Protein AF-0000000069323974 (afdb_homodimer)

Structure (mmCIF, N/CA/C/O backbone):
data_AF-0000000069323974-model_v1
#
loop_
_entity.id
_entity.type
_entity.pdbx_description
1 polymer 'Uncharacterized protein'
#
loop_
_atom_site.group_PDB
_atom_site.id
_atom_site.type_symbol
_atom_site.label_atom_id
_atom_site.label_alt_id
_atom_site.label_comp_id
_atom_site.label_asym_id
_atom_site.label_entity_id
_atom_site.label_seq_id
_atom_site.pdbx_PDB_ins_code
_atom_site.Cartn_x
_atom_site.Cartn_y
_atom_site.Cartn_z
_atom_site.occupancy
_atom_site.B_iso_or_equiv
_atom_site.auth_seq_id
_atom_site.auth_comp_id
_atom_site.auth_asym_id
_atom_site.auth_atom_id
_atom_site.pdbx_PDB_model_num
ATOM 1 N N . MET A 1 1 ? -4.641 2.059 20.281 1 64 1 MET A N 1
ATOM 2 C CA . MET A 1 1 ? -5.539 2.252 19.156 1 64 1 MET A CA 1
ATOM 3 C C . MET A 1 1 ? -6.598 1.158 19.109 1 64 1 MET A C 1
ATOM 5 O O . MET A 1 1 ? -6.316 -0 19.422 1 64 1 MET A O 1
ATOM 9 N N . GLY A 1 2 ? -7.812 1.687 18.938 1 75.94 2 GLY A N 1
ATOM 10 C CA . GLY A 1 2 ? -8.875 0.698 18.906 1 75.94 2 GLY A CA 1
ATOM 11 C C . GLY A 1 2 ? -8.742 -0.297 17.781 1 75.94 2 GLY A C 1
ATOM 12 O O . GLY A 1 2 ? -8.312 0.063 16.672 1 75.94 2 GLY A O 1
ATOM 13 N N . VAL A 1 3 ? -8.844 -1.508 18.016 1 78.62 3 VAL A N 1
ATOM 14 C CA . VAL A 1 3 ? -8.75 -2.637 17.094 1 78.62 3 VAL A CA 1
ATOM 15 C C . VAL A 1 3 ? -9.586 -2.359 15.844 1 78.62 3 VAL A C 1
ATOM 17 O O . VAL A 1 3 ? -9.172 -2.672 14.727 1 78.62 3 VAL A O 1
ATOM 20 N N . SER A 1 4 ? -10.648 -1.675 16.047 1 81.69 4 SER A N 1
ATOM 21 C CA . SER A 1 4 ? -11.547 -1.378 14.938 1 81.69 4 SER A CA 1
ATOM 22 C C . SER A 1 4 ? -10.914 -0.378 13.969 1 81.69 4 SER A C 1
ATOM 24 O O . SER A 1 4 ? -11.062 -0.508 12.75 1 81.69 4 SER A O 1
ATOM 26 N N . THR A 1 5 ? -10.203 0.576 14.516 1 85.62 5 THR A N 1
ATOM 27 C CA . THR A 1 5 ? -9.562 1.589 13.688 1 85.62 5 THR A CA 1
ATOM 28 C C . THR A 1 5 ? -8.406 0.986 12.891 1 85.62 5 THR A C 1
ATOM 30 O O . THR A 1 5 ? -8.273 1.247 11.688 1 85.62 5 THR A O 1
ATOM 33 N N . VAL A 1 6 ? -7.684 0.189 13.516 1 86.31 6 VAL A N 1
ATOM 34 C CA . VAL A 1 6 ? -6.566 -0.463 12.844 1 86.31 6 VAL A CA 1
ATOM 35 C C . VAL A 1 6 ? -7.086 -1.348 11.711 1 86.31 6 VAL A C 1
ATOM 37 O O . VAL A 1 6 ? -6.551 -1.324 10.602 1 86.31 6 VAL A O 1
ATOM 40 N N . ARG A 1 7 ? -8.094 -2.045 12.016 1 84.94 7 ARG A N 1
ATOM 41 C CA . ARG A 1 7 ? -8.688 -2.92 11.008 1 84.94 7 ARG A CA 1
ATOM 42 C C . ARG A 1 7 ? -9.164 -2.121 9.805 1 84.94 7 ARG A C 1
ATOM 44 O O . ARG A 1 7 ? -8.945 -2.521 8.656 1 84.94 7 ARG A O 1
ATOM 51 N N . MET A 1 8 ? -9.789 -1.061 10.148 1 88.69 8 MET A N 1
ATOM 52 C CA . MET A 1 8 ? -10.281 -0.197 9.078 1 88.69 8 MET A CA 1
ATOM 53 C C . MET A 1 8 ? -9.125 0.339 8.234 1 88.69 8 MET A C 1
ATOM 55 O O . MET A 1 8 ? -9.188 0.326 7.004 1 88.69 8 MET A O 1
ATOM 59 N N . ILE A 1 9 ? -8.094 0.807 8.812 1 91.06 9 ILE A N 1
ATOM 60 C CA . ILE A 1 9 ? -6.934 1.345 8.117 1 91.06 9 ILE A CA 1
ATOM 61 C C . ILE A 1 9 ? -6.328 0.269 7.219 1 91.06 9 ILE A C 1
ATOM 63 O O . ILE A 1 9 ? -6.051 0.516 6.043 1 91.06 9 ILE A O 1
ATOM 67 N N . VAL A 1 10 ? -6.172 -0.902 7.719 1 91.12 10 VAL A N 1
ATOM 68 C CA . VAL A 1 10 ? -5.59 -2.016 6.98 1 91.12 10 VAL A CA 1
ATOM 69 C C . VAL A 1 10 ? -6.461 -2.342 5.766 1 91.12 10 VAL A C 1
ATOM 71 O O . VAL A 1 10 ? -5.949 -2.543 4.664 1 91.12 10 VAL A O 1
ATOM 74 N N . GLN A 1 11 ? -7.715 -2.352 5.988 1 92.38 11 GLN A N 1
ATOM 75 C CA . GLN A 1 11 ? -8.648 -2.641 4.906 1 92.38 11 GLN A CA 1
ATOM 76 C C . GLN A 1 11 ? -8.555 -1.591 3.803 1 92.38 11 GLN A C 1
ATOM 78 O O . GLN A 1 11 ? -8.508 -1.929 2.617 1 92.38 11 GLN A O 1
ATOM 83 N N . GLU A 1 12 ? -8.492 -0.377 4.18 1 92.5 12 GLU A N 1
ATOM 84 C CA . GLU A 1 12 ? -8.406 0.712 3.211 1 92.5 12 GLU A CA 1
ATOM 85 C C . GLU A 1 12 ? -7.109 0.637 2.41 1 92.5 12 GLU A C 1
ATOM 87 O O . GLU A 1 12 ? -7.113 0.831 1.193 1 92.5 12 GLU A O 1
ATOM 92 N N . VAL A 1 13 ? -6.066 0.357 3.082 1 93.31 13 VAL A N 1
ATOM 93 C CA . VAL A 1 13 ? -4.762 0.301 2.438 1 93.31 13 VAL A CA 1
ATOM 94 C C . VAL A 1 13 ? -4.711 -0.882 1.473 1 93.31 13 VAL A C 1
ATOM 96 O O . VAL A 1 13 ? -4.266 -0.743 0.331 1 93.31 13 VAL A O 1
ATOM 99 N N . CYS A 1 14 ? -5.195 -1.998 1.896 1 95.19 14 CYS A N 1
ATOM 100 C CA . CYS A 1 14 ? -5.195 -3.186 1.05 1 95.19 14 CYS A CA 1
ATOM 101 C C . CYS A 1 14 ? -6.07 -2.979 -0.18 1 95.19 14 CYS A C 1
ATOM 103 O O . CYS A 1 14 ? -5.707 -3.385 -1.284 1 95.19 14 CYS A O 1
ATOM 105 N N . ASP A 1 15 ? -7.168 -2.354 0.079 1 94.19 15 ASP A N 1
ATOM 106 C CA . ASP A 1 15 ? -8.086 -2.082 -1.022 1 94.19 15 ASP A CA 1
ATOM 107 C C . ASP A 1 15 ? -7.438 -1.179 -2.068 1 94.19 15 ASP A C 1
ATOM 109 O O . ASP A 1 15 ? -7.578 -1.413 -3.271 1 94.19 15 ASP A O 1
ATOM 113 N N . VAL A 1 16 ? -6.789 -0.166 -1.668 1 93.62 16 VAL A N 1
ATOM 114 C CA . VAL A 1 16 ? -6.18 0.769 -2.609 1 93.62 16 VAL A CA 1
ATOM 115 C C . VAL A 1 16 ? -5.023 0.089 -3.336 1 93.62 16 VAL A C 1
ATOM 117 O O . VAL A 1 16 ? -4.785 0.349 -4.516 1 93.62 16 VAL A O 1
ATOM 120 N N . LEU A 1 17 ? -4.242 -0.708 -2.654 1 94.44 17 LEU A N 1
ATOM 121 C CA . LEU A 1 17 ? -3.148 -1.444 -3.281 1 94.44 17 LEU A CA 1
ATOM 122 C C . LEU A 1 17 ? -3.664 -2.307 -4.43 1 94.44 17 LEU A C 1
ATOM 124 O O . LEU A 1 17 ? -3.115 -2.271 -5.531 1 94.44 17 LEU A O 1
ATOM 128 N N . TRP A 1 18 ? -4.73 -3.045 -4.18 1 95.62 18 TRP A N 1
ATOM 129 C CA . TRP A 1 18 ? -5.312 -3.898 -5.211 1 95.62 18 TRP A CA 1
ATOM 130 C C . TRP A 1 18 ? -5.797 -3.068 -6.395 1 95.62 18 TRP A C 1
ATOM 132 O O . TRP A 1 18 ? -5.426 -3.336 -7.543 1 95.62 18 TRP A O 1
ATOM 142 N N . ARG A 1 19 ? -6.508 -2.037 -6.152 1 93.19 19 ARG A N 1
ATOM 143 C CA . ARG A 1 19 ? -7.129 -1.239 -7.203 1 93.19 19 ARG A CA 1
ATOM 144 C C . ARG A 1 19 ? -6.074 -0.539 -8.055 1 93.19 19 ARG A C 1
ATOM 146 O O . ARG A 1 19 ? -6.25 -0.385 -9.266 1 93.19 19 ARG A O 1
ATOM 153 N N . THR A 1 20 ? -5.027 -0.217 -7.41 1 91.44 20 THR A N 1
ATOM 154 C CA . THR A 1 20 ? -4.023 0.583 -8.102 1 91.44 20 THR A CA 1
ATOM 155 C C . THR A 1 20 ? -3.068 -0.31 -8.891 1 91.44 20 THR A C 1
ATOM 157 O O . THR A 1 20 ? -2.59 0.074 -9.961 1 91.44 20 THR A O 1
ATOM 160 N N . LEU A 1 21 ? -2.834 -1.469 -8.375 1 95.56 21 LEU A N 1
ATOM 161 C CA . LEU A 1 21 ? -1.759 -2.271 -8.953 1 95.56 21 LEU A CA 1
ATOM 162 C C . LEU A 1 21 ? -2.316 -3.334 -9.891 1 95.56 21 LEU A C 1
ATOM 164 O O . LEU A 1 21 ? -1.599 -3.846 -10.75 1 95.56 21 LEU A O 1
ATOM 168 N N . VAL A 1 22 ? -3.561 -3.711 -9.789 1 96.62 22 VAL A N 1
ATOM 169 C CA . VAL A 1 22 ? -4.109 -4.879 -10.469 1 96.62 22 VAL A CA 1
ATOM 170 C C . VAL A 1 22 ? -4.043 -4.676 -11.984 1 96.62 22 VAL A C 1
ATOM 172 O O . VAL A 1 22 ? -3.76 -5.613 -12.727 1 96.62 22 VAL A O 1
ATOM 175 N N . THR A 1 23 ? -4.223 -3.51 -12.508 1 95 23 THR A N 1
ATOM 176 C CA . THR A 1 23 ? -4.266 -3.244 -13.938 1 95 23 THR A CA 1
ATOM 177 C C . THR A 1 23 ? -2.891 -3.441 -14.57 1 95 23 THR A C 1
ATOM 179 O O . THR A 1 23 ? -2.783 -3.844 -15.727 1 95 23 THR A O 1
ATOM 182 N N . GLU A 1 24 ? -1.929 -3.184 -13.797 1 95.12 24 GLU A N 1
ATOM 183 C CA . GLU A 1 24 ? -0.576 -3.26 -14.344 1 95.12 24 GLU A CA 1
ATOM 184 C C . GLU A 1 24 ? 0.058 -4.617 -14.055 1 95.12 24 GLU A C 1
ATOM 186 O O . GLU A 1 24 ? 0.793 -5.156 -14.883 1 95.12 24 GLU A O 1
ATOM 191 N N . TYR A 1 25 ? -0.231 -5.18 -12.945 1 96.94 25 TYR A N 1
ATOM 192 C CA . TYR A 1 25 ? 0.534 -6.344 -12.508 1 96.94 25 TYR A CA 1
ATOM 193 C C . TYR A 1 25 ? -0.295 -7.613 -12.617 1 96.94 25 TYR A C 1
ATOM 195 O O . TYR A 1 25 ? 0.219 -8.719 -12.422 1 96.94 25 TYR A O 1
ATOM 203 N N . MET A 1 26 ? -1.527 -7.547 -12.93 1 97.06 26 MET A N 1
ATOM 204 C CA . MET A 1 26 ? -2.406 -8.656 -13.281 1 97.06 26 MET A CA 1
ATOM 205 C C . MET A 1 26 ? -3.465 -8.219 -14.289 1 97.06 26 MET A C 1
ATOM 207 O O . MET A 1 26 ? -4.664 -8.312 -14.023 1 97.06 26 MET A O 1
ATOM 211 N N . PRO A 1 27 ? -2.961 -7.75 -15.391 1 95.62 27 PRO A N 1
ATOM 212 C CA . PRO A 1 27 ? -3.902 -7.289 -16.422 1 95.62 27 PRO A CA 1
ATOM 213 C C . PRO A 1 27 ? -4.707 -8.43 -17.031 1 95.62 27 PRO A C 1
ATOM 215 O O . PRO A 1 27 ? -4.367 -9.602 -16.859 1 95.62 27 PRO A O 1
ATOM 218 N N . GLU A 1 28 ? -5.805 -8.016 -17.672 1 93.75 28 GLU A N 1
ATOM 219 C CA . GLU A 1 28 ? -6.477 -9.016 -18.5 1 93.75 28 GLU A CA 1
ATOM 220 C C . GLU A 1 28 ? -5.516 -9.633 -19.516 1 93.75 28 GLU A C 1
ATOM 222 O O . GLU A 1 28 ? -4.777 -8.914 -20.188 1 93.75 28 GLU A O 1
ATOM 227 N N . VAL A 1 29 ? -5.535 -10.875 -19.578 1 95.62 29 VAL A N 1
ATOM 228 C CA . VAL A 1 29 ? -4.555 -11.586 -20.391 1 95.62 29 VAL A CA 1
ATOM 229 C C . VAL A 1 29 ? -4.969 -11.539 -21.859 1 95.62 29 VAL A C 1
ATOM 231 O O . VAL A 1 29 ? -6.098 -11.898 -22.203 1 95.62 29 VAL A O 1
ATOM 234 N N . SER A 1 30 ? -4.09 -11.062 -22.688 1 95.25 30 SER A N 1
ATOM 235 C CA . SER A 1 30 ? -4.32 -11.031 -24.125 1 95.25 30 SER A CA 1
ATOM 236 C C . SER A 1 30 ? -3.811 -12.297 -24.797 1 95.25 30 SER A C 1
ATOM 238 O O . SER A 1 30 ? -3.109 -13.102 -24.172 1 95.25 30 SER A O 1
ATOM 240 N N . GLU A 1 31 ? -4.168 -12.445 -26.031 1 96.19 31 GLU A N 1
ATOM 241 C CA . GLU A 1 31 ? -3.656 -13.578 -26.812 1 96.19 31 GLU A CA 1
ATOM 242 C C . GLU A 1 31 ? -2.131 -13.555 -26.859 1 96.19 31 GLU A C 1
ATOM 244 O O . GLU A 1 31 ? -1.487 -14.602 -26.766 1 96.19 31 GLU A O 1
ATOM 249 N N . ASN A 1 32 ? -1.606 -12.375 -27.062 1 96.5 32 ASN A N 1
ATOM 250 C CA . ASN A 1 32 ? -0.154 -12.242 -27.109 1 96.5 32 ASN A CA 1
ATOM 251 C C . ASN A 1 32 ? 0.48 -12.609 -25.766 1 96.5 32 ASN A C 1
ATOM 253 O O . ASN A 1 32 ? 1.578 -13.172 -25.734 1 96.5 32 ASN A O 1
ATOM 257 N N . ASP A 1 33 ? -0.163 -12.297 -24.703 1 97.06 33 ASP A N 1
ATOM 258 C CA . ASP A 1 33 ? 0.32 -12.695 -23.375 1 97.06 33 ASP A CA 1
ATOM 259 C C . ASP A 1 33 ? 0.341 -14.219 -23.234 1 97.06 33 ASP A C 1
ATOM 261 O O . ASP A 1 33 ? 1.318 -14.789 -22.75 1 97.06 33 ASP A O 1
ATOM 265 N N . TRP A 1 34 ? -0.723 -14.812 -23.688 1 97.62 34 TRP A N 1
ATOM 266 C CA . TRP A 1 34 ? -0.807 -16.266 -23.609 1 97.62 34 TRP A CA 1
ATOM 267 C C . TRP A 1 34 ? 0.324 -16.922 -24.406 1 97.62 34 TRP A C 1
ATOM 269 O O . TRP A 1 34 ? 0.904 -17.906 -23.969 1 97.62 34 TRP A O 1
ATOM 279 N N . LYS A 1 35 ? 0.578 -16.375 -25.562 1 97.69 35 LYS A N 1
ATOM 280 C CA . LYS A 1 35 ? 1.667 -16.891 -26.375 1 97.69 35 LYS A CA 1
ATOM 281 C C . LYS A 1 35 ? 3.002 -16.797 -25.656 1 97.69 35 LYS A C 1
ATOM 283 O O . LYS A 1 35 ? 3.811 -17.734 -25.703 1 97.69 35 LYS A O 1
ATOM 288 N N . LYS A 1 36 ? 3.176 -15.688 -25.047 1 97.88 36 LYS A N 1
ATOM 289 C CA . LYS A 1 36 ? 4.398 -15.492 -24.266 1 97.88 36 LYS A CA 1
ATOM 290 C C . LYS A 1 36 ? 4.504 -16.516 -23.141 1 97.88 36 LYS A C 1
ATOM 292 O O . LYS A 1 36 ? 5.566 -17.094 -22.922 1 97.88 36 LYS A O 1
ATOM 297 N N . TYR A 1 37 ? 3.424 -16.688 -22.406 1 98.25 37 TYR A N 1
ATOM 298 C CA . TYR A 1 37 ? 3.414 -17.656 -21.312 1 98.25 37 TYR A CA 1
ATOM 299 C C . TYR A 1 37 ? 3.713 -19.062 -21.844 1 98.25 37 TYR A C 1
ATOM 301 O O . TYR A 1 37 ? 4.473 -19.812 -21.219 1 98.25 37 TYR A O 1
ATOM 309 N N . SER A 1 38 ? 3.121 -19.375 -22.938 1 98.44 38 SER A N 1
ATOM 310 C CA . SER A 1 38 ? 3.336 -20.688 -23.562 1 98.44 38 SER A CA 1
ATOM 311 C C . SER A 1 38 ? 4.809 -20.891 -23.891 1 98.44 38 SER A C 1
ATOM 313 O O . SER A 1 38 ? 5.363 -21.969 -23.625 1 98.44 38 SER A O 1
ATOM 315 N N . GLN A 1 39 ? 5.379 -19.906 -24.484 1 98.06 39 GLN A N 1
ATOM 316 C CA . GLN A 1 39 ? 6.793 -19.984 -24.828 1 98.06 39 GLN A CA 1
ATOM 317 C C . GLN A 1 39 ? 7.656 -20.203 -23.594 1 98.06 39 GLN A C 1
ATOM 319 O O . GLN A 1 39 ? 8.594 -21 -23.609 1 98.06 39 GLN A O 1
ATOM 324 N N . GLU A 1 40 ? 7.328 -19.531 -22.578 1 98.12 40 GLU A N 1
ATOM 325 C CA . GLU A 1 40 ? 8.102 -19.641 -21.344 1 98.12 40 GLU A CA 1
ATOM 326 C C . GLU A 1 40 ? 7.941 -21.031 -20.719 1 98.12 40 GLU A C 1
ATOM 328 O O . GLU A 1 40 ? 8.906 -21.594 -20.188 1 98.12 40 GLU A O 1
ATOM 333 N N . PHE A 1 41 ? 6.77 -21.594 -20.719 1 98.38 41 PHE A N 1
ATOM 334 C CA . PHE A 1 41 ? 6.547 -22.938 -20.219 1 98.38 41 PHE A CA 1
ATOM 335 C C . PHE A 1 41 ? 7.355 -23.953 -21 1 98.38 41 PHE A C 1
ATOM 337 O O . PHE A 1 41 ? 7.867 -24.938 -20.438 1 98.38 41 PHE A O 1
ATOM 344 N N . ASN A 1 42 ? 7.355 -23.719 -22.297 1 97.81 42 ASN A N 1
ATOM 345 C CA . ASN A 1 42 ? 8.164 -24.609 -23.125 1 97.81 42 ASN A CA 1
ATOM 346 C C . ASN A 1 42 ? 9.656 -24.469 -22.812 1 97.81 42 ASN A C 1
ATOM 348 O O . ASN A 1 42 ? 10.352 -25.469 -22.625 1 97.81 42 ASN A O 1
ATOM 352 N N . ASP A 1 43 ? 10.133 -23.219 -22.703 1 97 43 ASP A N 1
ATOM 353 C CA . ASP A 1 43 ? 11.547 -22.922 -22.531 1 97 43 ASP A CA 1
ATOM 354 C C . ASP A 1 43 ? 12.047 -23.406 -21.172 1 97 43 ASP A C 1
ATOM 356 O O . ASP A 1 43 ? 13.156 -23.922 -21.047 1 97 43 ASP A O 1
ATOM 360 N N . VAL A 1 44 ? 11.211 -23.234 -20.188 1 95.44 44 VAL A N 1
ATOM 361 C CA . VAL A 1 44 ? 11.672 -23.438 -18.812 1 95.44 44 VAL A CA 1
ATOM 362 C C . VAL A 1 44 ? 11.25 -24.828 -18.328 1 95.44 44 VAL A C 1
ATOM 364 O O . VAL A 1 44 ? 12.023 -25.516 -17.672 1 95.44 44 VAL A O 1
ATOM 367 N N . TRP A 1 45 ? 10.094 -25.266 -18.734 1 95.75 45 TRP A N 1
ATOM 368 C CA . TRP A 1 45 ? 9.547 -26.484 -18.125 1 95.75 45 TRP A CA 1
ATOM 369 C C . TRP A 1 45 ? 9.336 -27.562 -19.188 1 95.75 45 TRP A C 1
ATOM 371 O O . TRP A 1 45 ? 8.789 -28.625 -18.891 1 95.75 45 TRP A O 1
ATOM 381 N N . ASN A 1 46 ? 9.68 -27.266 -20.469 1 96.38 46 ASN A N 1
ATOM 382 C CA . ASN A 1 46 ? 9.633 -28.203 -21.578 1 96.38 46 ASN A CA 1
ATOM 383 C C . ASN A 1 46 ? 8.219 -28.734 -21.812 1 96.38 46 ASN A C 1
ATOM 385 O O . ASN A 1 46 ? 8.023 -29.938 -22 1 96.38 46 ASN A O 1
ATOM 389 N N . PHE A 1 47 ? 7.289 -27.922 -21.672 1 97.94 47 PHE A N 1
ATOM 390 C CA . PHE A 1 47 ? 5.895 -28.297 -21.875 1 97.94 47 PHE A CA 1
ATOM 391 C C . PHE A 1 47 ? 5.223 -27.375 -22.875 1 97.94 47 PHE A C 1
ATOM 393 O O . PHE A 1 47 ? 4.449 -26.484 -22.484 1 97.94 47 PHE A O 1
ATOM 400 N N . PRO A 1 48 ? 5.418 -27.672 -24.125 1 98 48 PRO A N 1
ATOM 401 C CA . PRO A 1 48 ? 4.953 -26.766 -25.172 1 98 48 PRO A CA 1
ATOM 402 C C . PRO A 1 48 ? 3.438 -26.578 -25.156 1 98 48 PRO A C 1
ATOM 404 O O . PRO A 1 48 ? 2.703 -27.5 -24.797 1 98 48 PRO A O 1
ATOM 407 N N . ASN A 1 49 ? 2.949 -25.453 -25.562 1 98.38 49 ASN A N 1
ATOM 408 C CA . ASN A 1 49 ? 1.559 -25.031 -25.703 1 98.38 49 ASN A CA 1
ATOM 409 C C . ASN A 1 49 ? 0.896 -24.828 -24.344 1 98.38 49 ASN A C 1
ATOM 411 O O . ASN A 1 49 ? -0.234 -24.328 -24.266 1 98.38 49 ASN A O 1
ATOM 415 N N . CYS A 1 50 ? 1.547 -25.156 -23.266 1 98.62 50 CYS A N 1
ATOM 416 C CA . CYS A 1 50 ? 1.04 -24.828 -21.938 1 98.62 50 CYS A CA 1
ATOM 417 C C . CYS A 1 50 ? 1.133 -23.344 -21.656 1 98.62 50 CYS A C 1
ATOM 419 O O . CYS A 1 50 ? 2.172 -22.719 -21.891 1 98.62 50 CYS A O 1
ATOM 421 N N . CYS A 1 51 ? 0.024 -22.812 -21.109 1 98.31 51 CYS A N 1
ATOM 422 C CA . CYS A 1 51 ? -0.027 -21.359 -20.922 1 98.31 51 CYS A CA 1
ATOM 423 C C . CYS A 1 51 ? -0.107 -21 -19.438 1 98.31 51 CYS A C 1
ATOM 425 O O . CYS A 1 51 ? 0.014 -19.828 -19.078 1 98.31 51 CYS A O 1
ATOM 427 N N . GLY A 1 52 ? -0.344 -21.953 -18.594 1 98.38 52 GLY A N 1
ATOM 428 C CA . GLY A 1 52 ? -0.504 -21.672 -17.172 1 98.38 52 GLY A CA 1
ATOM 429 C C . GLY A 1 52 ? -0.789 -22.922 -16.359 1 98.38 52 GLY A C 1
ATOM 430 O O . GLY A 1 52 ? -1.067 -23.984 -16.906 1 98.38 52 GLY A O 1
ATOM 431 N N . SER A 1 53 ? -0.627 -22.781 -15.102 1 98.38 53 SER A N 1
ATOM 432 C CA . SER A 1 53 ? -0.959 -23.828 -14.133 1 98.38 53 SER A CA 1
ATOM 433 C C . SER A 1 53 ? -1.983 -23.344 -13.117 1 98.38 53 SER A C 1
ATOM 435 O O . SER A 1 53 ? -1.853 -22.234 -12.578 1 98.38 53 SER A O 1
ATOM 437 N N . ILE A 1 54 ? -3.02 -24.125 -12.883 1 96.81 54 ILE A N 1
ATOM 438 C CA . ILE A 1 54 ? -4.129 -23.719 -12.023 1 96.81 54 ILE A CA 1
ATOM 439 C C . ILE A 1 54 ? -4.168 -24.594 -10.781 1 96.81 54 ILE A C 1
ATOM 441 O O . ILE A 1 54 ? -3.832 -25.781 -10.836 1 96.81 54 ILE A O 1
ATOM 445 N N . ASP A 1 55 ? -4.484 -24.031 -9.695 1 95.12 55 ASP A N 1
ATOM 446 C CA . ASP A 1 55 ? -4.742 -24.75 -8.453 1 95.12 55 ASP A CA 1
ATOM 447 C C . ASP A 1 55 ? -5.609 -23.922 -7.508 1 95.12 55 ASP A C 1
ATOM 449 O O . ASP A 1 55 ? -5.789 -22.719 -7.715 1 95.12 55 ASP A O 1
ATOM 453 N N . GLY A 1 56 ? -6.277 -24.594 -6.539 1 92 56 GLY A N 1
ATOM 454 C CA . GLY A 1 56 ? -7.102 -23.938 -5.531 1 92 56 GLY A CA 1
ATOM 455 C C . GLY A 1 56 ? -6.664 -24.25 -4.113 1 92 56 GLY A C 1
ATOM 456 O O . GLY A 1 56 ? -6.336 -25.391 -3.799 1 92 56 GLY A O 1
ATOM 457 N N . LYS A 1 57 ? -6.609 -23.234 -3.314 1 92.88 57 LYS A N 1
ATOM 458 C CA . LYS A 1 57 ? -6.227 -23.391 -1.913 1 92.88 57 LYS A CA 1
ATOM 459 C C . LYS A 1 57 ? -7.289 -22.797 -0.99 1 92.88 57 LYS A C 1
ATOM 461 O O . LYS A 1 57 ? -8.117 -21.984 -1.422 1 92.88 57 LYS A O 1
ATOM 466 N N . HIS A 1 58 ? -7.266 -23.266 0.274 1 90.38 58 HIS A N 1
ATOM 467 C CA . HIS A 1 58 ? -8.086 -22.672 1.327 1 90.38 58 HIS A CA 1
ATOM 468 C C . HIS A 1 58 ? -7.277 -21.672 2.152 1 90.38 58 HIS A C 1
ATOM 470 O O . HIS A 1 58 ? -6.109 -21.922 2.465 1 90.38 58 HIS A O 1
ATOM 476 N N . VAL A 1 59 ? -7.895 -20.594 2.416 1 92.25 59 VAL A N 1
ATOM 477 C CA . VAL A 1 59 ? -7.375 -19.656 3.406 1 92.25 59 VAL A CA 1
ATOM 478 C C . VAL A 1 59 ? -8.258 -19.672 4.652 1 92.25 59 VAL A C 1
ATOM 480 O O . VAL A 1 59 ? -9.445 -19.359 4.582 1 92.25 59 VAL A O 1
ATOM 483 N N . ALA A 1 60 ? -7.668 -20.062 5.723 1 89.62 60 ALA A N 1
ATOM 484 C CA . ALA A 1 60 ? -8.422 -20.234 6.961 1 89.62 60 ALA A CA 1
ATOM 485 C C . ALA A 1 60 ? -8.844 -18.891 7.543 1 89.62 60 ALA A C 1
ATOM 487 O O . ALA A 1 60 ? -8.039 -17.969 7.621 1 89.62 60 ALA A O 1
ATOM 488 N N . ILE A 1 61 ? -10.148 -18.812 7.918 1 89.69 61 ILE A N 1
ATOM 489 C CA . ILE A 1 61 ? -10.648 -17.594 8.539 1 89.69 61 ILE A CA 1
ATOM 490 C C . ILE A 1 61 ? -11.453 -17.938 9.797 1 89.69 61 ILE A C 1
ATOM 492 O O . ILE A 1 61 ? -11.906 -19.078 9.953 1 89.69 61 ILE A O 1
ATOM 496 N N . GLN A 1 62 ? -11.516 -17.062 10.727 1 85.19 62 GLN A N 1
ATOM 497 C CA . GLN A 1 62 ? -12.359 -17.125 11.914 1 85.19 62 GLN A CA 1
ATOM 498 C C . GLN A 1 62 ? -13.031 -15.773 12.18 1 85.19 62 GLN A C 1
ATOM 500 O O . GLN A 1 62 ? -12.359 -14.742 12.242 1 85.19 62 GLN A O 1
ATOM 505 N N . CYS A 1 63 ? -14.289 -15.789 12.195 1 78.69 63 CYS A N 1
ATOM 506 C CA . CYS A 1 63 ? -14.992 -14.555 12.492 1 78.69 63 CYS A CA 1
ATOM 507 C C . CYS A 1 63 ? -14.695 -14.086 13.914 1 78.69 63 CYS A C 1
ATOM 509 O O . CYS A 1 63 ? -14.617 -14.898 14.836 1 78.69 63 CYS A O 1
ATOM 511 N N . PRO A 1 64 ? -14.492 -12.656 14.047 1 73.62 64 PRO A N 1
ATOM 512 C CA . PRO A 1 64 ? -14.211 -12.148 15.391 1 73.62 64 PRO A CA 1
ATOM 513 C C . PRO A 1 64 ? -15.312 -12.492 16.391 1 73.62 64 PRO A C 1
ATOM 515 O O . PRO A 1 64 ? -16.469 -12.656 16.016 1 73.62 64 PRO A O 1
ATOM 518 N N . PRO A 1 65 ? -14.773 -12.5 17.703 1 63.06 65 PRO A N 1
ATOM 519 C CA . PRO A 1 65 ? -15.758 -12.797 18.734 1 63.06 65 PRO A CA 1
ATOM 520 C C . PRO A 1 65 ? -16.844 -11.727 18.859 1 63.06 65 PRO A C 1
ATOM 522 O O . PRO A 1 65 ? -16.578 -10.555 18.562 1 63.06 65 PRO A O 1
ATOM 525 N N . ASN A 1 66 ? -18.172 -12 19.078 1 60 66 ASN A N 1
ATOM 526 C CA . ASN A 1 66 ? -19.312 -11.141 19.391 1 60 66 ASN A CA 1
ATOM 527 C C . ASN A 1 66 ? -19.922 -10.539 18.125 1 60 66 ASN A C 1
ATOM 529 O O . ASN A 1 66 ? -20.547 -9.484 18.172 1 60 66 ASN A O 1
ATOM 533 N N . SER A 1 67 ? -19.344 -10.828 17.172 1 52.19 67 SER A N 1
ATOM 534 C CA . SER A 1 67 ? -19.906 -10.18 15.977 1 52.19 67 SER A CA 1
ATOM 535 C C . SER A 1 67 ? -21.328 -10.633 15.711 1 52.19 67 SER A C 1
ATOM 537 O O . SER A 1 67 ? -21.938 -10.234 14.719 1 52.19 67 SER A O 1
ATOM 539 N N . GLY A 1 68 ? -22.031 -10.766 16.812 1 47.25 68 GLY A N 1
ATOM 540 C CA . GLY A 1 68 ? -23.438 -11.109 16.734 1 47.25 68 GLY A CA 1
ATOM 541 C C . GLY A 1 68 ? -23.766 -11.984 15.531 1 47.25 68 GLY A C 1
ATOM 542 O O . GLY A 1 68 ? -24.906 -12.438 15.383 1 47.25 68 GLY A O 1
ATOM 543 N N . SER A 1 69 ? -23.203 -11.625 14.477 1 44.69 69 SER A N 1
ATOM 544 C CA . SER A 1 69 ? -23.781 -12.141 13.242 1 44.69 69 SER A CA 1
ATOM 545 C C . SER A 1 69 ? -23.688 -13.656 13.172 1 44.69 69 SER A C 1
ATOM 547 O O . SER A 1 69 ? -22.969 -14.273 13.961 1 44.69 69 SER A O 1
ATOM 549 N N . LEU A 1 70 ? -24.547 -14.164 12.219 1 43.62 70 LEU A N 1
ATOM 550 C CA . LEU A 1 70 ? -24.781 -15.531 11.766 1 43.62 70 LEU A CA 1
ATOM 551 C C . LEU A 1 70 ? -23.484 -16.328 11.742 1 43.62 70 LEU A C 1
ATOM 553 O O . LEU A 1 70 ? -23.516 -17.562 11.648 1 43.62 70 LEU A O 1
ATOM 557 N N . PHE A 1 71 ? -22.375 -15.586 11.641 1 44.28 71 PHE A N 1
ATOM 558 C CA . PHE A 1 71 ? -21.125 -16.359 11.516 1 44.28 71 PHE A CA 1
ATOM 559 C C . PHE A 1 71 ? -20.609 -16.75 12.891 1 44.28 71 PHE A C 1
ATOM 561 O O . PHE A 1 71 ? -19.531 -17.328 13 1 44.28 71 PHE A O 1
ATOM 568 N N . TYR A 1 72 ? -21.094 -16.094 13.969 1 42.59 72 TYR A N 1
ATOM 569 C CA . TYR A 1 72 ? -20.672 -16.359 15.344 1 42.59 72 TYR A CA 1
ATOM 570 C C . TYR A 1 72 ? -20.5 -17.844 15.586 1 42.59 72 TYR A C 1
ATOM 572 O O . TYR A 1 72 ? -19.578 -18.281 16.266 1 42.59 72 TYR A O 1
ATOM 580 N N . ASN A 1 73 ? -21.656 -18.516 15.617 1 39.81 73 ASN A N 1
ATOM 581 C CA . ASN A 1 73 ? -21.703 -19.812 16.297 1 39.81 73 ASN A CA 1
ATOM 582 C C . ASN A 1 73 ? -20.703 -20.797 15.688 1 39.81 73 ASN A C 1
ATOM 584 O O . ASN A 1 73 ? -20.688 -21.969 16.047 1 39.81 73 ASN A O 1
ATOM 588 N N . TYR A 1 74 ? -20.516 -20.781 14.328 1 39.5 74 TYR A N 1
ATOM 589 C CA . TYR A 1 74 ? -19.938 -22.062 13.953 1 39.5 74 TYR A CA 1
ATOM 590 C C . TYR A 1 74 ? -18.469 -22.125 14.297 1 39.5 74 TYR A C 1
ATOM 592 O O . TYR A 1 74 ? -17.672 -21.328 13.789 1 39.5 74 TYR A O 1
ATOM 600 N N . LYS A 1 75 ? -18.109 -22.453 15.477 1 44.06 75 LYS A N 1
ATOM 601 C CA . LYS A 1 75 ? -16.844 -23.109 15.82 1 44.06 75 LYS A CA 1
ATOM 602 C C . LYS A 1 75 ? -16.109 -23.578 14.57 1 44.06 75 LYS A C 1
ATOM 604 O O . LYS A 1 75 ? -15.047 -24.188 14.664 1 44.06 75 LYS A O 1
ATOM 609 N N . GLN A 1 76 ? -16.766 -23.703 13.539 1 50 76 GLN A N 1
ATOM 610 C CA . GLN A 1 76 ? -16.188 -24.422 12.414 1 50 76 GLN A CA 1
ATOM 611 C C . GLN A 1 76 ? -15.227 -23.531 11.633 1 50 76 GLN A C 1
ATOM 613 O O . GLN A 1 76 ? -15.43 -22.312 11.547 1 50 76 GLN A O 1
ATOM 618 N N . PHE A 1 77 ? -14.055 -23.938 11.695 1 58.03 77 PHE A N 1
ATOM 619 C CA . PHE A 1 77 ? -13 -23.484 10.789 1 58.03 77 PHE A CA 1
ATOM 620 C C . PHE A 1 77 ? -13.578 -23.125 9.43 1 58.03 77 PHE A C 1
ATOM 622 O O . PHE A 1 77 ? -14.242 -23.953 8.797 1 58.03 77 PHE A O 1
ATOM 629 N N . HIS A 1 78 ? -13.781 -21.781 9.242 1 78.69 78 HIS A N 1
ATOM 630 C CA . HIS A 1 78 ? -14.203 -21.312 7.926 1 78.69 78 HIS A CA 1
ATOM 631 C C . HIS A 1 78 ? -12.992 -20.906 7.078 1 78.69 78 HIS A C 1
ATOM 633 O O . HIS A 1 78 ? -11.891 -20.734 7.605 1 78.69 78 HIS A O 1
ATOM 639 N N . SER A 1 79 ? -13.086 -21.312 5.898 1 86.38 79 SER A N 1
ATOM 640 C CA . SER A 1 79 ? -12.07 -20.859 4.953 1 86.38 79 SER A CA 1
ATOM 641 C C . SER A 1 79 ? -12.703 -20.156 3.756 1 86.38 79 SER A C 1
ATOM 643 O O . SER A 1 79 ? -13.898 -20.297 3.512 1 86.38 79 SER A O 1
ATOM 645 N N . ILE A 1 80 ? -11.93 -19.297 3.221 1 88.69 80 ILE A N 1
ATOM 646 C CA . ILE A 1 80 ? -12.289 -18.812 1.892 1 88.69 80 ILE A CA 1
ATOM 647 C C . ILE A 1 80 ? -11.414 -19.5 0.842 1 88.69 80 ILE A C 1
ATOM 649 O O . ILE A 1 80 ? -10.336 -20.016 1.157 1 88.69 80 ILE A O 1
ATOM 653 N N . ASN A 1 81 ? -11.938 -19.594 -0.375 1 89.44 81 ASN A N 1
ATOM 654 C CA . ASN A 1 81 ? -11.211 -20.219 -1.468 1 89.44 81 ASN A CA 1
ATOM 655 C C . ASN A 1 81 ? -10.312 -19.234 -2.197 1 89.44 81 ASN A C 1
ATOM 657 O O . ASN A 1 81 ? -10.703 -18.094 -2.434 1 89.44 81 ASN A O 1
ATOM 661 N N . LEU A 1 82 ? -9.133 -19.672 -2.488 1 93.5 82 LEU A N 1
ATOM 662 C CA . LEU A 1 82 ? -8.188 -18.969 -3.35 1 93.5 82 LEU A CA 1
ATOM 663 C C . LEU A 1 82 ? -7.797 -19.828 -4.547 1 93.5 82 LEU A C 1
ATOM 665 O O . LEU A 1 82 ? -6.965 -20.734 -4.426 1 93.5 82 LEU A O 1
ATOM 669 N N . MET A 1 83 ? -8.438 -19.594 -5.664 1 93.62 83 MET A N 1
ATOM 670 C CA . MET A 1 83 ? -8.07 -20.234 -6.922 1 93.62 83 MET A CA 1
ATOM 671 C C . MET A 1 83 ? -7.098 -19.359 -7.711 1 93.62 83 MET A C 1
ATOM 673 O O . MET A 1 83 ? -7.359 -18.188 -7.93 1 93.62 83 MET A O 1
ATOM 677 N N . GLY A 1 84 ? -5.965 -19.922 -8.109 1 96 84 GLY A N 1
ATOM 678 C CA . GLY A 1 84 ? -4.961 -19.141 -8.82 1 96 84 GLY A CA 1
ATOM 679 C C . GLY A 1 84 ? -4.434 -19.828 -10.055 1 96 84 GLY A C 1
ATOM 680 O O . GLY A 1 84 ? -4.355 -21.062 -10.102 1 96 84 GLY A O 1
ATOM 681 N N . VAL A 1 85 ? -4.145 -19.031 -11.031 1 97.56 85 VAL A N 1
ATOM 682 C CA . VAL A 1 85 ? -3.395 -19.453 -12.211 1 97.56 85 VAL A CA 1
ATOM 683 C C . VAL A 1 85 ? -2.086 -18.672 -12.297 1 97.56 85 VAL A C 1
ATOM 685 O O . VAL A 1 85 ? -2.066 -17.453 -12.086 1 97.56 85 VAL A O 1
ATOM 688 N N . CYS A 1 86 ? -1.008 -19.359 -12.523 1 98.44 86 CYS A N 1
ATOM 689 C CA . CYS A 1 86 ? 0.259 -18.641 -12.586 1 98.44 86 CYS A CA 1
ATOM 690 C C . CYS A 1 86 ? 0.985 -18.922 -13.898 1 98.44 86 CYS A C 1
ATOM 692 O O . CYS A 1 86 ? 0.646 -19.875 -14.602 1 98.44 86 CYS A O 1
ATOM 694 N N . ASP A 1 87 ? 1.882 -18.078 -14.258 1 98.38 87 ASP A N 1
ATOM 695 C CA . ASP A 1 87 ? 2.738 -18.281 -15.422 1 98.38 87 ASP A CA 1
ATOM 696 C C . ASP A 1 87 ? 3.957 -19.125 -15.07 1 98.38 87 ASP A C 1
ATOM 698 O O . ASP A 1 87 ? 4.012 -19.734 -14 1 98.38 87 ASP A O 1
ATOM 702 N N . ALA A 1 88 ? 4.891 -19.219 -16 1 98.12 88 ALA A N 1
ATOM 703 C CA . ALA A 1 88 ? 6.035 -20.109 -15.867 1 98.12 88 ALA A CA 1
ATOM 704 C C . ALA A 1 88 ? 7.02 -19.594 -14.82 1 98.12 88 ALA A C 1
ATOM 706 O O . ALA A 1 88 ? 7.922 -20.328 -14.398 1 98.12 88 ALA A O 1
ATOM 707 N N . SER A 1 89 ? 6.836 -18.328 -14.359 1 97.31 89 SER A N 1
ATOM 708 C CA . SER A 1 89 ? 7.781 -17.688 -13.453 1 97.31 89 SER A CA 1
ATOM 709 C C . SER A 1 89 ? 7.117 -17.344 -12.125 1 97.31 89 SER A C 1
ATOM 711 O O . SER A 1 89 ? 7.484 -16.344 -11.492 1 97.31 89 SER A O 1
ATOM 713 N N . TYR A 1 90 ? 6.09 -18 -11.82 1 98.06 90 TYR A N 1
ATOM 714 C CA . TYR A 1 90 ? 5.469 -17.984 -10.5 1 98.06 90 TYR A CA 1
ATOM 715 C C . TYR A 1 90 ? 4.695 -16.688 -10.281 1 98.06 90 TYR A C 1
ATOM 717 O O . TYR A 1 90 ? 4.488 -16.266 -9.141 1 98.06 90 TYR A O 1
ATOM 725 N N . ASN A 1 91 ? 4.363 -15.961 -11.336 1 98.38 91 ASN A N 1
ATOM 726 C CA . ASN A 1 91 ? 3.453 -14.82 -11.234 1 98.38 91 ASN A CA 1
ATOM 727 C C . ASN A 1 91 ? 2 -15.25 -11.422 1 98.38 91 ASN A C 1
ATOM 729 O O . ASN A 1 91 ? 1.688 -16.016 -12.328 1 98.38 91 ASN A O 1
ATOM 733 N N . PHE A 1 92 ? 1.12 -14.727 -10.523 1 98.5 92 PHE A N 1
ATOM 734 C CA . PHE A 1 92 ? -0.3 -15 -10.711 1 98.5 92 PHE A CA 1
ATOM 735 C C . PHE A 1 92 ? -0.855 -14.203 -11.883 1 98.5 92 PHE A C 1
ATOM 737 O O . PHE A 1 92 ? -0.667 -12.984 -11.961 1 98.5 92 PHE A O 1
ATOM 744 N N . ILE A 1 93 ? -1.465 -14.883 -12.82 1 97.44 93 ILE A N 1
ATOM 745 C CA . ILE A 1 93 ? -2.004 -14.188 -13.984 1 97.44 93 ILE A CA 1
ATOM 746 C C . ILE A 1 93 ? -3.512 -14.008 -13.828 1 97.44 93 ILE A C 1
ATOM 748 O O . ILE A 1 93 ? -4.117 -13.172 -14.5 1 97.44 93 ILE A O 1
ATOM 752 N N . ALA A 1 94 ? -4.129 -14.852 -12.969 1 96 94 ALA A N 1
ATOM 753 C CA . ALA A 1 94 ? -5.535 -14.719 -12.586 1 96 94 ALA A CA 1
ATOM 754 C C . ALA A 1 94 ? -5.797 -15.359 -11.227 1 96 94 ALA A C 1
ATOM 756 O O . ALA A 1 94 ? -5.16 -16.359 -10.867 1 96 94 ALA A O 1
ATOM 757 N N . VAL A 1 95 ? -6.699 -14.68 -10.516 1 95.94 95 VAL A N 1
ATOM 758 C CA . VAL A 1 95 ? -7.113 -15.273 -9.25 1 95.94 95 VAL A CA 1
ATOM 759 C C . VAL A 1 95 ? -8.617 -15.102 -9.062 1 95.94 95 VAL A C 1
ATOM 761 O O . VAL A 1 95 ? -9.219 -14.18 -9.625 1 95.94 95 VAL A O 1
ATOM 764 N N . ASP A 1 96 ? -9.195 -16.016 -8.406 1 92.81 96 ASP A N 1
ATOM 765 C CA . ASP A 1 96 ? -10.562 -15.953 -7.898 1 92.81 96 ASP A CA 1
ATOM 766 C C . ASP A 1 96 ? -10.609 -16.219 -6.398 1 92.81 96 ASP A C 1
ATOM 768 O O . ASP A 1 96 ? -10.266 -17.312 -5.949 1 92.81 96 ASP A O 1
ATOM 772 N N . ILE A 1 97 ? -10.945 -15.172 -5.746 1 91.88 97 ILE A N 1
ATOM 773 C CA . ILE A 1 97 ? -10.914 -15.227 -4.289 1 91.88 97 ILE A CA 1
ATOM 774 C C . ILE A 1 97 ? -12.328 -15.078 -3.732 1 91.88 97 ILE A C 1
ATOM 776 O O . ILE A 1 97 ? -13.055 -14.148 -4.098 1 91.88 97 ILE A O 1
ATOM 780 N N . GLY A 1 98 ? -12.633 -15.852 -2.961 1 80.5 98 GLY A N 1
ATOM 781 C CA . GLY A 1 98 ? -13.938 -15.805 -2.322 1 80.5 98 GLY A CA 1
ATOM 782 C C . GLY A 1 98 ? -14.594 -17.172 -2.195 1 80.5 98 GLY A C 1
ATOM 783 O O . GLY A 1 98 ? -13.914 -18.188 -2.207 1 80.5 98 GLY A O 1
ATOM 784 N N . GLY A 1 99 ? -16.016 -17.234 -2.127 1 65.44 99 GLY A N 1
ATOM 785 C CA . GLY A 1 99 ? -16.812 -18.453 -2.102 1 65.44 99 GLY A CA 1
ATOM 786 C C . GLY A 1 99 ? -16.828 -19.109 -0.738 1 65.44 99 GLY A C 1
ATOM 787 O O . GLY A 1 99 ? -16.172 -20.125 -0.525 1 65.44 99 GLY A O 1
ATOM 788 N N . TYR A 1 100 ? -17.453 -18.234 0.063 1 55.12 100 TYR A N 1
ATOM 789 C CA . TYR A 1 100 ? -17.625 -18.703 1.436 1 55.12 100 TYR A CA 1
ATOM 790 C C . TYR A 1 100 ? -18.438 -19.984 1.476 1 55.12 100 TYR A C 1
ATOM 792 O O . TYR A 1 100 ? -19.5 -20.078 0.873 1 55.12 100 TYR A O 1
ATOM 800 N N . GLY A 1 101 ? -18.016 -21.016 2.01 1 51.41 101 GLY A N 1
ATOM 801 C CA . GLY A 1 101 ? -18.828 -22.188 2.297 1 51.41 101 GLY A CA 1
ATOM 802 C C . GLY A 1 101 ? -18.984 -23.109 1.103 1 51.41 101 GLY A C 1
ATOM 803 O O . GLY A 1 101 ? -18.609 -22.75 -0.017 1 51.41 101 GLY A O 1
ATOM 804 N N . GLY A 1 102 ? -19.062 -24.516 1.295 1 46.69 102 GLY A N 1
ATOM 805 C CA . GLY A 1 102 ? -19.266 -25.766 0.583 1 46.69 102 GLY A CA 1
ATOM 806 C C . GLY A 1 102 ? -20.281 -25.641 -0.541 1 46.69 102 GLY A C 1
ATOM 807 O O . GLY A 1 102 ? -20.641 -26.641 -1.175 1 46.69 102 GLY A O 1
ATOM 808 N N . ASN A 1 103 ? -20.938 -24.5 -0.617 1 42.41 103 ASN A N 1
ATOM 809 C CA . ASN A 1 103 ? -22.297 -24.75 -1.088 1 42.41 103 ASN A CA 1
ATOM 810 C C . ASN A 1 103 ? -22.359 -24.797 -2.611 1 42.41 103 ASN A C 1
ATOM 812 O O . ASN A 1 103 ? -23.438 -24.844 -3.189 1 42.41 103 ASN A O 1
ATOM 816 N N . SER A 1 104 ? -21.406 -24.203 -3.369 1 48.22 104 SER A N 1
ATOM 817 C CA . SER A 1 104 ? -22.062 -24.094 -4.664 1 48.22 104 SER A CA 1
ATOM 818 C C . SER A 1 104 ? -22.125 -25.438 -5.383 1 48.22 104 SER A C 1
ATOM 820 O O . SER A 1 104 ? -21.203 -26.234 -5.293 1 48.22 104 SER A O 1
ATOM 822 N N . ASP A 1 105 ? -23.344 -25.891 -5.695 1 46.88 105 ASP A N 1
ATOM 823 C CA . ASP A 1 105 ? -23.688 -27.062 -6.504 1 46.88 105 ASP A CA 1
ATOM 824 C C . ASP A 1 105 ? -22.703 -27.219 -7.66 1 46.88 105 ASP A C 1
ATOM 826 O O . ASP A 1 105 ? -22.422 -28.344 -8.086 1 46.88 105 ASP A O 1
ATOM 830 N N . GLY A 1 106 ? -22.266 -26.203 -8.305 1 54.19 106 GLY A N 1
ATOM 831 C CA . GLY A 1 106 ? -21.516 -26.344 -9.539 1 54.19 106 GLY A CA 1
ATOM 832 C C . GLY A 1 106 ? -20.016 -26.453 -9.32 1 54.19 106 GLY A C 1
ATOM 833 O O . GLY A 1 106 ? -19.25 -26.641 -10.273 1 54.19 106 GLY A O 1
ATOM 834 N N . GLY A 1 107 ? -19.422 -26.5 -8.023 1 72.06 107 GLY A N 1
ATOM 835 C CA . GLY A 1 107 ? -18 -26.547 -7.73 1 72.06 107 GLY A CA 1
ATOM 836 C C . GLY A 1 107 ? -17.328 -25.188 -7.75 1 72.06 107 GLY A C 1
ATOM 837 O O . GLY A 1 107 ? -17.844 -24.25 -8.375 1 72.06 107 GLY A O 1
ATOM 838 N N . ILE A 1 108 ? -16.281 -25 -7.223 1 78.5 108 ILE A N 1
ATOM 839 C CA . ILE A 1 108 ? -15.547 -23.75 -7.047 1 78.5 108 ILE A CA 1
ATOM 840 C C . ILE A 1 108 ? -15.055 -23.234 -8.406 1 78.5 108 ILE A C 1
ATOM 842 O O . ILE A 1 108 ? -15.055 -22.031 -8.664 1 78.5 108 ILE A O 1
ATOM 846 N N . LEU A 1 109 ? -14.742 -24.156 -9.305 1 82.94 109 LEU A N 1
ATOM 847 C CA . LEU A 1 109 ? -14.258 -23.781 -10.625 1 82.94 109 LEU A CA 1
ATOM 848 C C . LEU A 1 109 ? -15.352 -23.109 -11.438 1 82.94 109 LEU A C 1
ATOM 850 O O . LEU A 1 109 ? -15.141 -22.031 -12 1 82.94 109 LEU A O 1
ATOM 854 N N . ALA A 1 110 ? -16.469 -23.688 -11.414 1 80 110 ALA A N 1
ATOM 855 C CA . ALA A 1 110 ? -17.594 -23.188 -12.211 1 80 110 ALA A CA 1
ATOM 856 C C . ALA A 1 110 ? -18.156 -21.891 -11.625 1 80 110 ALA A C 1
ATOM 858 O O . ALA A 1 110 ? -18.797 -21.109 -12.336 1 80 110 ALA A O 1
ATOM 859 N N . SER A 1 111 ? -17.891 -21.719 -10.398 1 79.62 111 SER A N 1
ATOM 860 C CA . SER A 1 111 ? -18.438 -20.531 -9.742 1 79.62 111 SER A CA 1
ATOM 861 C C . SER A 1 111 ? -17.531 -19.328 -9.93 1 79.62 111 SER A C 1
ATOM 863 O O . SER A 1 111 ? -17.953 -18.188 -9.727 1 79.62 111 SER A O 1
ATOM 865 N N . SER A 1 112 ? -16.344 -19.594 -10.328 1 83.31 112 SER A N 1
ATOM 866 C CA . SER A 1 112 ? -15.398 -18.516 -10.555 1 83.31 112 SER A CA 1
ATOM 867 C C . SER A 1 112 ? -15.5 -17.969 -11.977 1 83.31 112 SER A C 1
ATOM 869 O O . SER A 1 112 ? -15.852 -18.719 -12.898 1 83.31 112 SER A O 1
ATOM 871 N N . GLU A 1 113 ? -15.242 -16.719 -12.117 1 84.69 113 GLU A N 1
ATOM 872 C CA . GLU A 1 113 ? -15.266 -16.125 -13.453 1 84.69 113 GLU A CA 1
ATOM 873 C C . GLU A 1 113 ? -14.219 -16.766 -14.359 1 84.69 113 GLU A C 1
ATOM 875 O O . GLU A 1 113 ? -14.516 -17.125 -15.5 1 84.69 113 GLU A O 1
ATOM 880 N N . PHE A 1 114 ? -13.062 -16.859 -13.906 1 87 114 PHE A N 1
ATOM 881 C CA . PHE A 1 114 ? -12 -17.484 -14.695 1 87 114 PHE A CA 1
ATOM 882 C C . PHE A 1 114 ? -12.352 -18.922 -15.047 1 87 114 PHE A C 1
ATOM 884 O O . PHE A 1 114 ? -12.141 -19.359 -16.188 1 87 114 PHE A O 1
ATOM 891 N N . GLY A 1 115 ? -12.836 -19.562 -14.062 1 87 115 GLY A N 1
ATOM 892 C CA . GLY A 1 115 ? -13.211 -20.953 -14.273 1 87 115 GLY A CA 1
ATOM 893 C C . GLY A 1 115 ? -14.289 -21.141 -15.328 1 87 115 GLY A C 1
ATOM 894 O O . GLY A 1 115 ? -14.203 -22.031 -16.172 1 87 115 GLY A O 1
ATOM 895 N N . ARG A 1 116 ? -15.211 -20.266 -15.234 1 88.12 116 ARG A N 1
ATOM 896 C CA . ARG A 1 116 ? -16.281 -20.297 -16.234 1 88.12 116 ARG A CA 1
ATOM 897 C C . ARG A 1 116 ? -15.727 -20.047 -17.641 1 88.12 116 ARG A C 1
ATOM 899 O O . ARG A 1 116 ? -16.094 -20.734 -18.578 1 88.12 116 ARG A O 1
ATOM 906 N N . ARG A 1 117 ? -14.883 -19.125 -17.719 1 91.81 117 ARG A N 1
ATOM 907 C CA . ARG A 1 117 ? -14.281 -18.812 -19.016 1 91.81 117 ARG A CA 1
ATOM 908 C C . ARG A 1 117 ? -13.398 -19.953 -19.5 1 91.81 117 ARG A C 1
ATOM 910 O O . ARG A 1 117 ? -13.359 -20.234 -20.703 1 91.81 117 ARG A O 1
ATOM 917 N N . LEU A 1 118 ? -12.75 -20.5 -18.625 1 90.31 118 LEU A N 1
ATOM 918 C CA . LEU A 1 118 ? -11.898 -21.641 -18.938 1 90.31 118 LEU A CA 1
ATOM 919 C C . LEU A 1 118 ? -12.734 -22.812 -19.453 1 90.31 118 LEU A C 1
ATOM 921 O O . LEU A 1 118 ? -12.453 -23.375 -20.516 1 90.31 118 LEU A O 1
ATOM 925 N N . LEU A 1 119 ? -13.805 -23.094 -18.766 1 87.38 119 LEU A N 1
ATOM 926 C CA . LEU A 1 119 ? -14.656 -24.234 -19.078 1 87.38 119 LEU A CA 1
ATOM 927 C C . LEU A 1 119 ? -15.391 -24 -20.406 1 87.38 119 LEU A C 1
ATOM 929 O O . LEU A 1 119 ? -15.664 -24.953 -21.141 1 87.38 119 LEU A O 1
ATOM 933 N N . ASN A 1 120 ? -15.617 -22.797 -20.688 1 89.31 120 ASN A N 1
ATOM 934 C CA . ASN A 1 120 ? -16.391 -22.469 -21.875 1 89.31 120 ASN A CA 1
ATOM 935 C C . ASN A 1 120 ? -15.508 -22.016 -23.031 1 89.31 120 ASN A C 1
ATOM 937 O O . ASN A 1 120 ? -15.992 -21.422 -24 1 89.31 120 ASN A O 1
ATOM 941 N N . ASN A 1 121 ? -14.234 -22.203 -22.906 1 89.94 121 ASN A N 1
ATOM 942 C CA . ASN A 1 121 ? -13.258 -21.859 -23.938 1 89.94 121 ASN A CA 1
ATOM 943 C C . ASN A 1 121 ? -13.336 -20.375 -24.312 1 89.94 121 ASN A C 1
ATOM 945 O O . ASN A 1 121 ? -13.383 -20.047 -25.5 1 89.94 121 ASN A O 1
ATOM 949 N N . GLN A 1 122 ? -13.398 -19.531 -23.312 1 92 122 GLN A N 1
ATOM 950 C CA . GLN A 1 122 ? -13.555 -18.109 -23.516 1 92 122 GLN A CA 1
ATOM 951 C C . GLN A 1 122 ? -12.359 -17.328 -22.984 1 92 122 GLN A C 1
ATOM 953 O O . GLN A 1 122 ? -12.492 -16.172 -22.578 1 92 122 GLN A O 1
ATOM 958 N N . LEU A 1 123 ? -11.203 -17.953 -22.859 1 93.62 123 LEU A N 1
ATOM 959 C CA . LEU A 1 123 ? -10 -17.297 -22.359 1 93.62 123 LEU A CA 1
ATOM 960 C C . LEU A 1 123 ? -9.227 -16.641 -23.5 1 93.62 123 LEU A C 1
ATOM 962 O O . LEU A 1 123 ? -8.273 -15.891 -23.25 1 93.62 123 LEU A O 1
ATOM 966 N N . ASN A 1 124 ? -9.648 -16.766 -24.703 1 92.94 124 ASN A N 1
ATOM 967 C CA . ASN A 1 124 ? -8.984 -16.25 -25.891 1 92.94 124 ASN A CA 1
ATOM 968 C C . ASN A 1 124 ? -7.555 -16.766 -26 1 92.94 124 ASN A C 1
ATOM 970 O O . ASN A 1 124 ? -6.621 -15.992 -26.219 1 92.94 124 ASN A O 1
ATOM 974 N N . LEU A 1 125 ? -7.383 -18.094 -25.734 1 96.06 125 LEU A N 1
ATOM 975 C CA . LEU A 1 125 ? -6.094 -18.734 -25.953 1 96.06 125 LEU A CA 1
ATOM 976 C C . LEU A 1 125 ? -5.715 -18.703 -27.438 1 96.06 125 LEU A C 1
ATOM 978 O O . LEU A 1 125 ? -6.586 -18.609 -28.297 1 96.06 125 LEU A O 1
ATOM 982 N N . PRO A 1 126 ? -4.406 -18.75 -27.688 1 96.81 126 PRO A N 1
ATOM 983 C CA . PRO A 1 126 ? -3.99 -18.734 -29.094 1 96.81 126 PRO A CA 1
ATOM 984 C C . PRO A 1 126 ? -4.531 -19.938 -29.875 1 96.81 126 PRO A C 1
ATOM 986 O O . PRO A 1 126 ? -4.859 -20.969 -29.281 1 96.81 126 PRO A O 1
ATOM 989 N N . ALA A 1 127 ? -4.629 -19.797 -31.203 1 95.56 127 ALA A N 1
ATOM 990 C CA . ALA A 1 127 ? -5.051 -20.906 -32.062 1 95.56 127 ALA A CA 1
ATOM 991 C C . ALA A 1 127 ? -4.094 -22.078 -31.953 1 95.56 127 ALA A C 1
ATOM 993 O O . ALA A 1 127 ? -2.926 -21.922 -31.594 1 95.56 127 ALA A O 1
ATOM 994 N N . PRO A 1 128 ? -4.715 -23.266 -32.219 1 96.81 128 PRO A N 1
ATOM 995 C CA . PRO A 1 128 ? -3.822 -24.422 -32.219 1 96.81 128 PRO A CA 1
ATOM 996 C C . PRO A 1 128 ? -2.607 -24.234 -33.125 1 96.81 128 PRO A C 1
ATOM 998 O O . PRO A 1 128 ? -2.701 -23.578 -34.156 1 96.81 128 PRO A O 1
ATOM 1001 N N . CYS A 1 129 ? -1.539 -24.766 -32.656 1 96.25 129 CYS A N 1
ATOM 1002 C CA . CYS A 1 129 ? -0.323 -24.656 -33.469 1 96.25 129 CYS A CA 1
ATOM 1003 C C . CYS A 1 129 ? 0.515 -25.922 -33.375 1 96.25 129 CYS A C 1
ATOM 1005 O O . CYS A 1 129 ? 0.234 -26.797 -32.562 1 96.25 129 CYS A O 1
ATOM 1007 N N . GLN A 1 130 ? 1.512 -25.969 -34.219 1 96.62 130 GLN A N 1
ATOM 1008 C CA . GLN A 1 130 ? 2.383 -27.125 -34.281 1 96.62 130 GLN A CA 1
ATOM 1009 C C . GLN A 1 130 ? 3.279 -27.219 -33.062 1 96.62 130 GLN A C 1
ATOM 1011 O O . GLN A 1 130 ? 3.801 -26.203 -32.594 1 96.62 130 GLN A O 1
ATOM 1016 N N . LEU A 1 131 ? 3.389 -28.453 -32.531 1 97.69 131 LEU A N 1
ATOM 1017 C CA . LEU A 1 131 ? 4.383 -28.688 -31.484 1 97.69 131 LEU A CA 1
ATOM 1018 C C . LEU A 1 131 ? 5.797 -28.531 -32.031 1 97.69 131 LEU A C 1
ATOM 1020 O O . LEU A 1 131 ? 6.039 -28.766 -33.219 1 97.69 131 LEU A O 1
ATOM 1024 N N . PRO A 1 132 ? 6.688 -28.078 -31.203 1 96.06 132 PRO A N 1
ATOM 1025 C CA . PRO A 1 132 ? 8.062 -27.891 -31.672 1 96.06 132 PRO A CA 1
ATOM 1026 C C . PRO A 1 132 ? 8.641 -29.156 -32.312 1 96.06 132 PRO A C 1
ATOM 1028 O O . PRO A 1 132 ? 8.562 -30.234 -31.719 1 96.06 132 PRO A O 1
ATOM 1031 N N . ASN A 1 133 ? 9.211 -29.062 -33.562 1 94.81 133 ASN A N 1
ATOM 1032 C CA . ASN A 1 133 ? 9.852 -30.156 -34.281 1 94.81 133 ASN A CA 1
ATOM 1033 C C . ASN A 1 133 ? 8.891 -31.312 -34.531 1 94.81 133 ASN A C 1
ATOM 1035 O O . ASN A 1 133 ? 9.258 -32.469 -34.406 1 94.81 133 ASN A O 1
ATOM 1039 N N . SER A 1 134 ? 7.676 -31.047 -34.656 1 95.12 134 SER A N 1
ATOM 1040 C CA . SER A 1 134 ? 6.629 -32.031 -34.906 1 95.12 134 SER A CA 1
ATOM 1041 C C . SER A 1 134 ? 5.582 -31.484 -35.875 1 95.12 134 SER A C 1
ATOM 1043 O O . SER A 1 134 ? 5.465 -30.266 -36.062 1 95.12 134 SER A O 1
ATOM 1045 N N . ASN A 1 135 ? 4.844 -32.406 -36.5 1 94.69 135 ASN A N 1
ATOM 1046 C CA . ASN A 1 135 ? 3.76 -31.984 -37.406 1 94.69 135 ASN A CA 1
ATOM 1047 C C . ASN A 1 135 ? 2.41 -32.031 -36.688 1 94.69 135 ASN A C 1
ATOM 1049 O O . ASN A 1 135 ? 1.381 -31.703 -37.281 1 94.69 135 ASN A O 1
ATOM 1053 N N . GLU A 1 136 ? 2.516 -32.375 -35.438 1 96.31 136 GLU A N 1
ATOM 1054 C CA . GLU A 1 136 ? 1.271 -32.469 -34.688 1 96.31 136 GLU A CA 1
ATOM 1055 C C . GLU A 1 136 ? 0.775 -31.078 -34.281 1 96.31 136 GLU A C 1
ATOM 1057 O O . GLU A 1 136 ? 1.563 -30.219 -33.844 1 96.31 136 GLU A O 1
ATOM 1062 N N . ILE A 1 137 ? -0.509 -30.844 -34.438 1 97 137 ILE A N 1
ATOM 1063 C CA . ILE A 1 137 ? -1.16 -29.594 -34.094 1 97 137 ILE A CA 1
ATOM 1064 C C . ILE A 1 137 ? -1.983 -29.781 -32.812 1 97 137 ILE A C 1
ATOM 1066 O O . ILE A 1 137 ? -2.801 -30.703 -32.75 1 97 137 ILE A O 1
ATOM 1070 N N . LEU A 1 138 ? -1.713 -28.953 -31.875 1 97.56 138 LEU A N 1
ATOM 1071 C CA . LEU A 1 138 ? -2.404 -29.047 -30.594 1 97.56 138 LEU A CA 1
ATOM 1072 C C . LEU A 1 138 ? -2.889 -27.672 -30.141 1 97.56 138 LEU A C 1
ATOM 1074 O O . LEU A 1 138 ? -2.248 -26.656 -30.438 1 97.56 138 LEU A O 1
ATOM 1078 N N . PRO A 1 139 ? -4.023 -27.625 -29.422 1 97.25 139 PRO A N 1
ATOM 1079 C CA . PRO A 1 139 ? -4.449 -26.359 -28.828 1 97.25 139 PRO A CA 1
ATOM 1080 C C . PRO A 1 139 ? -3.557 -25.922 -27.656 1 97.25 139 PRO A C 1
ATOM 1082 O O . PRO A 1 139 ? -2.744 -26.719 -27.172 1 97.25 139 PRO A O 1
ATOM 1085 N N . HIS A 1 140 ? -3.621 -24.625 -27.375 1 98.12 140 HIS A N 1
ATOM 1086 C CA . HIS A 1 140 ? -3.037 -24.141 -26.125 1 98.12 140 HIS A CA 1
ATOM 1087 C C . HIS A 1 140 ? -3.91 -24.516 -24.938 1 98.12 140 HIS A C 1
ATOM 1089 O O . HIS A 1 140 ? -5.129 -24.625 -25.062 1 98.12 140 HIS A O 1
ATOM 1095 N N . PHE A 1 141 ? -3.295 -24.75 -23.812 1 97.88 141 PHE A N 1
ATOM 1096 C CA . PHE A 1 141 ? -4.047 -25.25 -22.656 1 97.88 141 PHE A CA 1
ATOM 1097 C C . PHE A 1 141 ? -3.414 -24.781 -21.359 1 97.88 141 PHE A C 1
ATOM 1099 O O . PHE A 1 141 ? -2.289 -24.281 -21.344 1 97.88 141 PHE A O 1
ATOM 1106 N N . ILE A 1 142 ? -4.211 -24.922 -20.281 1 97.69 142 ILE A N 1
ATOM 1107 C CA . ILE A 1 142 ? -3.807 -24.781 -18.875 1 97.69 142 ILE A CA 1
ATOM 1108 C C . ILE A 1 142 ? -3.715 -26.172 -18.234 1 97.69 142 ILE A C 1
ATOM 1110 O O . ILE A 1 142 ? -4.359 -27.109 -18.688 1 97.69 142 ILE A O 1
ATOM 1114 N N . VAL A 1 143 ? -2.852 -26.25 -17.234 1 97.88 143 VAL A N 1
ATOM 1115 C CA . VAL A 1 143 ? -2.732 -27.562 -16.594 1 97.88 143 VAL A CA 1
ATOM 1116 C C . VAL A 1 143 ? -3.254 -27.484 -15.164 1 97.88 143 VAL A C 1
ATOM 1118 O O . VAL A 1 143 ? -3.092 -26.469 -14.484 1 97.88 143 VAL A O 1
ATOM 1121 N N . GLY A 1 144 ? -3.928 -28.469 -14.703 1 96 144 GLY A N 1
ATOM 1122 C CA . GLY A 1 144 ? -4.398 -28.672 -13.344 1 96 144 GLY A CA 1
ATOM 1123 C C . GLY A 1 144 ? -4.156 -30.078 -12.828 1 96 144 GLY A C 1
ATOM 1124 O O . GLY A 1 144 ? -3.676 -30.938 -13.57 1 96 144 GLY A O 1
ATOM 1125 N N . ASP A 1 145 ? -4.391 -30.297 -11.602 1 93.81 145 ASP A N 1
ATOM 1126 C CA . ASP A 1 145 ? -4.23 -31.641 -11.047 1 93.81 145 ASP A CA 1
ATOM 1127 C C . ASP A 1 145 ? -5.418 -32.531 -11.406 1 93.81 145 ASP A C 1
ATOM 1129 O O . ASP A 1 145 ? -6.207 -32.188 -12.289 1 93.81 145 ASP A O 1
ATOM 1133 N N . ALA A 1 146 ? -5.492 -33.688 -10.867 1 91.31 146 ALA A N 1
ATOM 1134 C CA . ALA A 1 146 ? -6.473 -34.688 -11.234 1 91.31 146 ALA A CA 1
ATOM 1135 C C . ALA A 1 146 ? -7.883 -34.281 -10.836 1 91.31 146 ALA A C 1
ATOM 1137 O O . ALA A 1 146 ? -8.867 -34.844 -11.297 1 91.31 146 ALA A O 1
ATOM 1138 N N . ALA A 1 147 ? -7.965 -33.281 -9.961 1 87.69 147 ALA A N 1
ATOM 1139 C CA . ALA A 1 147 ? -9.273 -32.812 -9.516 1 87.69 147 ALA A CA 1
ATOM 1140 C C . ALA A 1 147 ? -9.969 -32 -10.609 1 87.69 147 ALA A C 1
ATOM 1142 O O . ALA A 1 147 ? -11.195 -31.859 -10.586 1 87.69 147 ALA A O 1
ATOM 1143 N N . TYR A 1 148 ? -9.273 -31.547 -11.547 1 91.38 148 TYR A N 1
ATOM 1144 C CA . TYR A 1 148 ? -9.82 -30.719 -12.617 1 91.38 148 TYR A CA 1
ATOM 1145 C C . TYR A 1 148 ? -10.305 -31.578 -13.781 1 91.38 148 TYR A C 1
ATOM 1147 O O . TYR A 1 148 ? -9.805 -32.688 -13.992 1 91.38 148 TYR A O 1
ATOM 1155 N N . PRO A 1 149 ? -11.266 -31.078 -14.492 1 91.62 149 PRO A N 1
ATOM 1156 C CA . PRO A 1 149 ? -11.711 -31.844 -15.664 1 91.62 149 PRO A CA 1
ATOM 1157 C C . PRO A 1 149 ? -10.727 -31.766 -16.828 1 91.62 149 PRO A C 1
ATOM 1159 O O . PRO A 1 149 ? -9.93 -30.828 -16.906 1 91.62 149 PRO A O 1
ATOM 1162 N N . LEU A 1 150 ? -10.766 -32.812 -17.656 1 94.44 150 LEU A N 1
ATOM 1163 C CA . LEU A 1 150 ? -10.008 -32.781 -18.906 1 94.44 150 LEU A CA 1
ATOM 1164 C C . LEU A 1 150 ? -10.805 -32.062 -20 1 94.44 150 LEU A C 1
ATOM 1166 O O . LEU A 1 150 ? -11.938 -32.469 -20.281 1 94.44 150 LEU A O 1
ATOM 1170 N N . LYS A 1 151 ? -10.258 -31.047 -20.547 1 94.12 151 LYS A N 1
ATOM 1171 C CA . LYS A 1 151 ? -10.812 -30.297 -21.672 1 94.12 151 LYS A CA 1
ATOM 1172 C C . LYS A 1 151 ? -9.734 -30 -22.719 1 94.12 151 LYS A C 1
ATOM 1174 O O . LYS A 1 151 ? -8.547 -30.25 -22.484 1 94.12 151 LYS A O 1
ATOM 1179 N N . ASN A 1 152 ? -10.188 -29.531 -23.875 1 94.94 152 ASN A N 1
ATOM 1180 C CA . ASN A 1 152 ? -9.227 -29.188 -24.922 1 94.94 152 ASN A CA 1
ATOM 1181 C C . ASN A 1 152 ? -8.258 -28.109 -24.453 1 94.94 152 ASN A C 1
ATOM 1183 O O . ASN A 1 152 ? -7.102 -28.062 -24.875 1 94.94 152 ASN A O 1
ATOM 1187 N N . ASN A 1 153 ? -8.758 -27.234 -23.578 1 96.31 153 ASN A N 1
ATOM 1188 C CA . ASN A 1 153 ? -7.938 -26.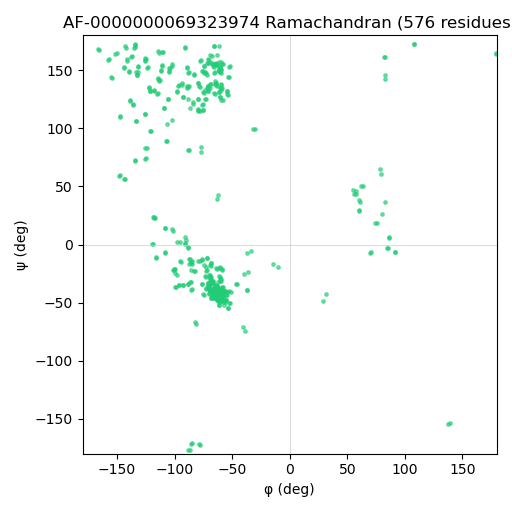141 -23.078 1 96.31 153 ASN A CA 1
ATOM 1189 C C . ASN A 1 153 ? -7.543 -26.344 -21.625 1 96.31 153 ASN A C 1
ATOM 1191 O O . ASN A 1 153 ? -7.145 -25.391 -20.953 1 96.31 153 ASN A O 1
ATOM 1195 N N . LEU A 1 154 ? -7.715 -27.562 -21.078 1 96.25 154 LEU A N 1
ATOM 1196 C CA . LEU A 1 154 ? -7.375 -27.906 -19.703 1 96.25 154 LEU A CA 1
ATOM 1197 C C . LEU A 1 154 ? -6.93 -29.359 -19.594 1 96.25 154 LEU A C 1
ATOM 1199 O O . LEU A 1 154 ? -7.734 -30.266 -19.766 1 96.25 154 LEU A O 1
ATOM 1203 N N . PHE A 1 155 ? -5.645 -29.516 -19.328 1 97.38 155 PHE A N 1
ATOM 1204 C CA . PHE A 1 155 ? -5.117 -30.859 -19.266 1 97.38 155 PHE A CA 1
ATOM 1205 C C . PHE A 1 155 ? -4.867 -31.281 -17.812 1 97.38 155 PHE A C 1
ATOM 1207 O O . PHE A 1 155 ? -4.559 -30.438 -16.969 1 97.38 155 PHE A O 1
ATOM 1214 N N . ARG A 1 156 ? -5 -32.469 -17.547 1 96.12 156 ARG A N 1
ATOM 1215 C CA . ARG A 1 156 ? -4.77 -33.125 -16.266 1 96.12 156 ARG A CA 1
ATOM 1216 C C . ARG A 1 156 ? -4.031 -34.438 -16.453 1 96.12 156 ARG A C 1
ATOM 1218 O O . ARG A 1 156 ? -3.965 -35 -17.547 1 96.12 156 ARG A O 1
ATOM 1225 N N . PRO A 1 157 ? -3.436 -34.969 -15.406 1 96.38 157 PRO A N 1
ATOM 1226 C CA . PRO A 1 157 ? -2.719 -36.25 -15.531 1 96.38 157 PRO A CA 1
ATOM 1227 C C . PRO A 1 157 ? -3.65 -37.406 -15.828 1 96.38 157 PRO A C 1
ATOM 1229 O O . PRO A 1 157 ? -4.848 -37.344 -15.531 1 96.38 157 PRO A O 1
ATOM 1232 N N . TYR A 1 158 ? -3.039 -38.469 -16.516 1 96.44 158 TYR A N 1
ATOM 1233 C CA . TYR A 1 158 ? -3.738 -39.75 -16.609 1 96.44 158 TYR A CA 1
ATOM 1234 C C . TYR A 1 158 ? -3.996 -40.344 -15.234 1 96.44 158 TYR A C 1
ATOM 1236 O O . TYR A 1 158 ? -3.125 -40.281 -14.359 1 96.44 158 TYR A O 1
ATOM 1244 N N . PRO A 1 159 ? -5.242 -40.812 -15.07 1 93.12 159 PRO A N 1
ATOM 1245 C CA . PRO A 1 159 ? -5.527 -41.438 -13.781 1 93.12 159 PRO A CA 1
ATOM 1246 C C . PRO A 1 159 ? -4.977 -42.844 -13.688 1 93.12 159 PRO A C 1
ATOM 1248 O O . PRO A 1 159 ? -4.75 -43.5 -14.711 1 93.12 159 PRO A O 1
ATOM 1251 N N . GLY A 1 160 ? -4.781 -43.312 -12.383 1 90.38 160 GLY A N 1
ATOM 1252 C CA . GLY A 1 160 ? -4.441 -44.719 -12.164 1 90.38 160 GLY A CA 1
ATOM 1253 C C . GLY A 1 160 ? -3 -44.938 -11.734 1 90.38 160 GLY A C 1
ATOM 1254 O O . GLY A 1 160 ? -2.236 -43.969 -11.633 1 90.38 160 GLY A O 1
ATOM 1255 N N . SER A 1 161 ? -2.818 -46.219 -11.391 1 88.69 161 SER A N 1
ATOM 1256 C CA . SER A 1 161 ? -1.478 -46.656 -11.031 1 88.69 161 SER A CA 1
ATOM 1257 C C . SER A 1 161 ? -0.903 -47.594 -12.086 1 88.69 161 SER A C 1
ATOM 1259 O O . SER A 1 161 ? -1.651 -48.219 -12.844 1 88.69 161 SER A O 1
ATOM 1261 N N . ASN A 1 162 ? 0.382 -47.75 -12.312 1 91.69 162 ASN A N 1
ATOM 1262 C CA . ASN A 1 162 ? 1.059 -48.625 -13.258 1 91.69 162 ASN A CA 1
ATOM 1263 C C . ASN A 1 162 ? 0.724 -48.281 -14.703 1 91.69 162 ASN A C 1
ATOM 1265 O O . ASN A 1 162 ? 0.271 -49.125 -15.469 1 91.69 162 ASN A O 1
ATOM 1269 N N . LEU A 1 163 ? 0.847 -47.125 -15 1 95.06 163 LEU A N 1
ATOM 1270 C CA . LEU A 1 163 ? 0.534 -46.562 -16.312 1 95.06 163 LEU A CA 1
ATOM 1271 C C . LEU A 1 163 ? 1.579 -47 -17.344 1 95.06 163 LEU A C 1
ATOM 1273 O O . LEU A 1 163 ? 2.748 -47.188 -17 1 95.06 163 LEU A O 1
ATOM 1277 N N . PRO A 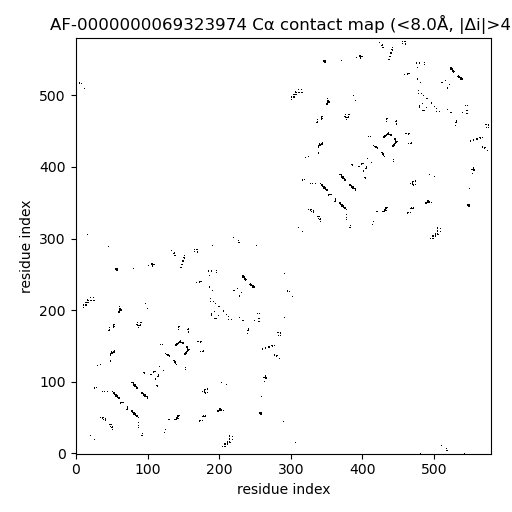1 164 ? 1.074 -47.188 -18.609 1 96.69 164 PRO A N 1
ATOM 1278 C CA . PRO A 1 164 ? 2.064 -47.344 -19.672 1 96.69 164 PRO A CA 1
ATOM 1279 C C . PRO A 1 164 ? 3.1 -46.25 -19.703 1 96.69 164 PRO A C 1
ATOM 1281 O O . PRO A 1 164 ? 2.822 -45.125 -19.234 1 96.69 164 PRO A O 1
ATOM 1284 N N . ALA A 1 165 ? 4.281 -46.562 -20.219 1 95.94 165 ALA A N 1
ATOM 1285 C CA . ALA A 1 165 ? 5.422 -45.656 -20.203 1 95.94 165 ALA A CA 1
ATOM 1286 C C . ALA A 1 165 ? 5.043 -44.281 -20.797 1 95.94 165 ALA A C 1
ATOM 1288 O O . ALA A 1 165 ? 5.488 -43.25 -20.312 1 95.94 165 ALA A O 1
ATOM 1289 N N . GLN A 1 166 ? 4.262 -44.281 -21.859 1 96.75 166 GLN A N 1
ATOM 1290 C CA . GLN A 1 166 ? 3.865 -43.062 -22.516 1 96.75 166 GLN A CA 1
ATOM 1291 C C . GLN A 1 166 ? 3.047 -42.156 -21.594 1 96.75 166 GLN A C 1
ATOM 1293 O O . GLN A 1 166 ? 3.297 -40.969 -21.484 1 96.75 166 GLN A O 1
ATOM 1298 N N . GLN A 1 167 ? 2.121 -42.75 -20.906 1 97.5 167 GLN A N 1
ATOM 1299 C CA . GLN A 1 167 ? 1.255 -42.031 -19.984 1 97.5 167 GLN A CA 1
ATOM 1300 C C . GLN A 1 167 ? 2.021 -41.562 -18.75 1 97.5 167 GLN A C 1
ATOM 1302 O O . GLN A 1 167 ? 1.793 -40.469 -18.234 1 97.5 167 GLN A O 1
ATOM 1307 N N . GLU A 1 168 ? 2.924 -42.375 -18.281 1 96.31 168 GLU A N 1
ATOM 1308 C CA . GLU A 1 168 ? 3.748 -42.031 -17.141 1 96.31 168 GLU A CA 1
ATOM 1309 C C . GLU A 1 168 ? 4.668 -40.875 -17.438 1 96.31 168 GLU A C 1
ATOM 1311 O O . GLU A 1 168 ? 4.832 -39.969 -16.625 1 96.31 168 GLU A O 1
ATOM 1316 N N . THR A 1 169 ? 5.285 -40.969 -18.609 1 96.19 169 THR A N 1
ATOM 1317 C CA . THR A 1 169 ? 6.152 -39.875 -19.047 1 96.19 169 THR A CA 1
ATOM 1318 C C . THR A 1 169 ? 5.367 -38.562 -19.125 1 96.19 169 THR A C 1
ATOM 1320 O O . THR A 1 169 ? 5.863 -37.5 -18.719 1 96.19 169 THR A O 1
ATOM 1323 N N . PHE A 1 170 ? 4.18 -38.625 -19.688 1 97.38 170 PHE A N 1
ATOM 1324 C CA . PHE A 1 170 ? 3.312 -37.469 -19.766 1 97.38 170 PHE A CA 1
ATOM 1325 C C . PHE A 1 170 ? 3.014 -36.906 -18.375 1 97.38 170 PHE A C 1
ATOM 1327 O O . PHE A 1 170 ? 3.119 -35.688 -18.141 1 97.38 170 PHE A O 1
ATOM 1334 N N . ASN A 1 171 ? 2.615 -37.781 -17.453 1 97 171 ASN A N 1
ATOM 1335 C CA . ASN A 1 171 ? 2.293 -37.375 -16.094 1 97 171 ASN A CA 1
ATOM 1336 C C . ASN A 1 171 ? 3.479 -36.688 -15.414 1 97 171 ASN A C 1
ATOM 1338 O O . ASN A 1 171 ? 3.305 -35.688 -14.695 1 97 171 ASN A O 1
ATOM 1342 N N . ASN A 1 172 ? 4.648 -37.219 -15.648 1 95.5 172 ASN A N 1
ATOM 1343 C CA . ASN A 1 172 ? 5.852 -36.625 -15.086 1 95.5 172 ASN A CA 1
ATOM 1344 C C . ASN A 1 172 ? 6.094 -35.219 -15.641 1 95.5 172 ASN A C 1
ATOM 1346 O O . ASN A 1 172 ? 6.418 -34.312 -14.891 1 95.5 172 ASN A O 1
ATOM 1350 N N . ARG A 1 173 ? 5.941 -35.094 -16.938 1 96.5 173 ARG A N 1
ATOM 1351 C CA . ARG A 1 173 ? 6.145 -33.812 -17.578 1 96.5 173 ARG A CA 1
ATOM 1352 C C . ARG A 1 173 ? 5.109 -32.781 -17.109 1 96.5 173 ARG A C 1
ATOM 1354 O O . ARG A 1 173 ? 5.445 -31.641 -16.844 1 96.5 173 ARG A O 1
ATOM 1361 N N . LEU A 1 174 ? 3.895 -33.219 -17.078 1 97.5 174 LEU A N 1
ATOM 1362 C CA . LEU A 1 174 ? 2.824 -32.344 -16.594 1 97.5 174 LEU A CA 1
ATOM 1363 C C . LEU A 1 174 ? 3.07 -31.922 -15.156 1 97.5 174 LEU A C 1
ATOM 1365 O O . LEU A 1 174 ? 2.801 -30.766 -14.789 1 97.5 174 LEU A O 1
ATOM 1369 N N . SER A 1 175 ? 3.568 -32.812 -14.375 1 95.94 175 SER A N 1
ATOM 1370 C CA . SER A 1 175 ? 3.863 -32.5 -12.977 1 95.94 175 SER A CA 1
ATOM 1371 C C . SER A 1 175 ? 4.895 -31.391 -12.852 1 95.94 175 SER A C 1
ATOM 1373 O O . SER A 1 175 ? 4.797 -30.547 -11.961 1 95.94 175 SER A O 1
ATOM 1375 N N . ARG A 1 176 ? 5.844 -31.375 -13.695 1 96.12 176 ARG A N 1
ATOM 1376 C CA . ARG A 1 176 ? 6.844 -30.312 -13.711 1 96.12 176 ARG A CA 1
ATOM 1377 C C . ARG A 1 176 ? 6.191 -28.953 -13.93 1 96.12 176 ARG A C 1
ATOM 1379 O O . ARG A 1 176 ? 6.492 -27.984 -13.219 1 96.12 176 ARG A O 1
ATOM 1386 N N . ALA A 1 177 ? 5.316 -28.938 -14.914 1 97.19 177 ALA A N 1
ATOM 1387 C CA . ALA A 1 177 ? 4.609 -27.688 -15.211 1 97.19 177 ALA A CA 1
ATOM 1388 C C . ALA A 1 177 ? 3.707 -27.281 -14.055 1 97.19 177 ALA A C 1
ATOM 1390 O O . ALA A 1 177 ? 3.639 -26.109 -13.695 1 97.19 177 ALA A O 1
ATOM 1391 N N . ARG A 1 178 ? 3.096 -28.219 -13.445 1 96.44 178 ARG A N 1
ATOM 1392 C CA . ARG A 1 178 ? 2.16 -27.953 -12.359 1 96.44 178 ARG A CA 1
ATOM 1393 C C . ARG A 1 178 ? 2.889 -27.438 -11.117 1 96.44 178 ARG A C 1
ATOM 1395 O O . ARG A 1 178 ? 2.312 -26.719 -10.312 1 96.44 178 ARG A O 1
ATOM 1402 N N . ARG A 1 179 ? 4.105 -27.812 -10.953 1 96.38 179 ARG A N 1
ATOM 1403 C CA . ARG A 1 179 ? 4.871 -27.406 -9.781 1 96.38 179 ARG A CA 1
ATOM 1404 C C . ARG A 1 179 ? 5 -25.891 -9.703 1 96.38 179 ARG A C 1
ATOM 1406 O O . ARG A 1 179 ? 5.246 -25.344 -8.625 1 96.38 179 ARG A O 1
ATOM 1413 N N . THR A 1 180 ? 4.801 -25.203 -10.805 1 97.81 180 THR A N 1
ATOM 1414 C CA . THR A 1 180 ? 4.906 -23.75 -10.836 1 97.81 180 THR A CA 1
ATOM 1415 C C . THR A 1 180 ? 3.883 -23.125 -9.898 1 97.81 180 THR A C 1
ATOM 1417 O O . THR A 1 180 ? 4.223 -22.234 -9.109 1 97.81 180 THR A O 1
ATOM 1420 N N . ILE A 1 181 ? 2.635 -23.609 -9.953 1 98.19 181 ILE A N 1
ATOM 1421 C CA . ILE A 1 181 ? 1.58 -23.016 -9.133 1 98.19 181 ILE A CA 1
ATOM 1422 C C . ILE A 1 181 ? 1.804 -23.375 -7.668 1 98.19 181 ILE A C 1
ATOM 1424 O O . ILE A 1 181 ? 1.502 -22.578 -6.777 1 98.19 181 ILE A O 1
ATOM 1428 N N . GLU A 1 182 ? 2.34 -24.531 -7.387 1 96.5 182 GLU A N 1
ATOM 1429 C CA . GLU A 1 182 ? 2.67 -24.922 -6.016 1 96.5 182 GLU A CA 1
ATOM 1430 C C . GLU A 1 182 ? 3.732 -23.984 -5.43 1 96.5 182 GLU A C 1
ATOM 1432 O O . GLU A 1 182 ? 3.605 -23.531 -4.293 1 96.5 182 GLU A O 1
ATOM 1437 N N . ASN A 1 183 ? 4.746 -23.781 -6.234 1 97.81 183 ASN A N 1
ATOM 1438 C CA . ASN A 1 183 ? 5.793 -22.859 -5.809 1 97.81 183 ASN A CA 1
ATOM 1439 C C . ASN A 1 183 ? 5.254 -21.438 -5.652 1 97.81 183 ASN A C 1
ATOM 1441 O O . ASN A 1 183 ? 5.629 -20.734 -4.719 1 97.81 183 ASN A O 1
ATOM 1445 N N . ALA A 1 184 ? 4.398 -21.016 -6.578 1 98.31 184 ALA A N 1
ATOM 1446 C CA . ALA A 1 184 ? 3.82 -19.672 -6.488 1 98.31 184 ALA A CA 1
ATOM 1447 C C . ALA A 1 184 ? 3.086 -19.484 -5.168 1 98.31 184 ALA A C 1
ATOM 1449 O O . ALA A 1 184 ? 3.295 -18.484 -4.473 1 98.31 184 ALA A O 1
ATOM 1450 N N . PHE A 1 185 ? 2.24 -20.453 -4.789 1 98.06 185 PHE A N 1
ATOM 1451 C CA . PHE A 1 185 ? 1.523 -20.391 -3.52 1 98.06 185 PHE A CA 1
ATOM 1452 C C . PHE A 1 185 ? 2.494 -20.453 -2.346 1 98.06 185 PHE A C 1
ATOM 1454 O O . PHE A 1 185 ? 2.301 -19.766 -1.34 1 98.06 185 PHE A O 1
ATOM 1461 N N . GLY A 1 186 ? 3.482 -21.312 -2.461 1 97.38 186 GLY A N 1
ATOM 1462 C CA . GLY A 1 186 ? 4.484 -21.406 -1.412 1 97.38 186 GLY A CA 1
ATOM 1463 C C . GLY A 1 186 ? 5.199 -20.094 -1.149 1 97.38 186 GLY A C 1
ATOM 1464 O O . GLY A 1 186 ? 5.34 -19.672 0.002 1 97.38 186 GLY A O 1
ATOM 1465 N N . ILE A 1 187 ? 5.648 -19.453 -2.223 1 97.44 187 ILE A N 1
ATOM 1466 C CA . ILE A 1 187 ? 6.32 -18.156 -2.111 1 97.44 187 ILE A CA 1
ATOM 1467 C C . ILE A 1 187 ? 5.375 -17.141 -1.478 1 97.44 187 ILE A C 1
ATOM 1469 O O . ILE A 1 187 ? 5.762 -16.406 -0.563 1 97.44 187 ILE A O 1
ATOM 1473 N N . LEU A 1 188 ? 4.156 -17.094 -1.968 1 97.94 188 LEU A N 1
ATOM 1474 C CA . LEU A 1 188 ? 3.146 -16.156 -1.492 1 97.94 188 LEU A CA 1
ATOM 1475 C C . LEU A 1 188 ? 3.006 -16.234 0.024 1 97.94 188 LEU A C 1
ATOM 1477 O O . LEU A 1 188 ? 3.107 -15.219 0.713 1 97.94 188 LEU A O 1
ATOM 1481 N N . VAL A 1 189 ? 2.852 -17.438 0.534 1 96.69 189 VAL A N 1
ATOM 1482 C CA . VAL A 1 189 ? 2.602 -17.625 1.96 1 96.69 189 VAL A CA 1
ATOM 1483 C C . VAL A 1 189 ? 3.881 -17.344 2.748 1 96.69 189 VAL A C 1
ATOM 1485 O O . VAL A 1 189 ? 3.834 -16.781 3.84 1 96.69 189 VAL A O 1
ATOM 1488 N N . ALA A 1 190 ? 4.984 -17.734 2.217 1 95.75 190 ALA A N 1
ATOM 1489 C CA . ALA A 1 190 ? 6.258 -17.562 2.906 1 95.75 190 ALA A CA 1
ATOM 1490 C C . ALA A 1 190 ? 6.602 -16.078 3.053 1 95.75 190 ALA A C 1
ATOM 1492 O O . ALA A 1 190 ? 7.207 -15.672 4.047 1 95.75 190 ALA A O 1
ATOM 1493 N N . ARG A 1 191 ? 6.266 -15.32 2.037 1 95.62 191 ARG A N 1
ATOM 1494 C CA . ARG A 1 191 ? 6.613 -13.906 2.045 1 95.62 191 ARG A CA 1
ATOM 1495 C C . ARG A 1 191 ? 5.559 -13.086 2.783 1 95.62 191 ARG A C 1
ATOM 1497 O O . ARG A 1 191 ? 5.891 -12.141 3.5 1 95.62 191 ARG A O 1
ATOM 1504 N N . TRP A 1 192 ? 4.332 -13.422 2.609 1 95.31 192 TRP A N 1
ATOM 1505 C CA . TRP A 1 192 ? 3.227 -12.727 3.264 1 95.31 192 TRP A CA 1
ATOM 1506 C C . TRP A 1 192 ? 2.631 -13.578 4.379 1 95.31 192 TRP A C 1
ATOM 1508 O O . TRP A 1 192 ? 1.572 -14.188 4.203 1 95.31 192 TRP A O 1
ATOM 1518 N N . ARG A 1 193 ? 3.133 -13.469 5.52 1 90.94 193 ARG A N 1
ATOM 1519 C CA . ARG A 1 193 ? 2.99 -14.43 6.609 1 90.94 193 ARG A CA 1
ATOM 1520 C C . ARG A 1 193 ? 1.614 -14.328 7.258 1 90.94 193 ARG A C 1
ATOM 1522 O O . ARG A 1 193 ? 1.216 -15.203 8.023 1 90.94 193 ARG A O 1
ATOM 1529 N N . ILE A 1 194 ? 0.922 -13.258 6.926 1 90.44 194 ILE A N 1
ATOM 1530 C CA . ILE A 1 194 ? -0.449 -13.156 7.414 1 90.44 194 ILE A CA 1
ATOM 1531 C C . ILE A 1 194 ? -1.262 -14.352 6.914 1 90.44 194 ILE A C 1
ATOM 1533 O O . ILE A 1 194 ? -2.256 -14.734 7.531 1 90.44 194 ILE A O 1
ATOM 1537 N N . LEU A 1 195 ? -0.8 -14.961 5.859 1 93.5 195 LEU A N 1
ATOM 1538 C CA . LEU A 1 195 ? -1.531 -16.062 5.242 1 93.5 195 LEU A CA 1
ATOM 1539 C C . LEU A 1 195 ? -1.177 -17.391 5.902 1 93.5 195 LEU A C 1
ATOM 1541 O O . LEU A 1 195 ? -1.834 -18.406 5.66 1 93.5 195 LEU A O 1
ATOM 1545 N N . LYS A 1 196 ? -0.136 -17.328 6.68 1 89.19 196 LYS A N 1
ATOM 1546 C CA . LYS A 1 196 ? 0.302 -18.531 7.379 1 89.19 196 LYS A CA 1
ATOM 1547 C C . LYS A 1 196 ? -0.72 -18.953 8.43 1 89.19 196 LYS A C 1
ATOM 1549 O O . LYS A 1 196 ? -0.871 -20.141 8.711 1 89.19 196 LYS A O 1
ATOM 1554 N N . ASN A 1 197 ? -1.404 -17.984 9.008 1 87.44 197 ASN A N 1
ATOM 1555 C CA . ASN A 1 197 ? -2.303 -18.25 10.125 1 87.44 197 ASN A CA 1
ATOM 1556 C C . ASN A 1 197 ? -3.756 -17.969 9.758 1 87.44 197 ASN A C 1
ATOM 1558 O O . ASN A 1 197 ? -4.035 -17.438 8.68 1 87.44 197 ASN A O 1
ATOM 1562 N N . THR A 1 198 ? -4.582 -18.484 10.656 1 88.75 198 THR A N 1
ATOM 1563 C CA . THR A 1 198 ? -6 -18.172 10.492 1 88.75 198 THR A CA 1
ATOM 1564 C C . THR A 1 198 ? -6.246 -16.672 10.562 1 88.75 198 THR A C 1
ATOM 1566 O O . THR A 1 198 ? -5.77 -16 11.484 1 88.75 198 THR A O 1
ATOM 1569 N N . LEU A 1 199 ? -6.918 -16.219 9.531 1 89.31 199 LEU A N 1
ATOM 1570 C CA . LEU A 1 199 ? -7.293 -14.805 9.523 1 89.31 199 LEU A CA 1
ATOM 1571 C C . LEU A 1 199 ? -8.523 -14.57 10.391 1 89.31 199 LEU A C 1
ATOM 1573 O O . LEU A 1 199 ? -9.609 -15.07 10.086 1 89.31 199 LEU A O 1
ATOM 1577 N N . ILE A 1 200 ? -8.352 -13.789 11.453 1 87.81 200 ILE A N 1
ATOM 1578 C CA . ILE A 1 200 ? -9.477 -13.5 12.344 1 87.81 200 ILE A CA 1
ATOM 1579 C C . ILE A 1 200 ? -10.227 -12.266 11.836 1 87.81 200 ILE A C 1
ATOM 1581 O O . ILE A 1 200 ? -10.016 -11.156 12.336 1 87.81 200 ILE A O 1
ATOM 1585 N N . MET A 1 201 ? -11.055 -12.438 10.906 1 87.62 201 MET A N 1
ATOM 1586 C CA . MET A 1 201 ? -11.805 -11.375 10.25 1 87.62 201 MET A CA 1
ATOM 1587 C C . MET A 1 201 ? -12.953 -11.938 9.422 1 87.62 201 MET A C 1
ATOM 1589 O O . MET A 1 201 ? -13.039 -13.156 9.227 1 87.62 201 MET A O 1
ATOM 1593 N N . PHE A 1 202 ? -13.836 -11.117 8.992 1 85.25 202 PHE A N 1
ATOM 1594 C CA . PHE A 1 202 ? -14.953 -11.523 8.141 1 85.25 202 PHE A CA 1
ATOM 1595 C C . PHE A 1 202 ? -14.469 -11.875 6.738 1 85.25 202 PHE A C 1
ATOM 1597 O O . PHE A 1 202 ? -13.414 -11.406 6.305 1 85.25 202 PHE A O 1
ATOM 1604 N N . PRO A 1 203 ? -15.234 -12.711 6.008 1 87.75 203 PRO A N 1
ATOM 1605 C CA . PRO A 1 203 ? -14.836 -13.172 4.68 1 87.75 203 PRO A CA 1
ATOM 1606 C C . PRO A 1 203 ? -14.516 -12.023 3.723 1 87.75 203 PRO A C 1
ATOM 1608 O O . PRO A 1 203 ? -13.531 -12.094 2.977 1 87.75 203 PRO A O 1
ATOM 1611 N N . SER A 1 204 ? -15.305 -11 3.783 1 89.44 204 SER A N 1
ATOM 1612 C CA . SER A 1 204 ? -15.078 -9.875 2.877 1 89.44 204 SER A CA 1
ATOM 1613 C C . SER A 1 204 ? -13.742 -9.195 3.16 1 89.44 204 SER A C 1
ATOM 1615 O O . SER A 1 204 ? -13.023 -8.812 2.234 1 89.44 204 SER A O 1
ATOM 1617 N N . SER A 1 205 ? -13.422 -9.039 4.426 1 90.81 205 SER A N 1
ATOM 1618 C CA . SER A 1 205 ? -12.141 -8.453 4.816 1 90.81 205 SER A CA 1
ATOM 1619 C C . SER A 1 205 ? -10.977 -9.367 4.445 1 90.81 205 SER A C 1
ATOM 1621 O O . SER A 1 205 ? -9.93 -8.898 4.004 1 90.81 205 SER A O 1
ATOM 1623 N N . ALA A 1 206 ? -11.258 -10.602 4.641 1 92.31 206 ALA A N 1
ATOM 1624 C CA . ALA A 1 206 ? -10.227 -11.578 4.293 1 92.31 206 ALA A CA 1
ATOM 1625 C C . ALA A 1 206 ? -9.93 -11.547 2.797 1 92.31 206 ALA A C 1
ATOM 1627 O O . ALA A 1 206 ? -8.766 -11.625 2.391 1 92.31 206 ALA A O 1
ATOM 1628 N N . GLU A 1 207 ? -10.984 -11.484 2.049 1 94 207 GLU A N 1
ATOM 1629 C CA . GLU A 1 207 ? -10.82 -11.398 0.602 1 94 207 GLU A CA 1
ATOM 1630 C C . GLU A 1 207 ? -9.922 -10.227 0.221 1 94 207 GLU A C 1
ATOM 1632 O O . GLU A 1 207 ? -9.039 -10.359 -0.625 1 94 207 GLU A O 1
ATOM 1637 N N . THR A 1 208 ? -10.141 -9.109 0.847 1 95.44 208 THR A N 1
ATOM 1638 C CA . THR A 1 208 ? -9.375 -7.898 0.571 1 95.44 208 THR A CA 1
ATOM 1639 C C . THR A 1 208 ? -7.902 -8.102 0.912 1 95.44 208 THR A C 1
ATOM 1641 O O . THR A 1 208 ? -7.023 -7.688 0.155 1 95.44 208 THR A O 1
ATOM 1644 N N . ILE A 1 209 ? -7.648 -8.727 1.985 1 96.25 209 ILE A N 1
ATOM 1645 C CA . ILE A 1 209 ? -6.285 -8.984 2.436 1 96.25 209 ILE A CA 1
ATOM 1646 C C . ILE A 1 209 ? -5.586 -9.922 1.454 1 96.25 209 ILE A C 1
ATOM 1648 O O . ILE A 1 209 ? -4.441 -9.68 1.061 1 96.25 209 ILE A O 1
ATOM 1652 N N . VAL A 1 210 ? -6.258 -10.945 1.052 1 96.88 210 VAL A N 1
ATOM 1653 C CA . VAL A 1 210 ? -5.676 -11.938 0.156 1 96.88 210 VAL A CA 1
ATOM 1654 C C . VAL A 1 210 ? -5.379 -11.305 -1.2 1 96.88 210 VAL A C 1
ATOM 1656 O O . VAL A 1 210 ? -4.305 -11.516 -1.771 1 96.88 210 VAL A O 1
ATOM 1659 N N . LYS A 1 211 ? -6.316 -10.539 -1.663 1 97.38 211 LYS A N 1
ATOM 1660 C CA . LYS A 1 211 ? -6.109 -9.812 -2.916 1 97.38 211 LYS A CA 1
ATOM 1661 C C . LYS A 1 211 ? -4.852 -8.953 -2.855 1 97.38 211 LYS A C 1
ATOM 1663 O O . LYS A 1 211 ? -4.051 -8.953 -3.793 1 97.38 211 LYS A O 1
ATOM 1668 N N . ALA A 1 212 ? -4.715 -8.227 -1.81 1 97.31 212 ALA A N 1
ATOM 1669 C CA . ALA A 1 212 ? -3.549 -7.363 -1.646 1 97.31 212 ALA A CA 1
ATOM 1670 C C . ALA A 1 212 ? -2.26 -8.18 -1.636 1 97.31 212 ALA A C 1
ATOM 1672 O O . ALA A 1 212 ? -1.277 -7.809 -2.283 1 97.31 212 ALA A O 1
ATOM 1673 N N . CYS A 1 213 ? -2.244 -9.328 -0.948 1 97.5 213 CYS A N 1
ATOM 1674 C CA . CYS A 1 213 ? -1.061 -10.18 -0.886 1 97.5 213 CYS A CA 1
ATOM 1675 C C . CYS A 1 213 ? -0.677 -10.68 -2.273 1 97.5 213 CYS A C 1
ATOM 1677 O O . CYS A 1 213 ? 0.497 -10.648 -2.646 1 97.5 213 CYS A O 1
ATOM 1679 N N . VAL A 1 214 ? -1.664 -11.062 -2.977 1 98.44 214 VAL A N 1
ATOM 1680 C CA . VAL A 1 214 ? -1.426 -11.656 -4.289 1 98.44 214 VAL A CA 1
ATOM 1681 C C . VAL A 1 214 ? -0.851 -10.602 -5.234 1 98.44 214 VAL A C 1
ATOM 1683 O O . VAL A 1 214 ? 0.124 -10.859 -5.945 1 98.44 214 VAL A O 1
ATOM 1686 N N . ILE A 1 215 ? -1.458 -9.406 -5.223 1 98.25 215 ILE A N 1
ATOM 1687 C CA . ILE A 1 215 ? -1.019 -8.383 -6.164 1 98.25 215 ILE A CA 1
ATOM 1688 C C . ILE A 1 215 ? 0.363 -7.871 -5.766 1 98.25 215 ILE A C 1
ATOM 1690 O O . ILE A 1 215 ? 1.179 -7.531 -6.625 1 98.25 215 ILE A O 1
ATOM 1694 N N . LEU A 1 216 ? 0.61 -7.812 -4.453 1 97.38 216 LEU A N 1
ATOM 1695 C CA . LEU A 1 216 ? 1.922 -7.391 -3.971 1 97.38 216 LEU A CA 1
ATOM 1696 C C . LEU A 1 216 ? 2.98 -8.445 -4.293 1 97.38 216 LEU A C 1
ATOM 1698 O O . LEU A 1 216 ? 4.137 -8.102 -4.559 1 97.38 216 LEU A O 1
ATOM 1702 N N . HIS A 1 217 ? 2.607 -9.695 -4.258 1 98.12 217 HIS A N 1
ATOM 1703 C CA . HIS A 1 217 ? 3.488 -10.758 -4.738 1 98.12 217 HIS A CA 1
ATOM 1704 C C . HIS A 1 217 ? 3.955 -10.484 -6.164 1 98.12 217 HIS A C 1
ATOM 1706 O O . HIS A 1 217 ? 5.156 -10.508 -6.445 1 98.12 217 HIS A O 1
ATOM 1712 N N . ASN A 1 218 ? 2.994 -10.266 -7.066 1 98.12 218 ASN A N 1
ATOM 1713 C CA . ASN A 1 218 ? 3.336 -9.969 -8.453 1 98.12 218 ASN A CA 1
ATOM 1714 C C . ASN A 1 218 ? 4.215 -8.727 -8.562 1 98.12 218 ASN A C 1
ATOM 1716 O O . ASN A 1 218 ? 5.191 -8.711 -9.305 1 98.12 218 ASN A O 1
ATOM 1720 N N . PHE A 1 219 ? 3.85 -7.719 -7.84 1 97.12 219 PHE A N 1
ATOM 1721 C CA . PHE A 1 219 ? 4.539 -6.434 -7.883 1 97.12 219 PHE A CA 1
ATOM 1722 C C . PHE A 1 219 ? 5.992 -6.586 -7.445 1 97.12 219 PHE A C 1
ATOM 1724 O O . PHE A 1 219 ? 6.906 -6.176 -8.164 1 97.12 219 PHE A O 1
ATOM 1731 N N . VAL A 1 220 ? 6.23 -7.195 -6.289 1 96.19 220 VAL A N 1
ATOM 1732 C CA . VAL A 1 220 ? 7.574 -7.301 -5.734 1 96.19 220 VAL A CA 1
ATOM 1733 C C . VAL A 1 220 ? 8.414 -8.25 -6.59 1 96.19 220 VAL A C 1
ATOM 1735 O O . VAL A 1 220 ? 9.602 -8.016 -6.805 1 96.19 220 VAL A O 1
ATOM 1738 N N . LYS A 1 221 ? 7.809 -9.305 -7.016 1 95.88 221 LYS A N 1
ATOM 1739 C CA . LYS A 1 221 ? 8.516 -10.242 -7.879 1 95.88 221 LYS A CA 1
ATOM 1740 C C . LYS A 1 221 ? 9.047 -9.547 -9.133 1 95.88 221 LYS A C 1
ATOM 1742 O O . LYS A 1 221 ? 10.133 -9.875 -9.617 1 95.88 221 LYS A O 1
ATOM 1747 N N . ARG A 1 222 ? 8.289 -8.688 -9.672 1 94.25 222 ARG A N 1
ATOM 1748 C CA . ARG A 1 222 ? 8.672 -7.984 -10.898 1 94.25 222 ARG A CA 1
ATOM 1749 C C . ARG A 1 222 ? 9.805 -6.992 -10.625 1 94.25 222 ARG A C 1
ATOM 1751 O O . ARG A 1 222 ? 10.68 -6.801 -11.461 1 94.25 222 ARG A O 1
ATOM 1758 N N . HIS A 1 223 ? 9.836 -6.371 -9.508 1 92.31 223 HIS A N 1
ATOM 1759 C CA . HIS A 1 223 ? 10.758 -5.27 -9.258 1 92.31 223 HIS A CA 1
ATOM 1760 C C . HIS A 1 223 ? 11.977 -5.734 -8.469 1 92.31 223 HIS A C 1
ATOM 1762 O O . HIS A 1 223 ? 13.031 -5.102 -8.523 1 92.31 223 HIS A O 1
ATOM 1768 N N . SER A 1 224 ? 11.852 -6.82 -7.707 1 92.69 224 SER A N 1
ATOM 1769 C CA . SER A 1 224 ? 12.922 -7.324 -6.855 1 92.69 224 SER A CA 1
ATOM 1770 C C . SER A 1 224 ? 12.93 -8.844 -6.812 1 92.69 224 SER A C 1
ATOM 1772 O O . SER A 1 224 ? 12.93 -9.445 -5.734 1 92.69 224 SER A O 1
ATOM 1774 N N . SER A 1 225 ? 13.016 -9.398 -7.945 1 91.62 225 SER A N 1
ATOM 1775 C CA . SER A 1 225 ? 12.844 -10.844 -8.102 1 91.62 225 SER A CA 1
ATOM 1776 C C . SER A 1 225 ? 13.93 -11.609 -7.348 1 91.62 225 SER A C 1
ATOM 1778 O O . SER A 1 225 ? 13.641 -12.586 -6.656 1 91.62 225 SER A O 1
ATOM 1780 N N . THR A 1 226 ? 15.18 -11.148 -7.441 1 91.19 226 THR A N 1
ATOM 1781 C CA . THR A 1 226 ? 16.312 -11.875 -6.871 1 91.19 226 THR A CA 1
ATOM 1782 C C . THR A 1 226 ? 16.219 -11.906 -5.348 1 91.19 226 THR A C 1
ATOM 1784 O O . THR A 1 226 ? 16.484 -12.938 -4.723 1 91.19 226 THR A O 1
ATOM 1787 N N . GLU A 1 227 ? 15.852 -10.773 -4.801 1 91.06 227 GLU A N 1
ATOM 1788 C CA . GLU A 1 227 ? 15.734 -10.695 -3.35 1 91.06 227 GLU A CA 1
ATOM 1789 C C . GLU A 1 227 ? 14.461 -11.383 -2.861 1 91.06 227 GLU A C 1
ATOM 1791 O O . GLU A 1 227 ? 14.453 -12.008 -1.802 1 91.06 227 GLU A O 1
ATOM 1796 N N . TYR A 1 228 ? 13.469 -11.281 -3.648 1 94.94 228 TYR A N 1
ATOM 1797 C CA . TYR A 1 228 ? 12.148 -11.797 -3.283 1 94.94 228 TYR A CA 1
ATOM 1798 C C . TYR A 1 228 ? 12.117 -13.32 -3.381 1 94.94 228 TYR A C 1
ATOM 1800 O O . TYR A 1 228 ? 11.523 -13.984 -2.531 1 94.94 228 TYR A O 1
ATOM 1808 N N . CYS A 1 229 ? 12.688 -13.805 -4.418 1 94.56 229 CYS A N 1
ATOM 1809 C CA . CYS A 1 229 ? 12.742 -15.234 -4.691 1 94.56 229 CYS A CA 1
ATOM 1810 C C . CYS A 1 229 ? 14.141 -15.656 -5.117 1 94.56 229 CYS A C 1
ATOM 1812 O O . CYS A 1 229 ? 14.375 -15.984 -6.281 1 94.56 229 CYS A O 1
ATOM 1814 N N . PRO A 1 230 ? 15.039 -15.68 -4.16 1 93 230 PRO A N 1
ATOM 1815 C CA . PRO A 1 230 ? 16.406 -16.078 -4.496 1 93 230 PRO A CA 1
ATOM 1816 C C . PRO A 1 230 ? 16.516 -17.531 -4.941 1 93 230 PRO A C 1
ATOM 1818 O O . PRO A 1 230 ? 15.562 -18.297 -4.793 1 93 230 PRO A O 1
ATOM 1821 N N . ALA A 1 231 ? 17.781 -17.781 -5.441 1 90.94 231 ALA A N 1
ATOM 1822 C CA . ALA A 1 231 ? 18.047 -19.172 -5.848 1 90.94 231 ALA A CA 1
ATOM 1823 C C . ALA A 1 231 ? 17.859 -20.125 -4.676 1 90.94 231 ALA A C 1
ATOM 1825 O O . ALA A 1 231 ? 18.281 -19.828 -3.555 1 90.94 231 ALA A O 1
ATOM 1826 N N . GLY A 1 232 ? 17.219 -21.156 -4.91 1 94.19 232 GLY A N 1
ATOM 1827 C CA . GLY A 1 232 ? 17.016 -22.156 -3.881 1 94.19 232 GLY A CA 1
ATOM 1828 C C . GLY A 1 232 ? 15.727 -21.938 -3.096 1 94.19 232 GLY A C 1
ATOM 1829 O O . GLY A 1 232 ? 15.359 -22.781 -2.271 1 94.19 232 GLY A O 1
ATOM 1830 N N . PHE A 1 233 ? 15.07 -20.812 -3.373 1 95.81 233 PHE A N 1
ATOM 1831 C CA . PHE A 1 233 ? 13.852 -20.531 -2.625 1 95.81 233 PHE A CA 1
ATOM 1832 C C . PHE A 1 233 ? 12.711 -21.422 -3.086 1 95.81 233 PHE A C 1
ATOM 1834 O O . PHE A 1 233 ? 11.781 -21.703 -2.316 1 95.81 233 PHE A O 1
ATOM 1841 N N . VAL A 1 234 ? 12.773 -21.844 -4.312 1 96.75 234 VAL A N 1
ATOM 1842 C CA . VAL A 1 234 ? 11.727 -22.688 -4.891 1 96.75 234 VAL A CA 1
ATOM 1843 C C . VAL A 1 234 ? 12.273 -24.094 -5.121 1 96.75 234 VAL A C 1
ATOM 1845 O O . VAL A 1 234 ? 13.484 -24.312 -5.062 1 96.75 234 VAL A O 1
ATOM 1848 N N . ASP A 1 235 ? 11.375 -25.047 -5.363 1 96.19 235 ASP A N 1
ATOM 1849 C CA . ASP A 1 235 ? 11.734 -26.438 -5.582 1 96.19 235 ASP A CA 1
ATOM 1850 C C . ASP A 1 235 ? 12.594 -26.594 -6.84 1 96.19 235 ASP A C 1
ATOM 1852 O O . ASP A 1 235 ? 12.336 -25.938 -7.855 1 96.19 235 ASP A O 1
ATOM 1856 N N . ARG A 1 236 ? 13.617 -27.391 -6.684 1 94.81 236 ARG A N 1
ATOM 1857 C CA . ARG A 1 236 ? 14.344 -27.859 -7.859 1 94.81 236 ARG A CA 1
ATOM 1858 C C . ARG A 1 236 ? 13.875 -29.25 -8.273 1 94.81 236 ARG A C 1
ATOM 1860 O O . ARG A 1 236 ? 13.758 -30.156 -7.441 1 94.81 236 ARG A O 1
ATOM 1867 N N . LEU A 1 237 ? 13.602 -29.375 -9.531 1 92.62 237 LEU A N 1
ATOM 1868 C CA . LEU A 1 237 ? 13.008 -30.609 -10.031 1 92.62 237 LEU A CA 1
ATOM 1869 C C . LEU A 1 237 ? 13.984 -31.375 -10.914 1 92.62 237 LEU A C 1
ATOM 1871 O O . LEU A 1 237 ? 14.836 -30.766 -11.562 1 92.62 237 LEU A O 1
ATOM 1875 N N . ASP A 1 238 ? 13.852 -32.688 -10.898 1 91.5 238 ASP A N 1
ATOM 1876 C CA . ASP A 1 238 ? 14.523 -33.5 -11.914 1 91.5 238 ASP A CA 1
ATOM 1877 C C . ASP A 1 238 ? 13.656 -33.625 -13.164 1 91.5 238 ASP A C 1
ATOM 1879 O O . ASP A 1 238 ? 12.609 -33 -13.273 1 91.5 238 ASP A O 1
ATOM 1883 N N . ASN A 1 239 ? 14.125 -34.375 -14.117 1 86.06 239 ASN A N 1
ATOM 1884 C CA . ASN A 1 239 ? 13.438 -34.469 -15.406 1 86.06 239 ASN A CA 1
ATOM 1885 C C . ASN A 1 239 ? 12.109 -35.219 -15.273 1 86.06 239 ASN A C 1
ATOM 1887 O O . ASN A 1 239 ? 11.242 -35.094 -16.141 1 86.06 239 ASN A O 1
ATOM 1891 N N . ALA A 1 240 ? 12 -35.938 -14.18 1 84.44 240 ALA A N 1
ATOM 1892 C CA . ALA A 1 240 ? 10.766 -36.688 -13.961 1 84.44 240 ALA A CA 1
ATOM 1893 C C . ALA A 1 240 ? 9.75 -35.875 -13.172 1 84.44 240 ALA A C 1
ATOM 1895 O O . ALA A 1 240 ? 8.641 -36.344 -12.898 1 84.44 240 ALA A O 1
ATOM 1896 N N . GLY A 1 241 ? 10.094 -34.656 -12.836 1 86.81 241 GLY A N 1
ATOM 1897 C CA . GLY A 1 241 ? 9.18 -33.812 -12.109 1 86.81 241 GLY A CA 1
ATOM 1898 C C . GLY A 1 241 ? 9.242 -34 -10.609 1 86.81 241 GLY A C 1
ATOM 1899 O O . GLY A 1 241 ? 8.414 -33.438 -9.875 1 86.81 241 GLY A O 1
ATOM 1900 N N . ASN A 1 242 ? 10.164 -34.781 -10.211 1 90 242 ASN A N 1
ATOM 1901 C CA . ASN A 1 242 ? 10.344 -34.969 -8.781 1 90 242 ASN A CA 1
ATOM 1902 C C . ASN A 1 242 ? 11.172 -33.875 -8.156 1 90 242 ASN A C 1
ATOM 1904 O O . ASN A 1 242 ? 12.086 -33.344 -8.789 1 90 242 ASN A O 1
ATOM 1908 N N . ILE A 1 243 ? 10.828 -33.562 -6.914 1 93.19 243 ILE A N 1
ATOM 1909 C CA . ILE A 1 243 ? 11.602 -32.562 -6.191 1 93.19 243 ILE A CA 1
ATOM 1910 C C . ILE A 1 243 ? 12.938 -33.156 -5.742 1 93.19 243 ILE A C 1
ATOM 1912 O O . ILE A 1 243 ? 12.969 -34.094 -4.957 1 93.19 243 ILE A O 1
ATOM 1916 N N . VAL A 1 244 ? 14.047 -32.688 -6.207 1 94.44 244 VAL A N 1
ATOM 1917 C CA . VAL A 1 244 ? 15.375 -33.156 -5.824 1 94.44 244 VAL A CA 1
ATOM 1918 C C . VAL A 1 244 ? 15.914 -32.312 -4.688 1 94.44 244 VAL A C 1
ATOM 1920 O O . VAL A 1 244 ? 16.656 -32.781 -3.832 1 94.44 244 VAL A O 1
ATOM 1923 N N . GLU A 1 245 ? 15.578 -31.031 -4.711 1 95.62 245 GLU A N 1
ATOM 1924 C CA . GLU A 1 245 ? 15.906 -30.078 -3.65 1 95.62 245 GLU A CA 1
ATOM 1925 C C . GLU A 1 245 ? 14.695 -29.234 -3.277 1 95.62 245 GLU A C 1
ATOM 1927 O O . GLU A 1 245 ? 14.312 -28.328 -4.02 1 95.62 245 GLU A O 1
ATOM 1932 N N . PRO A 1 246 ? 14.164 -29.547 -2.152 1 95.56 246 PRO A N 1
ATOM 1933 C CA . PRO A 1 246 ? 13.016 -28.734 -1.734 1 95.56 246 PRO A CA 1
ATOM 1934 C C . PRO A 1 246 ? 13.367 -27.25 -1.588 1 95.56 246 PRO A C 1
ATOM 1936 O O . PRO A 1 246 ? 14.453 -26.922 -1.12 1 95.56 246 PRO A O 1
ATOM 1939 N N . GLY A 1 247 ? 12.477 -26.406 -2.055 1 96.12 247 GLY A N 1
ATOM 1940 C CA . GLY A 1 247 ? 12.695 -24.969 -1.922 1 96.12 247 GLY A CA 1
ATOM 1941 C C . GLY A 1 247 ? 12.711 -24.5 -0.479 1 96.12 247 GLY A C 1
ATOM 1942 O O . GLY A 1 247 ? 12.086 -25.125 0.389 1 96.12 247 GLY A O 1
ATOM 1943 N N . GLU A 1 248 ? 13.344 -23.422 -0.228 1 95.81 248 GLU A N 1
ATOM 1944 C CA . GLU A 1 248 ? 13.438 -22.828 1.104 1 95.81 248 GLU A CA 1
ATOM 1945 C C . GLU A 1 248 ? 12.055 -22.484 1.652 1 95.81 248 GLU A C 1
ATOM 1947 O O . GLU A 1 248 ? 11.82 -22.578 2.859 1 95.81 248 GLU A O 1
ATOM 1952 N N . TRP A 1 249 ? 11.125 -22.172 0.721 1 95.06 249 TRP A N 1
ATOM 1953 C CA . TRP A 1 249 ? 9.797 -21.781 1.188 1 95.06 249 TRP A CA 1
ATOM 1954 C C . TRP A 1 249 ? 9.141 -22.906 1.981 1 95.06 249 TRP A C 1
ATOM 1956 O O . TRP A 1 249 ? 8.344 -22.656 2.889 1 95.06 249 TRP A O 1
ATOM 1966 N N . ARG A 1 250 ? 9.492 -24.125 1.702 1 95 250 ARG A N 1
ATOM 1967 C CA . ARG A 1 250 ? 8.875 -25.281 2.371 1 95 250 ARG A CA 1
ATOM 1968 C C . ARG A 1 250 ? 9.312 -25.359 3.83 1 95 250 ARG A C 1
ATOM 1970 O O . ARG A 1 250 ? 8.625 -25.953 4.656 1 95 250 ARG A O 1
ATOM 1977 N N . THR A 1 251 ? 10.414 -24.859 4.152 1 93.31 251 THR A N 1
ATOM 1978 C CA . THR A 1 251 ? 10.906 -24.875 5.523 1 93.31 251 THR A CA 1
ATOM 1979 C C . THR A 1 251 ? 10.297 -23.734 6.328 1 93.31 251 THR A C 1
ATOM 1981 O O . THR A 1 251 ? 10.219 -23.797 7.555 1 93.31 251 THR A O 1
ATOM 1984 N N . LEU A 1 252 ? 9.875 -22.75 5.652 1 90.62 252 LEU A N 1
ATOM 1985 C CA . LEU A 1 252 ? 9.383 -21.547 6.305 1 90.62 252 LEU A CA 1
ATOM 1986 C C . LEU A 1 252 ? 7.898 -21.656 6.613 1 90.62 252 LEU A C 1
ATOM 1988 O O . LEU A 1 252 ? 7.418 -21.078 7.59 1 90.62 252 LEU A O 1
ATOM 1992 N N . VAL A 1 253 ? 7.215 -22.328 5.73 1 91.19 253 VAL A N 1
ATOM 1993 C CA . VAL A 1 253 ? 5.766 -22.344 5.906 1 91.19 253 VAL A CA 1
ATOM 1994 C C . VAL A 1 253 ? 5.207 -23.703 5.504 1 91.19 253 VAL A C 1
ATOM 1996 O O . VAL A 1 253 ? 5.777 -24.391 4.652 1 91.19 253 VAL A O 1
ATOM 1999 N N . GLU A 1 254 ? 4.098 -24.016 6.133 1 89.38 254 GLU A N 1
ATOM 2000 C CA . GLU A 1 254 ? 3.283 -25.125 5.637 1 89.38 254 GLU A CA 1
ATOM 2001 C C . GLU A 1 254 ? 2.426 -24.688 4.453 1 89.38 254 GLU A C 1
ATOM 2003 O O . GLU A 1 254 ? 1.89 -23.578 4.445 1 89.38 254 GLU A O 1
ATOM 2008 N N . PRO A 1 255 ? 2.359 -25.547 3.496 1 88.06 255 PRO A N 1
ATOM 2009 C CA . PRO A 1 255 ? 1.506 -25.203 2.359 1 88.06 255 PRO A CA 1
ATOM 2010 C C . PRO A 1 255 ? 0.049 -24.984 2.762 1 88.06 255 PRO A C 1
ATOM 2012 O O . PRO A 1 255 ? -0.432 -25.594 3.715 1 88.06 255 PRO A O 1
ATOM 2015 N N . LEU A 1 256 ? -0.593 -24.078 2.025 1 89.62 256 LEU A N 1
ATOM 2016 C CA . LEU A 1 256 ? -2.033 -23.922 2.199 1 89.62 256 LEU A CA 1
ATOM 2017 C C . LEU A 1 256 ? -2.764 -25.234 1.895 1 89.62 256 LEU A C 1
ATOM 2019 O O . LEU A 1 256 ? -2.314 -26.016 1.059 1 89.62 256 LEU A O 1
ATOM 2023 N N . SER A 1 257 ? -3.879 -25.359 2.588 1 87.94 257 SER A N 1
ATOM 2024 C CA . SER A 1 257 ? -4.668 -26.562 2.357 1 87.94 257 SER A CA 1
ATOM 2025 C C . SER A 1 257 ? -5.289 -26.562 0.966 1 87.94 257 SER A C 1
ATOM 2027 O O . SER A 1 257 ? -5.789 -25.531 0.506 1 87.94 257 SER A O 1
ATOM 2029 N N . SER A 1 258 ? -5.242 -27.734 0.337 1 88.5 258 SER A N 1
ATOM 2030 C CA . SER A 1 258 ? -5.809 -27.875 -1 1 88.5 258 SER A CA 1
ATOM 2031 C C . SER A 1 258 ? -7.332 -27.953 -0.949 1 88.5 258 SER A C 1
ATOM 2033 O O . SER A 1 258 ? -7.898 -28.484 0.008 1 88.5 258 SER A O 1
ATOM 2035 N N . ILE A 1 259 ? -7.883 -27.469 -1.968 1 82 259 ILE A N 1
ATOM 2036 C CA . ILE A 1 259 ? -9.32 -27.656 -2.143 1 82 259 ILE A CA 1
ATOM 2037 C C . ILE A 1 259 ? -9.609 -29.094 -2.566 1 82 259 ILE A C 1
ATOM 2039 O O . ILE A 1 259 ? -8.977 -29.609 -3.49 1 82 259 ILE A O 1
ATOM 2043 N N . PRO A 1 260 ? -10.531 -29.688 -1.875 1 79.94 260 PRO A N 1
ATOM 2044 C CA . PRO A 1 260 ? -10.852 -31.062 -2.256 1 79.94 260 PRO A CA 1
ATOM 2045 C C . PRO A 1 260 ? -11.375 -31.188 -3.688 1 79.94 260 PRO A C 1
ATOM 2047 O O . PRO A 1 260 ? -12.102 -30.297 -4.152 1 79.94 260 PRO A O 1
ATOM 2050 N N . ALA A 1 261 ? -11.102 -32.312 -4.316 1 79.75 261 ALA A N 1
ATOM 2051 C CA . ALA A 1 261 ? -11.469 -32.562 -5.707 1 79.75 261 ALA A CA 1
ATOM 2052 C C . ALA A 1 261 ? -12.977 -32.438 -5.906 1 79.75 261 ALA A C 1
ATOM 2054 O O . ALA A 1 261 ? -13.438 -31.922 -6.93 1 79.75 261 ALA A O 1
ATOM 2055 N N . SER A 1 262 ? -13.672 -32.875 -4.922 1 76.62 262 SER A N 1
ATOM 2056 C CA . SER A 1 262 ? -15.125 -32.875 -5.004 1 76.62 262 SER A CA 1
ATOM 2057 C C . SER A 1 262 ? -15.68 -31.453 -5.094 1 76.62 262 SER A C 1
ATOM 2059 O O . SER A 1 262 ? -16.781 -31.25 -5.602 1 76.62 262 SER A O 1
ATOM 2061 N N . SER A 1 263 ? -14.875 -30.578 -4.691 1 75.38 263 SER A N 1
ATOM 2062 C CA . SER A 1 263 ? -15.336 -29.188 -4.645 1 75.38 263 SER A CA 1
ATOM 2063 C C . SER A 1 263 ? -14.938 -28.438 -5.906 1 75.38 263 SER A C 1
ATOM 2065 O O . SER A 1 263 ? -15.422 -27.328 -6.152 1 75.38 263 SER A O 1
ATOM 2067 N N . ILE A 1 264 ? -14.039 -29.031 -6.656 1 75.38 264 ILE A N 1
ATOM 2068 C CA . ILE A 1 264 ? -13.562 -28.344 -7.848 1 75.38 264 ILE A CA 1
ATOM 2069 C C . ILE A 1 264 ? -14.539 -28.547 -9 1 75.38 264 ILE A C 1
ATOM 2071 O O . ILE A 1 264 ? -15.086 -27.594 -9.539 1 75.38 264 ILE A O 1
ATOM 2075 N N . GLN A 1 265 ? -14.727 -29.672 -9.531 1 69.81 265 GLN A N 1
ATOM 2076 C CA . GLN A 1 265 ? -15.688 -29.938 -10.594 1 69.81 265 GLN A CA 1
ATOM 2077 C C . GLN A 1 265 ? -16.406 -31.266 -10.367 1 69.81 265 GLN A C 1
ATOM 2079 O O . GLN A 1 265 ? -15.766 -32.281 -10.109 1 69.81 265 GLN A O 1
ATOM 2084 N N . LYS A 1 266 ? -17.781 -31.156 -10.328 1 62.09 266 LYS A N 1
ATOM 2085 C CA . LYS A 1 266 ? -18.641 -32.344 -10.25 1 62.09 266 LYS A CA 1
ATOM 2086 C C . LYS A 1 266 ? -18.938 -32.906 -11.633 1 62.09 266 LYS A C 1
ATOM 2088 O O . LYS A 1 266 ? -19.375 -32.156 -12.523 1 62.09 266 LYS A O 1
ATOM 2093 N N . GLY A 1 267 ? -18.562 -34.062 -11.93 1 56.44 267 GLY A N 1
ATOM 2094 C CA . GLY A 1 267 ? -19.156 -34.875 -12.977 1 56.44 267 GLY A CA 1
ATOM 2095 C C . GLY A 1 267 ? -18.625 -34.562 -14.359 1 56.44 267 GLY A C 1
ATOM 2096 O O . GLY A 1 267 ? -19.359 -34.625 -15.344 1 56.44 267 GLY A O 1
ATOM 2097 N N . ASN A 1 268 ? -17.312 -34.219 -14.695 1 61.09 268 ASN A N 1
ATOM 2098 C CA . ASN A 1 268 ? -17.156 -33.75 -16.062 1 61.09 268 ASN A CA 1
ATOM 2099 C C . ASN A 1 268 ? -16.469 -34.812 -16.938 1 61.09 268 ASN A C 1
ATOM 2101 O O . ASN A 1 268 ? -15.375 -35.25 -16.625 1 61.09 268 ASN A O 1
ATOM 2105 N N . ASN A 1 269 ? -17.328 -35.469 -17.75 1 73.88 269 ASN A N 1
ATOM 2106 C CA . ASN A 1 269 ? -16.797 -36.344 -18.766 1 73.88 269 ASN A CA 1
ATOM 2107 C C . ASN A 1 269 ? -15.992 -35.594 -19.812 1 73.88 269 ASN A C 1
ATOM 2109 O O . ASN A 1 269 ? -16.438 -34.562 -20.328 1 73.88 269 ASN A O 1
ATOM 2113 N N . ALA A 1 270 ? -14.781 -36.094 -20.062 1 84.44 270 ALA A N 1
ATOM 2114 C CA . ALA A 1 270 ? -13.906 -35.469 -21.062 1 84.44 270 ALA A CA 1
ATOM 2115 C C . ALA A 1 270 ? -14.414 -35.781 -22.484 1 84.44 270 ALA A C 1
ATOM 2117 O O . ALA A 1 270 ? -14.867 -36.875 -22.766 1 84.44 270 ALA A O 1
ATOM 2118 N N . GLY A 1 271 ? -14.469 -34.781 -23.266 1 88 271 GLY A N 1
ATOM 2119 C CA . GLY A 1 271 ? -14.773 -35 -24.672 1 88 271 GLY A CA 1
ATOM 2120 C C . GLY A 1 271 ? -13.719 -35.812 -25.391 1 88 271 GLY A C 1
ATOM 2121 O O . GLY A 1 271 ? -12.555 -35.844 -24.984 1 88 271 GLY A O 1
ATOM 2122 N N . ARG A 1 272 ? -14.125 -36.469 -26.469 1 92.94 272 ARG A N 1
ATOM 2123 C CA . ARG A 1 272 ? -13.227 -37.312 -27.266 1 92.94 272 ARG A CA 1
ATOM 2124 C C . ARG A 1 272 ? -12.023 -36.5 -27.75 1 92.94 272 ARG A C 1
ATOM 2126 O O . ARG A 1 272 ? -10.898 -37 -27.75 1 92.94 272 ARG A O 1
ATOM 2133 N N . SER A 1 273 ? -12.273 -35.312 -28.125 1 94.5 273 SER A N 1
ATOM 2134 C CA . SER A 1 273 ? -11.219 -34.469 -28.656 1 94.5 273 SER A CA 1
ATOM 2135 C C . SER A 1 273 ? -10.156 -34.156 -27.594 1 94.5 273 SER A C 1
ATOM 2137 O O . SER A 1 273 ? -8.961 -34.156 -27.891 1 94.5 273 SER A O 1
ATOM 2139 N N . ALA A 1 274 ? -10.562 -33.969 -26.391 1 96 274 ALA A N 1
ATOM 2140 C CA . ALA A 1 274 ? -9.633 -33.688 -25.297 1 96 274 ALA A CA 1
ATOM 2141 C C . ALA A 1 274 ? -8.758 -34.906 -25 1 96 274 ALA A C 1
ATOM 2143 O O . ALA A 1 274 ? -7.559 -34.75 -24.75 1 96 274 ALA A O 1
ATOM 2144 N N . ILE A 1 275 ? -9.312 -36 -25.016 1 96.62 275 ILE A N 1
ATOM 2145 C CA . IL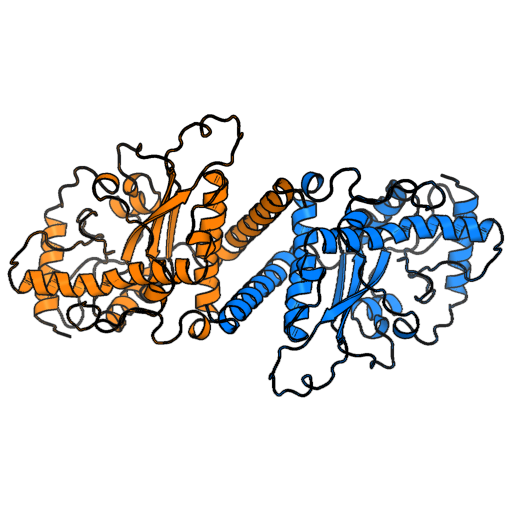E A 1 275 ? -8.602 -37.25 -24.781 1 96.62 275 ILE A CA 1
ATOM 2146 C C . ILE A 1 275 ? -7.543 -37.469 -25.875 1 96.62 275 ILE A C 1
ATOM 2148 O O . ILE A 1 275 ? -6.387 -37.781 -25.578 1 96.62 275 ILE A O 1
ATOM 2152 N N . GLN A 1 276 ? -7.98 -37.25 -27.047 1 97.06 276 GLN A N 1
ATOM 2153 C CA . GLN A 1 276 ? -7.074 -37.438 -28.172 1 97.06 276 GLN A CA 1
ATOM 2154 C C . GLN A 1 276 ? -5.918 -36.438 -28.109 1 97.06 276 GLN A C 1
ATOM 2156 O O . GLN A 1 276 ? -4.77 -36.781 -28.375 1 97.06 276 GLN A O 1
ATOM 2161 N N . ASN A 1 277 ? -6.262 -35.188 -27.828 1 97.5 277 ASN A N 1
ATOM 2162 C CA . ASN A 1 277 ? -5.23 -34.156 -27.719 1 97.5 277 ASN A CA 1
ATOM 2163 C C . ASN A 1 277 ? -4.207 -34.5 -26.641 1 97.5 277 ASN A C 1
ATOM 2165 O O . ASN A 1 277 ? -3.004 -34.344 -26.844 1 97.5 277 ASN A O 1
ATOM 2169 N N . ARG A 1 278 ? -4.668 -34.969 -25.5 1 97.94 278 ARG A N 1
ATOM 2170 C CA . ARG A 1 278 ? -3.746 -35.375 -24.438 1 97.94 278 ARG A CA 1
ATOM 2171 C C . ARG A 1 278 ? -2.861 -36.5 -24.891 1 97.94 278 ARG A C 1
ATOM 2173 O O . ARG A 1 278 ? -1.668 -36.562 -24.594 1 97.94 278 ARG A O 1
ATOM 2180 N N . ASP A 1 279 ? -3.414 -37.469 -25.625 1 97.94 279 ASP A N 1
ATOM 2181 C CA . ASP A 1 279 ? -2.658 -38.594 -26.141 1 97.94 279 ASP A CA 1
ATOM 2182 C C . ASP A 1 279 ? -1.573 -38.156 -27.109 1 97.94 279 ASP A C 1
ATOM 2184 O O . ASP A 1 279 ? -0.466 -38.688 -27.109 1 97.94 279 ASP A O 1
ATOM 2188 N N . VAL A 1 280 ? -1.985 -37.25 -27.953 1 97.88 280 VAL A N 1
ATOM 2189 C CA . VAL A 1 280 ? -1.029 -36.719 -28.906 1 97.88 280 VAL A CA 1
ATOM 2190 C C . VAL A 1 280 ? 0.142 -36.094 -28.172 1 97.88 280 VAL A C 1
ATOM 2192 O O . VAL A 1 280 ? 1.304 -36.312 -28.531 1 97.88 280 VAL A O 1
ATOM 2195 N N . LEU A 1 281 ? -0.173 -35.312 -27.188 1 98.25 281 LEU A N 1
ATOM 2196 C CA . LEU A 1 281 ? 0.879 -34.656 -26.422 1 98.25 281 LEU A CA 1
ATOM 2197 C C . LEU A 1 281 ? 1.717 -35.688 -25.672 1 98.25 281 LEU A C 1
ATOM 2199 O O . LEU A 1 281 ? 2.934 -35.531 -25.547 1 98.25 281 LEU A O 1
ATOM 2203 N N . ALA A 1 282 ? 1.079 -36.719 -25.125 1 98.25 282 ALA A N 1
ATOM 2204 C CA . ALA A 1 282 ? 1.793 -37.781 -24.422 1 98.25 282 ALA A CA 1
ATOM 2205 C C . ALA A 1 282 ? 2.799 -38.469 -25.344 1 98.25 282 ALA A C 1
ATOM 2207 O O . ALA A 1 282 ? 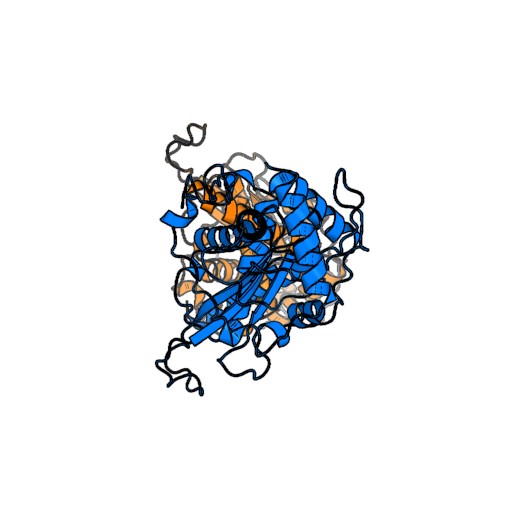3.928 -38.75 -24.938 1 98.25 282 ALA A O 1
ATOM 2208 N N . LYS A 1 283 ? 2.346 -38.75 -26.516 1 97.75 283 LYS A N 1
ATOM 2209 C CA . LYS A 1 283 ? 3.248 -39.312 -27.516 1 97.75 283 LYS A CA 1
ATOM 2210 C C . LYS A 1 283 ? 4.418 -38.375 -27.797 1 97.75 283 LYS A C 1
ATOM 2212 O O . LYS A 1 283 ? 5.566 -38.812 -27.875 1 97.75 283 LYS A O 1
ATOM 2217 N N . TYR A 1 284 ? 4.102 -37.188 -28 1 97.81 284 TYR A N 1
ATOM 2218 C CA . TYR A 1 284 ? 5.121 -36.188 -28.297 1 97.81 284 TYR A CA 1
ATOM 2219 C C . TYR A 1 284 ? 6.176 -36.125 -27.203 1 97.81 284 TYR A C 1
ATOM 2221 O O . TYR A 1 284 ? 7.379 -36.156 -27.484 1 97.81 284 TYR A O 1
ATOM 2229 N N . VAL A 1 285 ? 5.766 -36.031 -25.938 1 96.69 285 VAL A N 1
ATOM 2230 C CA . VAL A 1 285 ? 6.703 -35.875 -24.828 1 96.69 285 VAL A CA 1
ATOM 2231 C C . VAL A 1 285 ? 7.566 -37.125 -24.703 1 96.69 285 VAL A C 1
ATOM 2233 O O . VAL A 1 285 ? 8.742 -37.031 -24.328 1 96.69 285 VAL A O 1
ATOM 2236 N N . MET A 1 286 ? 6.984 -38.281 -24.984 1 96.06 286 MET A N 1
ATOM 2237 C CA . MET A 1 286 ? 7.758 -39.5 -24.984 1 96.06 286 MET A CA 1
ATOM 2238 C C . MET A 1 286 ? 8.852 -39.469 -26.047 1 96.06 286 MET A C 1
ATOM 2240 O O . MET A 1 286 ? 9.969 -39.938 -25.812 1 96.06 286 MET A O 1
ATOM 2244 N N . GLU A 1 287 ? 8.547 -38.938 -27.156 1 96.5 287 GLU A N 1
ATOM 2245 C CA . GLU A 1 287 ? 9.469 -38.906 -28.297 1 96.5 287 GLU A CA 1
ATOM 2246 C C . GLU A 1 287 ? 10.484 -37.781 -28.125 1 96.5 287 GLU A C 1
ATOM 2248 O O . GLU A 1 287 ? 11.492 -37.719 -28.828 1 96.5 287 GLU A O 1
ATOM 2253 N N . HIS A 1 288 ? 10.281 -36.875 -27.25 1 95.06 288 HIS A N 1
ATOM 2254 C CA . HIS A 1 288 ? 11.172 -35.75 -27 1 95.06 288 HIS A CA 1
ATOM 2255 C C . HIS A 1 288 ? 11.578 -35.688 -25.531 1 95.06 288 HIS A C 1
ATOM 2257 O O . HIS A 1 288 ? 11.195 -34.75 -24.828 1 95.06 288 HIS A O 1
ATOM 2263 N N . PRO A 1 289 ? 12.453 -36.562 -25.094 1 92.62 289 PRO A N 1
ATOM 2264 C CA . PRO A 1 289 ? 12.867 -36.594 -23.688 1 92.62 289 PRO A CA 1
ATOM 2265 C C . PRO A 1 289 ? 13.711 -35.375 -23.297 1 92.62 289 PRO A C 1
ATOM 2267 O O . PRO A 1 289 ? 14.305 -34.719 -24.172 1 92.62 289 PRO A O 1
ATOM 2270 N N . ILE A 1 290 ? 13.742 -35.031 -22.016 1 90.19 290 ILE A N 1
ATOM 2271 C CA . ILE A 1 290 ? 14.477 -33.875 -21.5 1 90.19 290 ILE A CA 1
ATOM 2272 C C . ILE A 1 290 ? 15.664 -34.344 -20.672 1 90.19 290 ILE A C 1
ATOM 2274 O O . ILE A 1 290 ? 15.625 -35.406 -20.078 1 90.19 290 ILE A O 1
ATOM 2278 N N . MET B 1 1 ? 12.148 -15.469 7.828 1 64.38 1 MET B N 1
ATOM 2279 C CA . MET B 1 1 ? 12.461 -14.617 6.684 1 64.38 1 MET B CA 1
ATOM 2280 C C . MET B 1 1 ? 13.609 -13.664 7.012 1 64.38 1 MET B C 1
ATOM 2282 O O . MET B 1 1 ? 13.711 -13.18 8.141 1 64.38 1 MET B O 1
ATOM 2286 N N . GLY B 1 2 ? 14.531 -13.672 6.047 1 76.06 2 GLY B N 1
ATOM 2287 C CA . GLY B 1 2 ? 15.664 -12.797 6.312 1 76.06 2 GLY B CA 1
ATOM 2288 C C . GLY B 1 2 ? 15.273 -11.336 6.445 1 76.06 2 GLY B C 1
ATOM 2289 O O . GLY B 1 2 ? 14.383 -10.859 5.742 1 76.06 2 GLY B O 1
ATOM 2290 N N . VAL B 1 3 ? 15.688 -10.68 7.41 1 78.62 3 VAL B N 1
ATOM 2291 C CA . VAL B 1 3 ? 15.453 -9.281 7.742 1 78.62 3 VAL B CA 1
ATOM 2292 C C . VAL B 1 3 ? 15.641 -8.414 6.504 1 78.62 3 VAL B C 1
ATOM 2294 O O . VAL B 1 3 ? 14.875 -7.473 6.27 1 78.62 3 VAL B O 1
ATOM 2297 N N . SER B 1 4 ? 16.547 -8.82 5.676 1 81.62 4 SER B N 1
ATOM 2298 C CA . SER B 1 4 ? 16.844 -8.055 4.473 1 81.62 4 SER B CA 1
ATOM 2299 C C . SER B 1 4 ? 15.695 -8.141 3.467 1 81.62 4 SER B C 1
ATOM 2301 O O . SER B 1 4 ? 15.352 -7.148 2.82 1 81.62 4 SER B O 1
ATOM 2303 N N . THR B 1 5 ? 15.109 -9.289 3.393 1 85.44 5 THR B N 1
ATOM 2304 C CA . THR B 1 5 ? 14.008 -9.484 2.453 1 85.44 5 THR B CA 1
ATOM 2305 C C . THR B 1 5 ? 12.766 -8.719 2.906 1 85.44 5 THR B C 1
ATOM 2307 O O . THR B 1 5 ? 12.109 -8.055 2.102 1 85.44 5 THR B O 1
ATOM 2310 N N . VAL B 1 6 ? 12.523 -8.781 4.117 1 86.56 6 VAL B N 1
ATOM 2311 C CA . VAL B 1 6 ? 11.375 -8.07 4.664 1 86.56 6 VAL B CA 1
ATOM 2312 C C . VAL B 1 6 ? 11.547 -6.566 4.453 1 86.56 6 VAL B C 1
ATOM 2314 O O . VAL B 1 6 ? 10.617 -5.879 4.027 1 86.56 6 VAL B O 1
ATOM 2317 N N . ARG B 1 7 ? 12.703 -6.121 4.73 1 85.31 7 ARG B N 1
ATOM 2318 C CA . ARG B 1 7 ? 12.992 -4.699 4.555 1 85.31 7 ARG B CA 1
ATOM 2319 C C . ARG B 1 7 ? 12.781 -4.273 3.107 1 85.31 7 ARG B C 1
ATOM 2321 O O . ARG B 1 7 ? 12.195 -3.223 2.842 1 85.31 7 ARG B O 1
ATOM 2328 N N . MET B 1 8 ? 13.266 -5.125 2.273 1 88.75 8 MET B N 1
ATOM 2329 C CA . MET B 1 8 ? 13.117 -4.836 0.851 1 88.75 8 MET B CA 1
ATOM 2330 C C . MET B 1 8 ? 11.641 -4.801 0.459 1 88.75 8 MET B C 1
ATOM 2332 O O . MET B 1 8 ? 11.203 -3.893 -0.249 1 88.75 8 MET B O 1
ATOM 2336 N N . ILE B 1 9 ? 10.867 -5.727 0.866 1 91 9 ILE B N 1
ATOM 2337 C CA . ILE B 1 9 ? 9.445 -5.797 0.558 1 91 9 ILE B CA 1
ATOM 2338 C C . ILE B 1 9 ? 8.742 -4.543 1.074 1 91 9 ILE B C 1
ATOM 2340 O O . ILE B 1 9 ? 7.977 -3.91 0.346 1 91 9 ILE B O 1
ATOM 2344 N N . VAL B 1 10 ? 9.023 -4.145 2.264 1 91.31 10 VAL B N 1
ATOM 2345 C CA . VAL B 1 10 ? 8.414 -2.977 2.889 1 91.31 10 VAL B CA 1
ATOM 2346 C C . VAL B 1 10 ? 8.766 -1.723 2.088 1 91.31 10 VAL B C 1
ATOM 2348 O O . VAL B 1 10 ? 7.891 -0.891 1.818 1 91.31 10 VAL B O 1
ATOM 2351 N N . GLN B 1 11 ? 9.984 -1.646 1.708 1 92.62 11 GLN B N 1
ATOM 2352 C CA . GLN B 1 11 ? 10.43 -0.494 0.934 1 92.62 11 GLN B CA 1
ATOM 2353 C C . GLN B 1 11 ? 9.711 -0.417 -0.408 1 92.62 11 GLN B C 1
ATOM 2355 O O . GLN B 1 11 ? 9.25 0.653 -0.811 1 92.62 11 GLN B O 1
ATOM 2360 N N . GLU B 1 12 ? 9.578 -1.514 -1.045 1 92.56 12 GLU B N 1
ATOM 2361 C CA . GLU B 1 12 ? 8.906 -1.558 -2.34 1 92.56 12 GLU B CA 1
ATOM 2362 C C . GLU B 1 12 ? 7.438 -1.174 -2.213 1 92.56 12 GLU B C 1
ATOM 2364 O O . GLU B 1 12 ? 6.91 -0.424 -3.037 1 92.56 12 GLU B O 1
ATOM 2369 N N . VAL B 1 13 ? 6.824 -1.666 -1.21 1 93.38 13 VAL B N 1
ATOM 2370 C CA . VAL B 1 13 ? 5.402 -1.405 -1.004 1 93.38 13 VAL B CA 1
ATOM 2371 C C . VAL B 1 13 ? 5.191 0.071 -0.673 1 93.38 13 VAL B C 1
ATOM 2373 O O . VAL B 1 13 ? 4.305 0.718 -1.237 1 93.38 13 VAL B O 1
ATOM 2376 N N . CYS B 1 14 ? 6.004 0.603 0.181 1 95.25 14 CYS B N 1
ATOM 2377 C CA . CYS B 1 14 ? 5.887 2.006 0.562 1 95.25 14 CYS B CA 1
ATOM 2378 C C . CYS B 1 14 ? 6.137 2.918 -0.631 1 95.25 14 CYS B C 1
ATOM 2380 O O . CYS B 1 14 ? 5.438 3.918 -0.81 1 95.25 14 CYS B O 1
ATOM 2382 N N . ASP B 1 15 ? 7.098 2.52 -1.391 1 94.25 15 ASP B N 1
ATOM 2383 C CA . ASP B 1 15 ? 7.426 3.305 -2.576 1 94.25 15 ASP B CA 1
ATOM 2384 C C . ASP B 1 15 ? 6.254 3.338 -3.555 1 94.25 15 ASP B C 1
ATOM 2386 O O . ASP B 1 15 ? 5.938 4.387 -4.117 1 94.25 15 ASP B O 1
ATOM 2390 N N . VAL B 1 16 ? 5.637 2.252 -3.803 1 93.56 16 VAL B N 1
ATOM 2391 C CA . VAL B 1 16 ? 4.539 2.195 -4.762 1 93.56 16 VAL B CA 1
ATOM 2392 C C . VAL B 1 16 ? 3.334 2.955 -4.211 1 93.56 16 VAL B C 1
ATOM 2394 O O . VAL B 1 16 ? 2.592 3.584 -4.965 1 93.56 16 VAL B O 1
ATOM 2397 N N . LEU B 1 17 ? 3.068 2.85 -2.93 1 94.44 17 LEU B N 1
ATOM 2398 C CA . LEU B 1 17 ? 1.976 3.588 -2.309 1 94.44 17 LEU B CA 1
ATOM 2399 C C . LEU B 1 17 ? 2.133 5.086 -2.539 1 94.44 17 LEU B C 1
ATOM 2401 O O . LEU B 1 17 ? 1.188 5.758 -2.963 1 94.44 17 LEU B O 1
ATOM 2405 N N . TRP B 1 18 ? 3.32 5.602 -2.295 1 95.62 18 TRP B N 1
ATOM 2406 C CA . TRP B 1 18 ? 3.584 7.02 -2.494 1 95.62 18 TRP B CA 1
ATOM 2407 C C . TRP B 1 18 ? 3.383 7.414 -3.953 1 95.62 18 TRP B C 1
ATOM 2409 O O . TRP B 1 18 ? 2.639 8.352 -4.254 1 95.62 18 TRP B O 1
ATOM 2419 N N . ARG B 1 19 ? 3.928 6.68 -4.852 1 93.25 19 ARG B N 1
ATOM 2420 C CA . ARG B 1 19 ? 3.91 7.02 -6.27 1 93.25 19 ARG B CA 1
ATOM 2421 C C . ARG B 1 19 ? 2.492 6.969 -6.828 1 93.25 19 ARG B C 1
ATOM 2423 O O . ARG B 1 19 ? 2.131 7.77 -7.695 1 93.25 19 ARG B O 1
ATOM 2430 N N . THR B 1 20 ? 1.747 6.105 -6.273 1 91.5 20 THR B N 1
ATOM 2431 C CA . THR B 1 20 ? 0.419 5.883 -6.832 1 91.5 20 THR B CA 1
ATOM 2432 C C . THR B 1 20 ? -0.589 6.863 -6.238 1 91.5 20 THR B C 1
ATOM 2434 O O . THR B 1 20 ? -1.522 7.289 -6.922 1 91.5 20 THR B O 1
ATOM 2437 N N . LEU B 1 21 ? -0.375 7.219 -5.016 1 95.69 21 LEU B N 1
ATOM 2438 C CA . LEU B 1 21 ? -1.42 7.965 -4.324 1 95.69 21 LEU B CA 1
ATOM 2439 C C . LEU B 1 21 ? -1.106 9.461 -4.309 1 95.69 21 LEU B C 1
ATOM 2441 O O . LEU B 1 21 ? -2.006 10.281 -4.137 1 95.69 21 LEU B O 1
ATOM 2445 N N . VAL B 1 22 ? 0.12 9.867 -4.484 1 96.62 22 VAL B N 1
ATOM 2446 C CA . VAL B 1 22 ? 0.552 11.242 -4.25 1 96.62 22 VAL B CA 1
ATOM 2447 C C . VAL B 1 22 ? -0.163 12.18 -5.219 1 96.62 22 VAL B C 1
ATOM 2449 O O . VAL B 1 22 ? -0.544 13.289 -4.848 1 96.62 22 VAL B O 1
ATOM 2452 N N . THR B 1 23 ? -0.426 11.82 -6.426 1 95.06 23 THR B N 1
ATOM 2453 C CA . THR B 1 23 ? -1.02 12.688 -7.441 1 95.06 23 THR B CA 1
ATOM 2454 C C . THR B 1 23 ? -2.471 13.008 -7.094 1 95.06 23 THR B C 1
ATOM 2456 O O . THR B 1 23 ? -2.965 14.094 -7.414 1 95.06 23 THR B O 1
ATOM 2459 N N . GLU B 1 24 ? -3.068 12.102 -6.449 1 95.19 24 GLU B N 1
ATOM 2460 C CA . GLU B 1 24 ? -4.484 12.289 -6.152 1 95.19 24 GLU B CA 1
ATOM 2461 C C . GLU B 1 24 ? -4.68 12.867 -4.754 1 95.19 24 GLU B C 1
ATOM 2463 O O . GLU B 1 24 ? -5.574 13.688 -4.535 1 95.19 24 GLU B O 1
ATOM 2468 N N . TYR B 1 25 ? -3.871 12.5 -3.842 1 97 25 TYR B N 1
ATOM 2469 C CA . TYR B 1 25 ? -4.16 12.812 -2.447 1 97 25 TYR B CA 1
ATOM 2470 C C . TYR B 1 25 ? -3.227 13.898 -1.931 1 97 25 TYR B C 1
ATOM 2472 O O . TYR B 1 25 ? -3.404 14.406 -0.818 1 97 25 TYR B O 1
ATOM 2480 N N . MET B 1 26 ? -2.258 14.305 -2.652 1 97.06 26 MET B N 1
ATOM 2481 C CA . MET B 1 26 ? -1.405 15.461 -2.406 1 97.06 26 MET B CA 1
ATOM 2482 C C . MET B 1 26 ? -0.948 16.094 -3.719 1 97.06 26 MET B C 1
ATOM 2484 O O . MET B 1 26 ? 0.251 16.188 -3.984 1 97.06 26 MET B O 1
ATOM 2488 N N . PRO B 1 27 ? -1.938 16.5 -4.469 1 95.69 27 PRO B N 1
ATOM 2489 C CA . PRO B 1 27 ? -1.595 17.094 -5.758 1 95.69 27 PRO B CA 1
ATOM 2490 C C . PRO B 1 27 ? -0.912 18.453 -5.613 1 95.69 27 PRO B C 1
ATOM 2492 O O . PRO B 1 27 ? -0.914 19.031 -4.523 1 95.69 27 PRO B O 1
ATOM 2495 N N . GLU B 1 28 ? -0.273 18.844 -6.711 1 93.62 28 GLU B N 1
ATOM 2496 C CA . GLU B 1 28 ? 0.18 20.234 -6.734 1 93.62 28 GLU B CA 1
ATOM 2497 C C . GLU B 1 28 ? -0.974 21.203 -6.465 1 93.62 28 GLU B C 1
ATOM 2499 O O . GLU B 1 28 ? -2.045 21.078 -7.066 1 93.62 28 GLU B O 1
ATOM 2504 N N . VAL B 1 29 ? -0.742 22.078 -5.613 1 95.56 29 VAL B N 1
ATOM 2505 C CA . VAL B 1 29 ? -1.814 22.953 -5.16 1 95.56 29 VAL B CA 1
ATOM 2506 C C . VAL B 1 29 ? -2.045 24.062 -6.188 1 95.56 29 VAL B C 1
ATOM 2508 O O . VAL B 1 29 ? -1.107 24.766 -6.578 1 95.56 29 VAL B O 1
ATOM 2511 N N . SER B 1 30 ? -3.258 24.172 -6.637 1 95.25 30 SER B N 1
ATOM 2512 C CA . SER B 1 30 ? -3.637 25.234 -7.562 1 95.25 30 SER B CA 1
ATOM 2513 C C . SER B 1 30 ? -4.129 26.469 -6.816 1 95.25 30 SER B C 1
ATOM 2515 O O . SER B 1 30 ? -4.348 26.422 -5.602 1 95.25 30 SER B O 1
ATOM 2517 N N . GLU B 1 31 ? -4.293 27.516 -7.547 1 96.12 31 GLU B N 1
ATOM 2518 C CA . GLU B 1 31 ? -4.848 28.734 -6.953 1 96.12 31 GLU B CA 1
ATOM 2519 C C . GLU B 1 31 ? -6.242 28.484 -6.383 1 96.12 31 GLU B C 1
ATOM 2521 O O . GLU B 1 31 ? -6.582 28.984 -5.309 1 96.12 31 GLU B O 1
ATOM 2526 N N . ASN B 1 32 ? -7.012 27.734 -7.129 1 96.5 32 ASN B N 1
ATOM 2527 C CA . ASN B 1 32 ? -8.352 27.406 -6.664 1 96.5 32 ASN B CA 1
ATOM 2528 C C . ASN B 1 32 ? -8.312 26.578 -5.387 1 96.5 32 ASN B C 1
ATOM 2530 O O . ASN B 1 32 ? -9.18 26.703 -4.52 1 96.5 32 ASN B O 1
ATOM 2534 N N . ASP B 1 33 ? -7.359 25.719 -5.277 1 97 33 ASP B N 1
ATOM 2535 C CA . ASP B 1 33 ? -7.188 24.938 -4.059 1 97 33 ASP B CA 1
ATOM 2536 C C . ASP B 1 33 ? -6.863 25.844 -2.871 1 97 33 ASP B C 1
ATOM 2538 O O . ASP B 1 33 ? -7.426 25.672 -1.787 1 97 33 ASP B O 1
ATOM 2542 N N . TRP B 1 34 ? -5.977 26.75 -3.115 1 97.62 34 TRP B N 1
ATOM 2543 C CA . TRP B 1 34 ? -5.602 27.688 -2.059 1 97.62 34 TRP B CA 1
ATOM 2544 C C . TRP B 1 34 ? -6.816 28.484 -1.577 1 97.62 34 TRP B C 1
ATOM 2546 O O . TRP B 1 34 ? -6.969 28.719 -0.378 1 97.62 34 TRP B O 1
ATOM 2556 N N . LYS B 1 35 ? -7.617 28.906 -2.52 1 97.69 35 LYS B N 1
ATOM 2557 C CA . LYS B 1 35 ? -8.828 29.641 -2.168 1 97.69 35 LYS B CA 1
ATOM 2558 C C . LYS B 1 35 ? -9.742 28.797 -1.286 1 97.69 35 LYS B C 1
ATOM 2560 O O . LYS B 1 35 ? -10.32 29.297 -0.317 1 97.69 35 LYS B O 1
ATOM 2565 N N . LYS B 1 36 ? -9.852 27.594 -1.677 1 97.88 36 LYS B N 1
ATOM 2566 C CA . LYS B 1 36 ? -10.672 26.672 -0.892 1 97.88 36 LYS B CA 1
ATOM 2567 C C . LYS B 1 36 ? -10.125 26.516 0.522 1 97.88 36 LYS B C 1
ATOM 2569 O O . LYS B 1 36 ? -10.875 26.547 1.496 1 97.88 36 LYS B O 1
ATOM 2574 N N . TYR B 1 37 ? 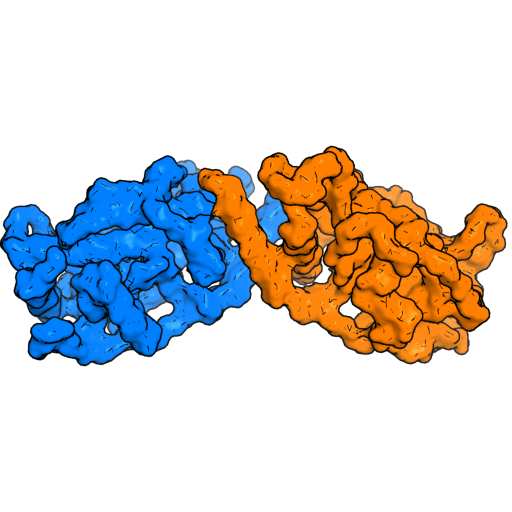-8.82 26.297 0.624 1 98.19 37 TYR B N 1
ATOM 2575 C CA . TYR B 1 37 ? -8.188 26.172 1.934 1 98.19 37 TYR B CA 1
ATOM 2576 C C . TYR B 1 37 ? -8.406 27.422 2.771 1 98.19 37 TYR B C 1
ATOM 2578 O O . TYR B 1 37 ? -8.695 27.344 3.969 1 98.19 37 TYR B O 1
ATOM 2586 N N . SER B 1 38 ? -8.258 28.531 2.139 1 98.44 38 SER B N 1
ATOM 2587 C CA . SER B 1 38 ? -8.461 29.812 2.82 1 98.44 38 SER B CA 1
ATOM 2588 C C . SER B 1 38 ? -9.875 29.922 3.379 1 98.44 38 SER B C 1
ATOM 2590 O O . SER B 1 38 ? -10.062 30.344 4.523 1 98.44 38 SER B O 1
ATOM 2592 N N . GLN B 1 39 ? -10.812 29.578 2.57 1 98.06 39 GLN B N 1
ATOM 2593 C CA . GLN B 1 39 ? -12.211 29.625 3 1 98.06 39 GLN B CA 1
ATOM 2594 C C . GLN B 1 39 ? -12.438 28.703 4.199 1 98.06 39 GLN B C 1
ATOM 2596 O O . GLN B 1 39 ? -13.141 29.078 5.145 1 98.06 39 GLN B O 1
ATOM 2601 N N . GLU B 1 40 ? -11.867 27.594 4.152 1 98.12 40 GLU B N 1
ATOM 2602 C CA . GLU B 1 40 ? -12.031 26.641 5.242 1 98.12 40 GLU B CA 1
ATOM 2603 C C . GLU B 1 40 ? -11.383 27.141 6.527 1 98.12 40 GLU B C 1
ATOM 2605 O O . GLU B 1 40 ? -11.93 26.953 7.617 1 98.12 40 GLU B O 1
ATOM 2610 N N . PHE B 1 41 ? -10.227 27.734 6.465 1 98.38 41 PHE B N 1
ATOM 2611 C CA . PHE B 1 41 ? -9.57 28.312 7.637 1 98.38 41 PHE B CA 1
ATOM 2612 C C . PHE B 1 41 ? -10.422 29.406 8.258 1 98.38 41 PHE B C 1
ATOM 2614 O O . PHE B 1 41 ? -10.469 29.547 9.477 1 98.38 41 PHE B O 1
ATOM 2621 N N . ASN B 1 42 ? -10.984 30.188 7.363 1 97.75 42 ASN B N 1
ATOM 2622 C CA . ASN B 1 42 ? -11.883 31.219 7.863 1 97.75 42 ASN B CA 1
ATOM 2623 C C . ASN B 1 42 ? -13.117 30.625 8.539 1 97.75 42 ASN B C 1
ATOM 2625 O O . ASN B 1 42 ? -13.484 31.031 9.641 1 97.75 42 ASN B O 1
ATOM 2629 N N . ASP B 1 43 ? -13.742 29.625 7.883 1 97 43 ASP B N 1
ATOM 2630 C CA . ASP B 1 43 ? -14.992 29.047 8.344 1 97 43 ASP B CA 1
ATOM 2631 C C . ASP B 1 43 ? -14.797 28.281 9.648 1 97 43 ASP B C 1
ATOM 2633 O O . ASP B 1 43 ? -15.641 28.328 10.547 1 97 43 ASP B O 1
ATOM 2637 N N . VAL B 1 44 ? -13.672 27.609 9.742 1 95.44 44 VAL B N 1
ATOM 2638 C CA . VAL B 1 44 ? -13.492 26.672 10.844 1 95.44 44 VAL B CA 1
ATOM 2639 C C . VAL B 1 44 ? -12.664 27.328 11.945 1 95.44 44 VAL B C 1
ATOM 2641 O O . VAL B 1 44 ? -12.953 27.156 13.133 1 95.44 44 VAL B O 1
ATOM 2644 N N . TRP B 1 45 ? -11.703 28.125 11.578 1 95.62 45 TRP B N 1
ATOM 2645 C CA . TRP B 1 45 ? -10.742 28.609 12.57 1 95.62 45 TRP B CA 1
ATOM 2646 C C . TRP B 1 45 ? -10.781 30.125 12.672 1 95.62 45 TRP B C 1
ATOM 2648 O O . TRP B 1 45 ? -9.977 30.719 13.383 1 95.62 45 TRP B O 1
ATOM 2658 N N . ASN B 1 46 ? -11.672 30.797 11.859 1 96.25 46 ASN B N 1
ATOM 2659 C CA . ASN B 1 46 ? -11.898 32.25 11.906 1 96.25 46 ASN B CA 1
ATOM 2660 C C . ASN B 1 46 ? -10.633 33.031 11.578 1 96.25 46 ASN B C 1
ATOM 2662 O O . ASN B 1 46 ? -10.305 34 12.266 1 96.25 46 ASN B O 1
ATOM 2666 N N . PHE B 1 47 ? -9.891 32.531 10.703 1 97.81 47 PHE B N 1
ATOM 2667 C CA . PHE B 1 47 ? -8.656 33.188 10.297 1 97.81 47 PHE B CA 1
ATOM 2668 C C . PHE B 1 47 ? -8.641 33.438 8.789 1 97.81 47 PHE B C 1
ATOM 2670 O O . PHE B 1 47 ? -7.965 32.688 8.055 1 97.81 47 PHE B O 1
ATOM 2677 N N . PRO B 1 48 ? -9.25 34.5 8.398 1 97.94 48 PRO B N 1
ATOM 2678 C CA . PRO B 1 48 ? -9.43 34.75 6.961 1 97.94 48 PRO B CA 1
ATOM 2679 C C . PRO B 1 48 ? -8.109 34.875 6.219 1 97.94 48 PRO B C 1
ATOM 2681 O O . PRO B 1 48 ? -7.125 35.375 6.793 1 97.94 48 PRO B O 1
ATOM 2684 N N . ASN B 1 49 ? -8.047 34.531 4.98 1 98.31 49 ASN B N 1
ATOM 2685 C CA . ASN B 1 49 ? -6.938 34.594 4.035 1 98.31 49 ASN B CA 1
ATOM 2686 C C . ASN B 1 49 ? -5.836 33.594 4.375 1 98.31 49 ASN B C 1
ATOM 2688 O O . ASN B 1 49 ? -4.891 33.438 3.602 1 98.31 49 ASN B O 1
ATOM 2692 N N . CYS B 1 50 ? -5.914 32.938 5.492 1 98.62 50 CYS B N 1
ATOM 2693 C CA . CYS B 1 50 ? -4.98 31.844 5.805 1 98.62 50 CYS B CA 1
ATOM 2694 C C . CYS B 1 50 ? -5.227 30.641 4.918 1 98.62 50 CYS B C 1
ATOM 2696 O O . CYS B 1 50 ? -6.371 30.203 4.758 1 98.62 50 CYS B O 1
ATOM 2698 N N . CYS B 1 51 ? -4.105 30.094 4.398 1 98.31 51 CYS B N 1
ATOM 2699 C CA . CYS B 1 51 ? -4.254 29 3.438 1 98.31 51 CYS B CA 1
ATOM 2700 C C . CYS B 1 51 ? -3.65 27.719 3.979 1 98.31 51 CYS B C 1
ATOM 2702 O O . CYS B 1 51 ? -3.832 26.641 3.395 1 98.31 51 CYS B O 1
ATOM 2704 N N . GLY B 1 52 ? -2.926 27.781 5.039 1 98.38 52 GLY B N 1
ATOM 2705 C CA . GLY B 1 52 ? -2.256 26.594 5.57 1 98.38 52 GLY B CA 1
ATOM 2706 C C . GLY B 1 52 ? -1.442 26.891 6.816 1 98.38 52 GLY B C 1
ATOM 2707 O O . GLY B 1 52 ? -1.226 28.047 7.168 1 98.38 52 GLY B O 1
ATOM 2708 N N . SER B 1 53 ? -1.104 25.875 7.492 1 98.38 53 SER B N 1
ATOM 2709 C CA . SER B 1 53 ? -0.221 25.938 8.656 1 98.38 53 SER B CA 1
ATOM 2710 C C . SER B 1 53 ? 1.016 25.062 8.453 1 98.38 53 SER B C 1
ATOM 2712 O O . SER B 1 53 ? 0.91 23.922 8.016 1 98.38 53 SER B O 1
ATOM 2714 N N . ILE B 1 54 ? 2.186 25.609 8.727 1 96.75 54 ILE B N 1
ATOM 2715 C CA . ILE B 1 54 ? 3.449 24.922 8.461 1 96.75 54 ILE B CA 1
ATOM 2716 C C . ILE B 1 54 ? 4.152 24.625 9.781 1 96.75 54 ILE B C 1
ATOM 2718 O O . ILE B 1 54 ? 4.043 25.375 10.75 1 96.75 54 ILE B O 1
ATOM 2722 N N . ASP B 1 55 ? 4.781 23.516 9.852 1 95.06 55 ASP B N 1
ATOM 2723 C CA . ASP B 1 55 ? 5.648 23.156 10.969 1 95.06 55 ASP B CA 1
ATOM 2724 C C . ASP B 1 55 ? 6.648 22.078 10.547 1 95.06 55 ASP B C 1
ATOM 2726 O O . ASP B 1 55 ? 6.512 21.469 9.477 1 95.06 55 ASP B O 1
ATOM 2730 N N . GLY B 1 56 ? 7.762 21.953 11.289 1 91.94 56 GLY B N 1
ATOM 2731 C CA . GLY B 1 56 ? 8.781 20.938 11.055 1 91.94 56 GLY B CA 1
ATOM 2732 C C . GLY B 1 56 ? 9.023 20.047 12.258 1 91.94 56 GLY B C 1
ATOM 2733 O O . GLY B 1 56 ? 9.078 20.531 13.391 1 91.94 56 GLY B O 1
ATOM 2734 N N . LYS B 1 57 ? 9.117 18.781 12.008 1 92.88 57 LYS B N 1
ATOM 2735 C CA . LYS B 1 57 ? 9.367 17.797 13.055 1 92.88 57 LYS B CA 1
ATOM 2736 C C . LYS B 1 57 ? 10.578 16.938 12.711 1 92.88 57 LYS B C 1
ATOM 2738 O O . LYS B 1 57 ? 10.992 16.859 11.555 1 92.88 57 LYS B O 1
ATOM 2743 N N . HIS B 1 58 ? 11.164 16.344 13.773 1 90.38 58 HIS B N 1
ATOM 2744 C CA . HIS B 1 58 ? 12.211 15.336 13.609 1 90.38 58 HIS B CA 1
ATOM 2745 C C . HIS B 1 58 ? 11.633 13.93 13.672 1 90.38 58 HIS B C 1
ATOM 2747 O O . HIS B 1 58 ? 10.766 13.648 14.492 1 90.38 58 HIS B O 1
ATOM 2753 N N . VAL B 1 59 ? 12.102 13.141 12.789 1 92.25 59 VAL B N 1
ATOM 2754 C CA . VAL B 1 59 ? 11.859 11.703 12.875 1 92.25 59 VAL B CA 1
ATOM 2755 C C . VAL B 1 59 ? 13.156 10.977 13.234 1 92.25 59 VAL B C 1
ATOM 2757 O O . VAL B 1 59 ? 14.133 11.039 12.477 1 92.25 59 VAL B O 1
ATOM 2760 N N . ALA B 1 60 ? 13.141 10.352 14.352 1 89.75 60 ALA B N 1
ATOM 2761 C CA . ALA B 1 60 ? 14.352 9.719 14.867 1 89.75 60 ALA B CA 1
ATOM 2762 C C . ALA B 1 60 ? 14.711 8.484 14.055 1 89.75 60 ALA B C 1
ATOM 2764 O O . ALA B 1 60 ? 13.852 7.656 13.75 1 89.75 60 ALA B O 1
ATOM 2765 N N . ILE B 1 61 ? 16 8.406 13.672 1 89.75 61 ILE B N 1
ATOM 2766 C CA . ILE B 1 61 ? 16.484 7.238 12.938 1 89.75 61 ILE B CA 1
ATOM 2767 C C . ILE B 1 61 ? 17.766 6.723 13.57 1 89.75 61 ILE B C 1
ATOM 2769 O O . ILE B 1 61 ? 18.453 7.457 14.289 1 89.75 61 ILE B O 1
ATOM 2773 N N . GLN B 1 62 ? 18.062 5.473 13.438 1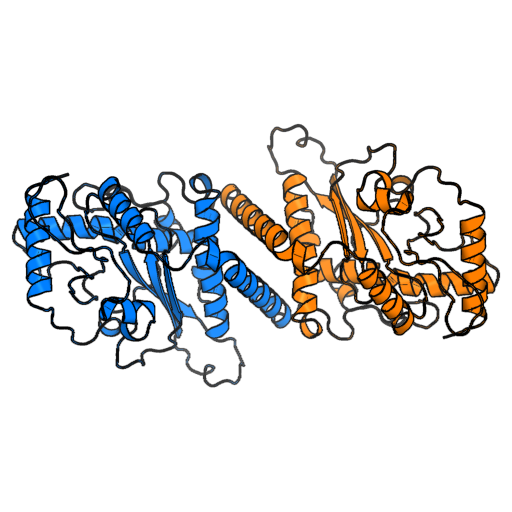 85.44 62 GLN B N 1
ATOM 2774 C CA . GLN B 1 62 ? 19.312 4.812 13.805 1 85.44 62 GLN B CA 1
ATOM 2775 C C . GLN B 1 62 ? 19.766 3.85 12.711 1 85.44 62 GLN B C 1
ATOM 2777 O O . GLN B 1 62 ? 19 2.984 12.281 1 85.44 62 GLN B O 1
ATOM 2782 N N . CYS B 1 63 ? 20.875 4.086 12.219 1 78.88 63 CYS B N 1
ATOM 2783 C CA . CYS B 1 63 ? 21.406 3.182 11.211 1 78.88 63 CYS B CA 1
ATOM 2784 C C . CYS B 1 63 ? 21.641 1.793 11.789 1 78.88 63 CYS B C 1
ATOM 2786 O O . CYS B 1 63 ? 22.109 1.661 12.922 1 78.88 63 CYS B O 1
ATOM 2788 N N . PRO B 1 64 ? 21.266 0.697 10.93 1 73.44 64 PRO B N 1
ATOM 2789 C CA . PRO B 1 64 ? 21.469 -0.662 11.438 1 73.44 64 PRO B CA 1
ATOM 2790 C C . PRO B 1 64 ? 22.922 -0.942 11.797 1 73.44 64 PRO B C 1
ATOM 2792 O O . PRO B 1 64 ? 23.828 -0.344 11.219 1 73.44 64 PRO B O 1
ATOM 2795 N N . PRO B 1 65 ? 22.969 -1.984 12.773 1 62.84 65 PRO B N 1
ATOM 2796 C CA . PRO B 1 65 ? 24.328 -2.355 13.172 1 62.84 65 PRO B CA 1
ATOM 2797 C C . PRO B 1 65 ? 25.141 -2.971 12.031 1 62.84 65 PRO B C 1
ATOM 2799 O O . PRO B 1 65 ? 24.562 -3.602 11.133 1 62.84 65 PRO B O 1
ATOM 2802 N N . ASN B 1 66 ? 26.469 -2.684 11.781 1 60.03 66 ASN B N 1
ATOM 2803 C CA . ASN B 1 66 ? 27.453 -3.266 10.875 1 60.03 66 ASN B CA 1
ATOM 2804 C C . ASN B 1 66 ? 27.359 -2.654 9.477 1 60.03 66 ASN B C 1
ATOM 2806 O O . ASN B 1 66 ? 27.766 -3.277 8.492 1 60.03 66 ASN B O 1
ATOM 2810 N N . SER B 1 67 ? 26.516 -1.898 9.375 1 52 67 SER B N 1
ATOM 2811 C CA . SER B 1 67 ? 26.406 -1.373 8.016 1 52 67 SER B CA 1
ATOM 2812 C C . SER B 1 67 ? 27.672 -0.628 7.609 1 52 67 SER B C 1
ATOM 2814 O O . SER B 1 67 ? 27.734 -0.057 6.52 1 52 67 SER B O 1
ATOM 2816 N N . GLY B 1 68 ? 28.781 -1.245 7.969 1 46.38 68 GLY B N 1
ATOM 2817 C CA . GLY B 1 68 ? 30.094 -0.719 7.594 1 46.38 68 GLY B CA 1
ATOM 2818 C C . GLY B 1 68 ? 30.109 0.79 7.438 1 46.38 68 GLY B C 1
ATOM 2819 O O . GLY B 1 68 ? 31.156 1.391 7.238 1 46.38 68 GLY B O 1
ATOM 2820 N N . SER B 1 69 ? 29.141 1.218 6.703 1 43.69 69 SER B N 1
ATOM 2821 C CA . SER B 1 69 ? 29.328 2.557 6.156 1 43.69 69 SER B CA 1
ATOM 2822 C C . SER B 1 69 ? 29.453 3.594 7.266 1 43.69 69 SER B C 1
ATOM 2824 O O . SER B 1 69 ? 29.188 3.295 8.438 1 43.69 69 SER B O 1
ATOM 2826 N N . LEU B 1 70 ? 29.844 4.836 6.746 1 43.28 70 LEU B N 1
ATOM 2827 C CA . LEU B 1 70 ? 30.094 6.125 7.387 1 43.28 70 LEU B CA 1
ATOM 2828 C C . LEU B 1 70 ? 29.062 6.395 8.477 1 43.28 70 LEU B C 1
ATOM 2830 O O . LEU B 1 70 ? 29.266 7.266 9.328 1 43.28 70 LEU B O 1
ATOM 2834 N N . PHE B 1 71 ? 27.891 5.758 8.312 1 44.09 71 PHE B N 1
ATOM 2835 C CA . PHE B 1 71 ? 26.875 6.09 9.305 1 44.09 71 PHE B CA 1
ATOM 2836 C C . PHE B 1 71 ? 27.047 5.234 10.555 1 44.09 71 PHE B C 1
ATOM 2838 O O . PHE B 1 71 ? 26.203 5.262 11.453 1 44.09 71 PHE B O 1
ATOM 2845 N N . TYR B 1 72 ? 27.859 4.141 10.492 1 41.69 72 TYR B N 1
ATOM 2846 C CA . TYR B 1 72 ? 28.125 3.236 11.602 1 41.69 72 TYR B CA 1
ATOM 2847 C C . TYR B 1 72 ? 28.25 4.008 12.914 1 41.69 72 TYR B C 1
ATOM 2849 O O . TYR B 1 72 ? 27.75 3.564 13.953 1 41.69 72 TYR B O 1
ATOM 2857 N N . ASN B 1 73 ? 29.375 4.68 13.047 1 40.12 73 ASN B N 1
ATOM 2858 C CA . ASN B 1 73 ? 29.875 5.062 14.367 1 40.12 73 ASN B CA 1
ATOM 2859 C C . ASN B 1 73 ? 28.906 6 15.078 1 40.12 73 ASN B C 1
ATOM 2861 O O . ASN B 1 73 ? 29.234 6.562 16.125 1 40.12 73 ASN B O 1
ATOM 2865 N N . TYR B 1 74 ? 28.172 6.855 14.328 1 39.91 74 TYR B N 1
ATOM 2866 C CA . TYR B 1 74 ? 27.688 7.895 15.234 1 39.91 74 TYR B CA 1
ATOM 2867 C C . TYR B 1 74 ? 26.516 7.395 16.062 1 39.91 74 TYR B C 1
ATOM 2869 O O . TYR B 1 74 ? 25.453 7.09 15.508 1 39.91 74 TYR B O 1
ATOM 2877 N N . LYS B 1 75 ? 26.75 6.664 17.078 1 44.34 75 LYS B N 1
ATOM 2878 C CA . LYS B 1 75 ? 25.875 6.586 18.234 1 44.34 75 LYS B CA 1
ATOM 2879 C C . LYS B 1 75 ? 24.859 7.719 18.234 1 44.34 75 LYS B C 1
ATOM 2881 O O . LYS B 1 75 ? 24.062 7.855 19.172 1 44.34 75 LYS B O 1
ATOM 2886 N N . GLN B 1 76 ? 25.125 8.664 17.5 1 50.38 76 GLN B N 1
ATOM 2887 C CA . GLN B 1 76 ? 24.312 9.859 17.672 1 50.38 76 GLN B CA 1
ATOM 2888 C C . GLN B 1 76 ? 22.953 9.695 17 1 50.38 76 GLN B C 1
ATOM 2890 O O . GLN B 1 76 ? 22.828 9.008 15.984 1 50.38 76 GLN B O 1
ATOM 2895 N N . PHE B 1 77 ? 22.016 9.703 17.844 1 58.12 77 PHE B N 1
ATOM 2896 C CA . PHE B 1 77 ? 20.625 9.883 17.453 1 58.12 77 PHE B CA 1
ATOM 2897 C C . PHE B 1 77 ? 20.516 10.781 16.219 1 58.12 77 PHE B C 1
ATOM 2899 O O . PHE B 1 77 ? 21.016 11.906 16.234 1 58.12 77 PHE B O 1
ATOM 2906 N N . HIS B 1 78 ? 20.359 10.102 15.062 1 78.81 78 HIS B N 1
ATOM 2907 C CA . HIS B 1 78 ? 20.109 10.844 13.828 1 78.81 78 HIS B CA 1
ATOM 2908 C C . HIS B 1 78 ? 18.609 10.961 13.555 1 78.81 78 HIS B C 1
ATOM 2910 O O . HIS B 1 78 ? 17.812 10.266 14.18 1 78.81 78 HIS B O 1
ATOM 2916 N N . SER B 1 79 ? 18.281 12.078 13.148 1 86.44 79 SER B N 1
ATOM 2917 C CA . SER B 1 79 ? 16.906 12.273 12.711 1 86.44 79 SER B CA 1
ATOM 2918 C C . SER B 1 79 ? 16.844 12.789 11.273 1 86.44 79 SER B C 1
ATOM 2920 O O . SER B 1 79 ? 17.844 13.273 10.742 1 86.44 79 SER B O 1
ATOM 2922 N N . ILE B 1 80 ? 15.781 12.453 10.664 1 88.69 80 ILE B N 1
ATOM 2923 C CA . ILE B 1 80 ? 15.477 13.164 9.43 1 88.69 80 ILE B CA 1
ATOM 2924 C C . ILE B 1 80 ? 14.398 14.211 9.688 1 88.69 80 ILE B C 1
ATOM 2926 O O . ILE B 1 80 ? 13.656 14.125 10.664 1 88.69 80 ILE B O 1
ATOM 2930 N N . ASN B 1 81 ? 14.391 15.234 8.852 1 89.31 81 ASN B N 1
ATOM 2931 C CA . ASN B 1 81 ? 13.414 16.312 9 1 89.31 81 ASN B CA 1
ATOM 2932 C C . ASN B 1 81 ? 12.133 16.016 8.234 1 89.31 81 ASN B C 1
ATOM 2934 O O . ASN B 1 81 ? 12.172 15.484 7.117 1 89.31 81 ASN B O 1
ATOM 2938 N N . LEU B 1 82 ? 11.039 16.281 8.867 1 93.44 82 LEU B N 1
ATOM 2939 C CA . LEU B 1 82 ? 9.711 16.266 8.258 1 93.44 82 LEU B CA 1
ATOM 2940 C C . LEU B 1 82 ? 9.039 17.625 8.367 1 93.44 82 LEU B C 1
ATOM 2942 O O . LEU B 1 82 ? 8.508 17.984 9.422 1 93.44 82 LEU B O 1
ATOM 2946 N N . MET B 1 83 ? 9.117 18.406 7.312 1 93.56 83 MET B N 1
ATOM 2947 C CA . MET B 1 83 ? 8.398 19.672 7.219 1 93.56 83 MET B CA 1
ATOM 2948 C C . MET B 1 83 ? 7.043 19.469 6.539 1 93.56 83 MET B C 1
ATOM 2950 O O . MET B 1 83 ? 6.965 18.891 5.461 1 93.56 83 MET B O 1
ATOM 2954 N N . GLY B 1 84 ? 5.977 19.922 7.176 1 96 84 GLY B N 1
ATOM 2955 C CA . GLY B 1 84 ? 4.645 19.719 6.625 1 96 84 GLY B CA 1
ATOM 2956 C C . GLY B 1 84 ? 3.799 20.984 6.645 1 96 84 GLY B C 1
ATOM 2957 O O . GLY B 1 84 ? 3.945 21.812 7.539 1 96 84 GLY B O 1
ATOM 2958 N N . VAL B 1 85 ? 2.996 21.094 5.637 1 97.56 85 VAL B N 1
ATOM 2959 C CA . VAL B 1 85 ? 1.924 22.078 5.586 1 97.56 85 VAL B CA 1
ATOM 2960 C C . VAL B 1 85 ? 0.572 21.375 5.504 1 97.56 85 VAL B C 1
ATOM 2962 O O . VAL B 1 85 ? 0.416 20.406 4.758 1 97.56 85 VAL B O 1
ATOM 2965 N N . CYS B 1 86 ? -0.361 21.797 6.301 1 98.44 86 CYS B N 1
ATOM 2966 C CA . CYS B 1 86 ? -1.654 21.125 6.254 1 98.44 86 CYS B CA 1
ATOM 2967 C C . CYS B 1 86 ? -2.781 22.125 6.023 1 98.44 86 CYS B C 1
ATOM 2969 O O . CYS B 1 86 ? -2.588 23.328 6.176 1 98.44 86 CYS B O 1
ATOM 2971 N N . ASP B 1 87 ? -3.885 21.641 5.582 1 98.31 87 ASP B N 1
ATOM 2972 C CA . ASP B 1 87 ? -5.09 22.453 5.41 1 98.31 87 ASP B CA 1
ATOM 2973 C C . ASP B 1 87 ? -5.883 22.531 6.715 1 98.31 87 ASP B C 1
ATOM 2975 O O . ASP B 1 87 ? -5.383 22.156 7.777 1 98.31 87 ASP B O 1
ATOM 2979 N N . ALA B 1 88 ? -7.066 23.094 6.645 1 98.12 88 ALA B N 1
ATOM 2980 C CA . ALA B 1 88 ? -7.871 23.391 7.828 1 98.12 88 ALA B CA 1
ATOM 2981 C C . ALA B 1 88 ? -8.43 22.109 8.445 1 98.12 88 ALA B C 1
ATOM 2983 O O . ALA B 1 88 ? -8.922 22.109 9.57 1 98.12 88 ALA B O 1
ATOM 2984 N N . SER B 1 89 ? -8.312 20.969 7.707 1 97.31 89 SER B N 1
ATOM 2985 C CA . SER B 1 89 ? -8.914 19.703 8.133 1 97.31 89 SER B CA 1
ATOM 2986 C C . SER B 1 89 ? -7.848 18.641 8.352 1 97.31 89 SER B C 1
ATOM 2988 O O . SER B 1 89 ? -8.102 17.453 8.148 1 97.31 89 SER B O 1
ATOM 2990 N N . TYR B 1 90 ? -6.668 19.047 8.602 1 98.06 90 TYR B N 1
ATOM 2991 C CA . TYR B 1 90 ? -5.582 18.203 9.07 1 98.06 90 TYR B CA 1
ATOM 2992 C C . TYR B 1 90 ? -5.043 17.328 7.949 1 98.06 90 TYR B C 1
ATOM 2994 O O . TYR B 1 90 ? -4.469 16.266 8.203 1 98.06 90 TYR B O 1
ATOM 3002 N N . ASN B 1 91 ? -5.309 17.656 6.695 1 98.38 91 ASN B N 1
ATOM 3003 C CA . ASN B 1 91 ? -4.664 17 5.566 1 98.38 91 ASN B CA 1
ATOM 3004 C C . ASN B 1 91 ? -3.359 17.688 5.184 1 98.38 91 ASN B C 1
ATOM 3006 O O . ASN B 1 91 ? -3.303 18.922 5.105 1 98.38 91 ASN B O 1
ATOM 3010 N N . PHE B 1 92 ? -2.309 16.859 4.941 1 98.5 92 PHE B N 1
ATOM 3011 C CA . PHE B 1 92 ? -1.062 17.453 4.461 1 98.5 92 PHE B CA 1
ATOM 3012 C C . PHE B 1 92 ? -1.19 17.875 3.002 1 98.5 92 PHE B C 1
ATOM 3014 O O . PHE B 1 92 ? -1.611 17.078 2.156 1 98.5 92 PHE B O 1
ATOM 3021 N N . ILE B 1 93 ? -0.902 19.109 2.723 1 97.44 93 ILE B N 1
ATOM 3022 C CA . ILE B 1 93 ? -1.021 19.594 1.349 1 97.44 93 ILE B CA 1
ATOM 3023 C C . ILE B 1 93 ? 0.361 19.641 0.698 1 97.44 93 ILE B C 1
ATOM 3025 O O . ILE B 1 93 ? 0.475 19.688 -0.529 1 97.44 93 ILE B O 1
ATOM 3029 N N . ALA B 1 94 ? 1.417 19.703 1.535 1 95.94 94 ALA B N 1
ATOM 3030 C CA . ALA B 1 94 ? 2.805 19.609 1.087 1 95.94 94 ALA B CA 1
ATOM 3031 C C . ALA B 1 94 ? 3.709 19.094 2.207 1 95.94 94 ALA B C 1
ATOM 3033 O O . ALA B 1 94 ? 3.475 19.391 3.383 1 95.94 94 ALA B O 1
ATOM 3034 N N . VAL B 1 95 ? 4.676 18.297 1.753 1 95.88 95 VAL B N 1
ATOM 3035 C CA . VAL B 1 95 ? 5.668 17.859 2.725 1 95.88 95 VAL B CA 1
ATOM 3036 C C . VAL B 1 95 ? 7.059 17.891 2.092 1 95.88 95 VAL B C 1
ATOM 3038 O O . VAL B 1 95 ? 7.195 17.812 0.87 1 95.88 95 VAL B O 1
ATOM 3041 N N . ASP B 1 96 ? 8.008 18.141 2.889 1 92.69 96 ASP B N 1
ATOM 3042 C CA . ASP B 1 96 ? 9.422 17.984 2.566 1 92.69 96 ASP B CA 1
ATOM 3043 C C . ASP B 1 96 ? 10.125 17.094 3.588 1 92.69 96 ASP B C 1
ATOM 3045 O O . ASP B 1 96 ? 10.211 17.438 4.77 1 92.69 96 ASP B O 1
ATOM 3049 N N . ILE B 1 97 ? 10.5 15.984 3.061 1 91.88 97 ILE B N 1
ATOM 3050 C CA . ILE B 1 97 ? 11.07 14.961 3.934 1 91.88 97 ILE B CA 1
ATOM 3051 C C . ILE B 1 97 ? 12.531 14.734 3.562 1 91.88 97 ILE B C 1
ATOM 3053 O O . ILE B 1 97 ? 12.859 14.5 2.395 1 91.88 97 ILE B O 1
ATOM 3057 N N . GLY B 1 98 ? 13.273 14.773 4.438 1 80.56 98 GLY B N 1
ATOM 3058 C CA . GLY B 1 98 ? 14.688 14.531 4.227 1 80.56 98 GLY B CA 1
ATOM 3059 C C . GLY B 1 98 ? 15.578 15.469 5.02 1 80.56 98 GLY B C 1
ATOM 3060 O O . GLY B 1 98 ? 15.156 16.016 6.035 1 80.56 98 GLY B O 1
ATOM 3061 N N . GLY B 1 99 ? 16.891 15.734 4.504 1 65.31 99 GLY B N 1
ATOM 3062 C CA . GLY B 1 99 ? 17.828 16.688 5.082 1 65.31 99 GLY B CA 1
ATOM 3063 C C . GLY B 1 99 ? 18.547 16.141 6.309 1 65.31 99 GLY B C 1
ATOM 3064 O O . GLY B 1 99 ? 18.266 16.578 7.43 1 65.31 99 GLY B O 1
ATOM 3065 N N . TYR B 1 100 ? 19.219 15.078 5.883 1 55.44 100 TYR B N 1
ATOM 3066 C CA . TYR B 1 100 ? 20.016 14.422 6.906 1 55.44 100 TYR B CA 1
ATOM 3067 C C . TYR B 1 100 ? 21.016 15.398 7.52 1 55.44 100 TYR B C 1
ATOM 3069 O O . TYR B 1 100 ? 21.75 16.078 6.797 1 55.44 100 TYR B O 1
ATOM 3077 N N . GLY B 1 101 ? 21.078 15.625 8.711 1 51.56 101 GLY B N 1
ATOM 3078 C CA . GLY B 1 101 ? 22.141 16.359 9.383 1 51.56 101 GLY B CA 1
ATOM 3079 C C . GLY B 1 101 ? 21.969 17.859 9.32 1 51.56 101 GLY B C 1
ATOM 3080 O O . GLY B 1 101 ? 21.109 18.359 8.586 1 51.56 101 GLY B O 1
ATOM 3081 N N . GLY B 1 102 ? 22.312 18.656 10.43 1 47 102 GLY B N 1
ATOM 3082 C CA . GLY B 1 102 ? 22.438 20.047 10.852 1 47 102 GLY B CA 1
ATOM 3083 C C . GLY B 1 102 ? 22.906 20.969 9.734 1 47 102 GLY B C 1
ATOM 3084 O O . GLY B 1 102 ? 23.141 22.156 9.969 1 47 102 GLY B O 1
ATOM 3085 N N . ASN B 1 103 ? 23.234 20.375 8.602 1 42.84 103 ASN B N 1
ATOM 3086 C CA . ASN B 1 103 ? 24.312 21.141 7.977 1 42.84 103 ASN B CA 1
ATOM 3087 C C . ASN B 1 103 ? 23.781 22.266 7.098 1 42.84 103 ASN B C 1
ATOM 3089 O O . ASN B 1 103 ? 24.531 22.875 6.344 1 42.84 103 ASN B O 1
ATOM 3093 N N . SER B 1 104 ? 22.5 22.25 6.703 1 48.75 104 SER B N 1
ATOM 3094 C CA . SER B 1 104 ? 22.516 23.234 5.621 1 48.75 104 SER B CA 1
ATOM 3095 C C . SER B 1 104 ? 22.562 24.656 6.164 1 48.75 104 SER B C 1
ATOM 3097 O O . SER B 1 104 ? 21.938 24.953 7.188 1 48.75 104 SER B O 1
ATOM 3099 N N . ASP B 1 105 ? 23.609 25.406 5.82 1 47.06 105 ASP B N 1
ATOM 3100 C CA . ASP B 1 105 ? 23.812 26.828 6.09 1 47.06 105 ASP B CA 1
ATOM 3101 C C . ASP B 1 105 ? 22.5 27.609 5.973 1 47.06 105 ASP B C 1
ATOM 3103 O O . ASP B 1 105 ? 22.312 28.609 6.66 1 47.06 105 ASP B O 1
ATOM 3107 N N . GLY B 1 106 ? 21.656 27.312 5.039 1 54.5 106 GLY B N 1
ATOM 3108 C CA . GLY B 1 106 ? 20.516 28.172 4.773 1 54.5 106 GLY B CA 1
ATOM 3109 C C . GLY B 1 106 ? 19.281 27.781 5.57 1 54.5 106 GLY B C 1
ATOM 3110 O O . GLY B 1 106 ? 18.25 28.453 5.484 1 54.5 106 GLY B O 1
ATOM 3111 N N . GLY B 1 107 ? 19.297 26.781 6.566 1 72.19 107 GLY B N 1
ATOM 3112 C CA . GLY B 1 107 ? 18.156 26.328 7.352 1 72.19 107 GLY B CA 1
ATOM 3113 C C . GLY B 1 107 ? 17.297 25.312 6.625 1 72.19 107 GLY B C 1
ATOM 3114 O O . GLY B 1 107 ? 17.328 25.234 5.395 1 72.19 107 GLY B O 1
ATOM 3115 N N . ILE B 1 108 ? 16.531 24.594 7.191 1 78.44 108 ILE B N 1
ATOM 3116 C CA . ILE B 1 108 ? 15.703 23.5 6.688 1 78.44 108 ILE B CA 1
ATOM 3117 C C . ILE B 1 108 ? 14.625 24.047 5.758 1 78.44 108 ILE B C 1
ATOM 3119 O O . ILE B 1 108 ? 14.305 23.438 4.742 1 78.44 108 ILE B O 1
ATOM 3123 N N . LEU B 1 109 ? 14.148 25.25 6.035 1 82.81 109 LEU B N 1
ATOM 3124 C CA . LEU B 1 109 ? 13.109 25.859 5.215 1 82.81 109 LEU B CA 1
ATOM 3125 C C . LEU B 1 109 ? 13.641 26.203 3.826 1 82.81 109 LEU B C 1
ATOM 3127 O O . LEU B 1 109 ? 13.031 25.859 2.816 1 82.81 109 LEU B O 1
ATOM 3131 N N . ALA B 1 110 ? 14.781 26.781 3.801 1 79.62 110 ALA B N 1
ATOM 3132 C CA . ALA B 1 110 ? 15.367 27.234 2.541 1 79.62 110 ALA B CA 1
ATOM 3133 C C . ALA B 1 110 ? 15.859 26.047 1.712 1 79.62 110 ALA B C 1
ATOM 3135 O O . ALA B 1 110 ? 16 26.156 0.491 1 79.62 110 ALA B O 1
ATOM 3136 N N . SER B 1 111 ? 16.094 25 2.393 1 79.31 111 SER B N 1
ATOM 3137 C CA . SER B 1 111 ? 16.625 23.844 1.691 1 79.31 111 SER B CA 1
ATOM 3138 C C . SER B 1 111 ? 15.508 23 1.078 1 79.31 111 SER B C 1
ATOM 3140 O O . SER B 1 111 ? 15.758 22.172 0.192 1 79.31 111 SER B O 1
ATOM 3142 N N . SER B 1 112 ? 14.344 23.25 1.518 1 83.12 112 SER B N 1
ATOM 3143 C CA . SER B 1 112 ? 13.195 22.516 0.993 1 83.12 112 SER B CA 1
ATOM 3144 C C . SER B 1 112 ? 12.609 23.203 -0.234 1 83.12 112 SER B C 1
ATOM 3146 O O . SER B 1 112 ? 12.68 24.422 -0.359 1 83.12 112 SER B O 1
ATOM 3148 N N . GLU B 1 113 ? 12.086 22.422 -1.119 1 84.56 113 GLU B N 1
ATOM 3149 C CA . GLU B 1 113 ? 11.461 22.984 -2.309 1 84.56 113 GLU B CA 1
ATOM 3150 C C . GLU B 1 113 ? 10.273 23.859 -1.937 1 84.56 113 GLU B C 1
ATOM 3152 O O . GLU B 1 113 ? 10.141 24.984 -2.438 1 84.56 113 GLU B O 1
ATOM 3157 N N . PHE B 1 114 ? 9.438 23.391 -1.139 1 86.81 114 PHE B N 1
ATOM 3158 C CA . PHE B 1 114 ? 8.281 24.172 -0.708 1 86.81 114 PHE B CA 1
ATOM 3159 C C . PHE B 1 114 ? 8.719 25.453 -0.006 1 86.81 114 PHE B C 1
ATOM 3161 O O . PHE B 1 114 ? 8.148 26.516 -0.236 1 86.81 114 PHE B O 1
ATOM 3168 N N . GLY B 1 115 ? 9.672 25.266 0.819 1 86.81 115 GLY B N 1
ATOM 3169 C CA . GLY B 1 115 ? 10.18 26.422 1.551 1 86.81 115 GLY B CA 1
ATOM 3170 C C . GLY B 1 115 ? 10.75 27.5 0.648 1 86.81 115 GLY B C 1
ATOM 3171 O O . GLY B 1 115 ? 10.5 28.688 0.861 1 86.81 115 GLY B O 1
ATOM 3172 N N . ARG B 1 116 ? 11.445 27.016 -0.305 1 87.94 116 ARG B N 1
ATOM 3173 C CA . ARG B 1 116 ? 12 27.969 -1.268 1 87.94 116 ARG B CA 1
ATOM 3174 C C . ARG B 1 116 ? 10.898 28.703 -2.018 1 87.94 116 ARG B C 1
ATOM 3176 O O . ARG B 1 116 ? 10.969 29.922 -2.203 1 87.94 116 ARG B O 1
ATOM 3183 N N . ARG B 1 117 ? 9.93 28 -2.381 1 91.62 117 ARG B N 1
ATOM 3184 C CA . ARG B 1 117 ? 8.805 28.594 -3.094 1 91.62 117 ARG B CA 1
ATOM 3185 C C . ARG B 1 117 ? 8.023 29.547 -2.186 1 91.62 117 ARG B C 1
ATOM 3187 O O . ARG B 1 117 ? 7.559 30.594 -2.631 1 91.62 117 ARG B O 1
ATOM 3194 N N . LEU B 1 118 ? 7.895 29.156 -1.026 1 90.25 118 LEU B N 1
ATOM 3195 C CA . LEU B 1 118 ? 7.223 29.984 -0.034 1 90.25 118 LEU B CA 1
ATOM 3196 C C . LEU B 1 118 ? 7.98 31.297 0.186 1 90.25 118 LEU B C 1
ATOM 3198 O O . LEU B 1 118 ? 7.398 32.375 0.115 1 90.25 118 LEU B O 1
ATOM 3202 N N . LEU B 1 119 ? 9.273 31.172 0.339 1 87.12 119 LEU B N 1
ATOM 3203 C CA . LEU B 1 119 ? 10.109 32.344 0.636 1 87.12 119 LEU B CA 1
ATOM 3204 C C . LEU B 1 119 ? 10.195 33.281 -0.565 1 87.12 119 LEU B C 1
ATOM 3206 O O . LEU B 1 119 ? 10.32 34.469 -0.404 1 87.12 119 LEU B O 1
ATOM 3210 N N . ASN B 1 120 ? 10.07 32.719 -1.691 1 89.19 120 ASN B N 1
ATOM 3211 C CA . ASN B 1 120 ? 10.227 33.5 -2.91 1 89.19 120 ASN B CA 1
ATOM 3212 C C . ASN B 1 120 ? 8.875 33.844 -3.529 1 89.19 120 ASN B C 1
ATOM 3214 O O . ASN B 1 120 ? 8.805 34.25 -4.691 1 89.19 120 ASN B O 1
ATOM 3218 N N . ASN B 1 121 ? 7.812 33.656 -2.809 1 89.94 121 ASN B N 1
ATOM 3219 C CA . ASN B 1 121 ? 6.457 33.969 -3.238 1 89.94 121 ASN B CA 1
ATOM 3220 C C . ASN B 1 121 ? 6.102 33.281 -4.551 1 89.94 121 ASN B C 1
ATOM 3222 O O . ASN B 1 121 ? 5.602 33.938 -5.477 1 89.94 121 ASN B O 1
ATOM 3226 N N . GLN B 1 122 ? 6.414 32 -4.613 1 91.88 122 GLN B N 1
ATOM 3227 C CA . GLN B 1 122 ? 6.211 31.234 -5.832 1 91.88 122 GLN B CA 1
ATOM 3228 C C . GLN B 1 122 ? 5.211 30.109 -5.605 1 91.88 122 GLN B C 1
ATOM 3230 O O . GLN B 1 122 ? 5.27 29.078 -6.277 1 91.88 122 GLN B O 1
ATOM 3235 N N . LEU B 1 123 ? 4.332 30.219 -4.605 1 93.56 123 LEU B N 1
ATOM 3236 C CA . LEU B 1 123 ? 3.34 29.188 -4.32 1 93.56 123 LEU B CA 1
ATOM 3237 C C . LEU B 1 123 ? 2.064 29.438 -5.121 1 93.56 123 LEU B C 1
ATOM 3239 O O . LEU B 1 123 ? 1.175 28.578 -5.148 1 93.56 123 LEU B O 1
ATOM 3243 N N . ASN B 1 124 ? 1.98 30.484 -5.875 1 93 124 ASN B N 1
ATOM 3244 C CA . ASN B 1 124 ? 0.808 30.859 -6.652 1 93 124 ASN B CA 1
ATOM 3245 C C . ASN B 1 124 ? -0.426 31.016 -5.77 1 93 124 ASN B C 1
ATOM 3247 O O . ASN B 1 124 ? -1.488 30.484 -6.082 1 93 124 ASN B O 1
ATOM 3251 N N . LEU B 1 125 ? -0.228 31.688 -4.59 1 96.06 125 LEU B N 1
ATOM 3252 C CA . LEU B 1 125 ? -1.356 32.031 -3.734 1 96.06 125 LEU B CA 1
ATOM 3253 C C . LEU B 1 125 ? -2.301 33 -4.441 1 96.06 125 LEU B C 1
ATOM 3255 O O . LEU B 1 125 ? -1.888 33.719 -5.344 1 96.06 125 LEU B O 1
ATOM 3259 N N . PRO B 1 126 ? -3.562 32.969 -4.031 1 96.81 126 PRO B N 1
ATOM 3260 C CA . PRO B 1 126 ? -4.504 33.906 -4.652 1 96.81 126 PRO B CA 1
ATOM 3261 C C . PRO B 1 126 ? -4.109 35.344 -4.445 1 96.81 126 PRO B C 1
ATOM 3263 O O . PRO B 1 126 ? -3.385 35.688 -3.498 1 96.81 126 PRO B O 1
ATOM 3266 N N . ALA B 1 127 ? -4.602 36.25 -5.332 1 95.62 127 ALA B N 1
ATOM 3267 C CA . ALA B 1 127 ? -4.371 37.688 -5.191 1 95.62 127 ALA B CA 1
ATOM 3268 C C . ALA B 1 127 ? -4.957 38.188 -3.885 1 95.62 127 ALA B C 1
ATOM 3270 O O . ALA B 1 127 ? -5.895 37.625 -3.338 1 95.62 127 ALA B O 1
ATOM 3271 N N . PRO B 1 128 ? -4.285 39.312 -3.434 1 96.75 128 PRO B N 1
ATOM 3272 C CA . PRO B 1 128 ? -4.863 39.906 -2.23 1 96.75 128 PRO B CA 1
ATOM 3273 C C . PRO B 1 128 ? -6.352 40.219 -2.379 1 96.75 128 PRO B C 1
ATOM 3275 O O . PRO B 1 128 ? -6.809 40.531 -3.475 1 96.75 128 PRO B O 1
ATOM 3278 N N . CYS B 1 129 ? -7.023 40.031 -1.31 1 96.31 129 CYS B N 1
ATOM 3279 C CA . CYS B 1 129 ? -8.461 40.281 -1.353 1 96.31 129 CYS B CA 1
ATOM 3280 C C . CYS B 1 129 ? -8.938 40.906 -0.049 1 96.31 129 CYS B C 1
ATOM 3282 O O . CYS B 1 129 ? -8.195 40.938 0.934 1 96.31 129 CYS B O 1
ATOM 3284 N N . GLN B 1 130 ? -10.172 41.375 -0.095 1 96.56 130 GLN B N 1
ATOM 3285 C CA . GLN B 1 130 ? -10.758 42.031 1.066 1 96.56 130 GLN B CA 1
ATOM 3286 C C . GLN B 1 130 ? -11.047 41.031 2.18 1 96.56 130 GLN B C 1
ATOM 3288 O O . GLN B 1 130 ? -11.508 39.906 1.915 1 96.56 130 GLN B O 1
ATOM 3293 N N . LEU B 1 131 ? -10.695 41.438 3.42 1 97.62 131 LEU B N 1
ATOM 3294 C CA . LEU B 1 131 ? -11.125 40.656 4.574 1 97.62 131 LEU B CA 1
ATOM 3295 C C . LEU B 1 131 ? -12.641 40.688 4.711 1 97.62 131 LEU B C 1
ATOM 3297 O O . LEU B 1 131 ? -13.297 41.656 4.316 1 97.62 131 LEU B O 1
ATOM 3301 N N . PRO B 1 132 ? -13.18 39.625 5.219 1 96 132 PRO B N 1
ATOM 3302 C CA . PRO B 1 132 ? -14.633 39.594 5.371 1 96 132 PRO B CA 1
ATOM 3303 C C . PRO B 1 132 ? -15.172 40.781 6.16 1 96 132 PRO B C 1
ATOM 3305 O O . PRO B 1 132 ? -14.664 41.094 7.242 1 96 132 PRO B O 1
ATOM 3308 N N . ASN B 1 133 ? -16.219 41.5 5.617 1 94.81 133 ASN B N 1
ATOM 3309 C CA . ASN B 1 133 ? -16.875 42.625 6.27 1 94.81 133 ASN B CA 1
ATOM 3310 C C . ASN B 1 133 ? -15.898 43.781 6.566 1 94.81 133 ASN B C 1
ATOM 3312 O O . ASN B 1 133 ? -15.961 44.375 7.633 1 94.81 133 ASN B O 1
ATOM 3316 N N . SER B 1 134 ? -14.922 43.906 5.812 1 95.06 134 SER B N 1
ATOM 3317 C CA . SER B 1 134 ? -13.906 44.938 5.953 1 95.06 134 SER B CA 1
ATOM 3318 C C . SER B 1 134 ? -13.461 45.469 4.594 1 95.06 134 SER B C 1
ATOM 3320 O O . SER B 1 134 ? -13.641 44.781 3.574 1 95.06 134 SER B O 1
ATOM 3322 N N . ASN B 1 135 ? -12.898 46.688 4.594 1 94.62 135 ASN B N 1
ATOM 3323 C CA . ASN B 1 135 ? -12.359 47.25 3.361 1 94.62 135 ASN B CA 1
ATOM 3324 C C . ASN B 1 135 ? -10.859 47 3.246 1 94.62 135 ASN B C 1
ATOM 3326 O O . ASN B 1 135 ? -10.234 47.406 2.256 1 94.62 135 ASN B O 1
ATOM 3330 N N . GLU B 1 136 ? -10.383 46.312 4.238 1 96.19 136 GLU B N 1
ATOM 3331 C CA . GLU B 1 136 ? -8.945 46.062 4.227 1 96.19 136 GLU B CA 1
ATOM 3332 C C . GLU B 1 136 ? -8.586 44.938 3.264 1 96.19 136 GLU B C 1
ATOM 3334 O O . GLU B 1 136 ? -9.281 43.938 3.209 1 96.19 136 GLU B O 1
ATOM 3339 N N . ILE B 1 137 ? -7.539 45.156 2.488 1 96.94 137 ILE B N 1
ATOM 3340 C CA . ILE B 1 137 ? -7.047 44.188 1.522 1 96.94 137 ILE B CA 1
ATOM 3341 C C . ILE B 1 137 ? -5.758 43.562 2.041 1 96.94 137 ILE B C 1
ATOM 3343 O O . ILE B 1 137 ? -4.82 44.25 2.422 1 96.94 137 ILE B O 1
ATOM 3347 N N . LEU B 1 138 ? -5.777 42.281 2.09 1 97.56 138 LEU B N 1
ATOM 3348 C CA . LEU B 1 138 ? -4.621 41.531 2.588 1 97.56 138 LEU B CA 1
ATOM 3349 C C . LEU B 1 138 ? -4.258 40.406 1.651 1 97.56 138 LEU B C 1
ATOM 3351 O O . LEU B 1 138 ? -5.137 39.812 1.012 1 97.56 138 LEU B O 1
ATOM 3355 N N . PRO B 1 139 ? -2.955 40.062 1.564 1 97.25 139 PRO B N 1
ATOM 3356 C CA . PRO B 1 139 ? -2.568 38.844 0.816 1 97.25 139 PRO B CA 1
ATOM 3357 C C . PRO B 1 139 ? -2.98 37.562 1.518 1 97.25 139 PRO B C 1
ATOM 3359 O O . PRO B 1 139 ? -3.367 37.594 2.689 1 97.25 139 PRO B O 1
ATOM 3362 N N . HIS B 1 140 ? -3.055 36.5 0.709 1 98.12 140 HIS B N 1
ATOM 3363 C CA . HIS B 1 140 ? -3.162 35.156 1.299 1 98.12 140 HIS B CA 1
ATOM 3364 C C . HIS B 1 140 ? -1.828 34.719 1.885 1 98.12 140 HIS B C 1
ATOM 3366 O O . HIS B 1 140 ? -0.766 35.125 1.403 1 98.12 140 HIS B O 1
ATOM 3372 N N . PHE B 1 141 ? -1.867 33.938 2.936 1 97.88 141 PHE B N 1
ATOM 3373 C CA . PHE B 1 141 ? -0.638 33.594 3.639 1 97.88 141 PHE B CA 1
ATOM 3374 C C . PHE B 1 141 ? -0.759 32.25 4.297 1 97.88 141 PHE B C 1
ATOM 3376 O O . PHE B 1 141 ? -1.857 31.688 4.395 1 97.88 141 PHE B O 1
ATOM 3383 N N . ILE B 1 142 ? 0.412 31.688 4.68 1 97.62 142 ILE B N 1
ATOM 3384 C CA . ILE B 1 142 ? 0.589 30.516 5.527 1 97.62 142 ILE B CA 1
ATOM 3385 C C . ILE B 1 142 ? 1.026 30.953 6.926 1 97.62 142 ILE B C 1
ATOM 3387 O O . ILE B 1 142 ? 1.597 32.031 7.094 1 97.62 142 ILE B O 1
ATOM 3391 N N . VAL B 1 143 ? 0.667 30.141 7.898 1 97.88 143 VAL B N 1
ATOM 3392 C CA . VAL B 1 143 ? 1.062 30.531 9.242 1 97.88 143 VAL B CA 1
ATOM 3393 C C . VAL B 1 143 ? 2.098 29.547 9.789 1 97.88 143 VAL B C 1
ATOM 3395 O O . VAL B 1 143 ? 2.035 28.344 9.508 1 97.88 143 VAL B O 1
ATOM 3398 N N . GLY B 1 144 ? 3.059 29.984 10.484 1 95.94 144 GLY B N 1
ATOM 3399 C CA . GLY B 1 144 ? 4.07 29.234 11.203 1 95.94 144 GLY B CA 1
ATOM 3400 C C . GLY B 1 144 ? 4.32 29.75 12.602 1 95.94 144 GLY B C 1
ATOM 3401 O O . GLY B 1 144 ? 3.752 30.766 13.008 1 95.94 144 GLY B O 1
ATOM 3402 N N . ASP B 1 145 ? 5.078 29.062 13.352 1 93.75 145 ASP B N 1
ATOM 3403 C CA . ASP B 1 145 ? 5.406 29.531 14.695 1 93.75 145 ASP B CA 1
ATOM 3404 C C . ASP B 1 145 ? 6.488 30.609 14.664 1 93.75 145 ASP B C 1
ATOM 3406 O O . ASP B 1 145 ? 6.77 31.172 13.602 1 93.75 145 ASP B O 1
ATOM 3410 N N . ALA B 1 146 ? 7.004 31 15.766 1 91.25 146 ALA B N 1
ATOM 3411 C CA . ALA B 1 146 ? 7.918 32.125 15.891 1 91.25 146 ALA B CA 1
ATOM 3412 C C . ALA B 1 146 ? 9.266 31.828 15.242 1 91.25 146 ALA B C 1
ATOM 3414 O O . ALA B 1 146 ? 10.062 32.719 14.992 1 91.25 146 ALA B O 1
ATOM 3415 N N . ALA B 1 147 ? 9.5 30.547 14.992 1 87.69 147 ALA B N 1
ATOM 3416 C CA . ALA B 1 147 ? 10.766 30.141 14.375 1 87.69 147 ALA B CA 1
ATOM 3417 C C . ALA B 1 147 ? 10.805 30.531 12.906 1 87.69 147 ALA B C 1
ATOM 3419 O O . ALA B 1 147 ? 11.875 30.641 12.312 1 87.69 147 ALA B O 1
ATOM 3420 N N . TYR B 1 148 ? 9.703 30.766 12.328 1 91.31 148 TYR B N 1
ATOM 3421 C CA . TYR B 1 148 ? 9.609 31.094 10.906 1 91.31 148 TYR B CA 1
ATOM 3422 C C . TYR B 1 148 ? 9.727 32.594 10.672 1 91.31 148 TYR B C 1
ATOM 3424 O O . TYR B 1 148 ? 9.398 33.375 11.555 1 91.31 148 TYR B O 1
ATOM 3432 N N . PRO B 1 149 ? 10.203 32.969 9.523 1 91.56 149 PRO B N 1
ATOM 3433 C CA . PRO B 1 149 ? 10.273 34.406 9.234 1 91.56 149 PRO B CA 1
ATOM 3434 C C . PRO B 1 149 ? 8.906 35 8.922 1 91.56 149 PRO B C 1
ATOM 3436 O O . PRO B 1 149 ? 7.984 34.281 8.523 1 91.56 149 PRO B O 1
ATOM 3439 N N . LEU B 1 150 ? 8.797 36.281 9.188 1 94.38 150 LEU B N 1
ATOM 3440 C CA . LEU B 1 150 ? 7.609 37.031 8.766 1 94.38 150 LEU B CA 1
ATOM 3441 C C . LEU B 1 150 ? 7.746 37.5 7.32 1 94.38 150 LEU B C 1
ATOM 3443 O O . LEU B 1 150 ? 8.719 38.188 6.977 1 94.38 150 LEU B O 1
ATOM 3447 N N . LYS B 1 151 ? 6.855 37.094 6.496 1 94.06 151 LYS B N 1
ATOM 3448 C CA . LYS B 1 151 ? 6.758 37.531 5.102 1 94.06 151 LYS B CA 1
ATOM 3449 C C . LYS B 1 151 ? 5.32 37.875 4.73 1 94.06 151 LYS B C 1
ATOM 3451 O O . LYS B 1 151 ? 4.398 37.656 5.523 1 94.06 151 LYS B O 1
ATOM 3456 N N . ASN B 1 152 ? 5.168 38.469 3.562 1 94.94 152 ASN B N 1
ATOM 3457 C CA . ASN B 1 152 ?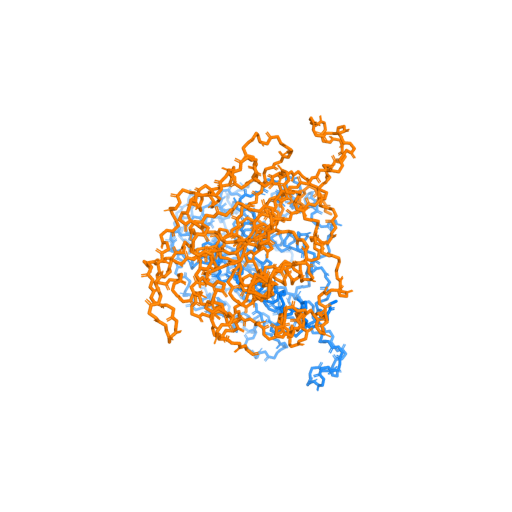 3.82 38.812 3.123 1 94.94 152 ASN B CA 1
ATOM 3458 C C . ASN B 1 152 ? 2.939 37.562 2.996 1 94.94 152 ASN B C 1
ATOM 34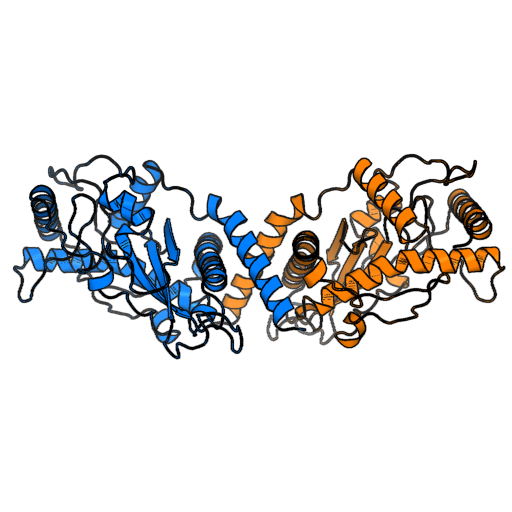60 O O . ASN B 1 152 ? 1.726 37.656 3.191 1 94.94 152 ASN B O 1
ATOM 3464 N N . ASN B 1 153 ? 3.578 36.469 2.654 1 96.25 153 ASN B N 1
ATOM 3465 C CA . ASN B 1 153 ? 2.836 35.219 2.469 1 96.25 153 ASN B CA 1
ATOM 3466 C C . ASN B 1 153 ? 3.111 34.219 3.596 1 96.25 153 ASN B C 1
ATOM 3468 O O . ASN B 1 153 ? 2.855 33.031 3.451 1 96.25 153 ASN B O 1
ATOM 3472 N N . LEU B 1 154 ? 3.717 34.688 4.711 1 96.19 154 LEU B N 1
ATOM 3473 C CA . LEU B 1 154 ? 4.035 33.875 5.867 1 96.19 154 LEU B CA 1
ATOM 3474 C C . LEU B 1 154 ? 3.945 34.656 7.156 1 96.19 154 LEU B C 1
ATOM 3476 O O . LEU B 1 154 ? 4.77 35.562 7.395 1 96.19 154 LEU B O 1
ATOM 3480 N N . PHE B 1 155 ? 2.934 34.344 7.941 1 97.31 155 PHE B N 1
ATOM 3481 C CA . PHE B 1 155 ? 2.738 35.094 9.172 1 97.31 155 PHE B CA 1
ATOM 3482 C C . PHE B 1 155 ? 3.178 34.281 10.383 1 97.31 155 PHE B C 1
ATOM 3484 O O . PHE B 1 155 ? 3.084 33.062 10.383 1 97.31 155 PHE B O 1
ATOM 3491 N N . ARG B 1 156 ? 3.617 34.906 11.336 1 96.06 156 ARG B N 1
ATOM 3492 C CA . ARG B 1 156 ? 4.055 34.375 12.617 1 96.06 156 ARG B CA 1
ATOM 3493 C C . ARG B 1 156 ? 3.562 35.25 13.773 1 96.06 156 ARG B C 1
ATOM 3495 O O . ARG B 1 156 ? 3.154 36.406 13.562 1 96.06 156 ARG B O 1
ATOM 3502 N N . PRO B 1 157 ? 3.547 34.719 14.977 1 96.38 157 PRO B N 1
ATOM 3503 C CA . PRO B 1 157 ? 3.092 35.531 16.109 1 96.38 157 PRO B CA 1
ATOM 3504 C C . PRO B 1 157 ? 4.023 36.719 16.422 1 96.38 157 PRO B C 1
ATOM 3506 O O . PRO B 1 157 ? 5.203 36.688 16.062 1 96.38 157 PRO B O 1
ATOM 3509 N N . TYR B 1 158 ? 3.396 37.812 17.031 1 96.31 158 TYR B N 1
ATOM 3510 C CA . TYR B 1 158 ? 4.219 38.844 17.625 1 96.31 158 TYR B CA 1
ATOM 3511 C C . TYR B 1 158 ? 5.121 38.312 18.719 1 96.31 158 TYR B C 1
ATOM 3513 O O . TYR B 1 158 ? 4.688 37.469 19.531 1 96.31 158 TYR B O 1
ATOM 3521 N N . PRO B 1 159 ? 6.379 38.719 18.625 1 93.19 159 PRO B N 1
ATOM 3522 C CA . PRO B 1 159 ? 7.273 38.25 19.688 1 93.19 159 PRO B CA 1
ATOM 3523 C C . PRO B 1 159 ? 7.086 39.031 21 1 93.19 159 PRO B C 1
ATOM 3525 O O . PRO B 1 159 ? 6.59 40.156 20.969 1 93.19 159 PRO B O 1
ATOM 3528 N N . GLY B 1 160 ? 7.527 38.375 22.156 1 90.25 160 GLY B N 1
ATOM 3529 C CA . GLY B 1 160 ? 7.57 39.094 23.422 1 90.25 160 GLY B CA 1
ATOM 3530 C C . GLY B 1 160 ? 6.492 38.656 24.391 1 90.25 160 GLY B C 1
ATOM 3531 O O . GLY B 1 160 ? 5.676 37.781 24.078 1 90.25 160 GLY B O 1
ATOM 3532 N N . SER B 1 161 ? 6.684 39.219 25.578 1 89.06 161 SER B N 1
ATOM 3533 C CA . SER B 1 161 ? 5.711 39 26.656 1 89.06 161 SER B CA 1
ATOM 3534 C C . SER B 1 161 ? 4.945 40.281 26.969 1 89.06 161 SER B C 1
ATOM 3536 O O . SER B 1 161 ? 5.426 41.375 26.672 1 89.06 161 SER B O 1
ATOM 3538 N N . ASN B 1 162 ? 3.744 40.312 27.5 1 91.69 162 ASN B N 1
ATOM 3539 C CA . ASN B 1 162 ? 2.926 41.438 27.875 1 91.69 162 ASN B CA 1
ATOM 3540 C C . ASN B 1 162 ? 2.582 42.312 26.672 1 91.69 162 ASN B C 1
ATOM 3542 O O . ASN B 1 162 ? 2.846 43.531 26.688 1 91.69 162 ASN B O 1
ATOM 3546 N N . LEU B 1 163 ? 2.131 41.719 25.719 1 95 163 LEU B N 1
ATOM 3547 C CA . LEU B 1 163 ? 1.784 42.375 24.453 1 95 163 LEU B CA 1
ATOM 3548 C C . LEU B 1 163 ? 0.514 43.219 24.609 1 95 163 LEU B C 1
ATOM 3550 O O . LEU B 1 163 ? -0.361 42.875 25.406 1 95 163 LEU B O 1
ATOM 3554 N N . PRO B 1 164 ? 0.49 44.344 23.828 1 96.62 164 PRO B N 1
ATOM 3555 C CA . PRO B 1 164 ? -0.797 45.031 23.75 1 96.62 164 PRO B CA 1
ATOM 3556 C C . PRO B 1 164 ? -1.942 44.125 23.344 1 96.62 164 PRO B C 1
ATOM 3558 O O . PRO B 1 164 ? -1.715 43.094 22.688 1 96.62 164 PRO B O 1
ATOM 3561 N N . ALA B 1 165 ? -3.145 44.469 23.766 1 95.88 165 ALA B N 1
ATOM 3562 C CA . ALA B 1 165 ? -4.336 43.656 23.562 1 95.88 165 ALA B CA 1
ATOM 3563 C C . ALA B 1 165 ? -4.484 43.25 22.109 1 95.88 165 ALA B C 1
ATOM 3565 O O . ALA B 1 165 ? -4.879 42.125 21.812 1 95.88 165 ALA B O 1
ATOM 3566 N N . GLN B 1 166 ? -4.211 44.156 21.188 1 96.75 166 GLN B N 1
ATOM 3567 C CA . GLN B 1 166 ? -4.355 43.875 19.75 1 96.75 166 GLN B CA 1
ATOM 3568 C C . GLN B 1 166 ? -3.412 42.781 19.312 1 96.75 166 GLN B C 1
ATOM 3570 O O . GLN B 1 166 ? -3.82 41.844 18.594 1 96.75 166 GLN B O 1
ATOM 3575 N N . GLN B 1 167 ? -2.199 42.844 19.75 1 97.5 167 GLN B N 1
ATOM 3576 C CA . GLN B 1 167 ? -1.192 41.844 19.391 1 97.5 167 GLN B CA 1
ATOM 3577 C C . GLN B 1 167 ? -1.457 40.531 20.062 1 97.5 167 GLN B C 1
ATOM 3579 O O . GLN B 1 167 ? -1.245 39.469 19.469 1 97.5 167 GLN B O 1
ATOM 3584 N N . GLU B 1 168 ? -1.92 40.562 21.281 1 96.25 168 GLU B N 1
ATOM 3585 C CA . GLU B 1 168 ? -2.254 39.344 22.016 1 96.25 168 GLU B CA 1
ATOM 3586 C C . GLU B 1 168 ? -3.424 38.625 21.359 1 96.25 168 GLU B C 1
ATOM 3588 O O . GLU B 1 168 ? -3.404 37.406 21.25 1 96.25 168 GLU B O 1
ATOM 3593 N N . THR B 1 169 ? -4.43 39.406 21.031 1 96.12 169 THR B N 1
ATOM 3594 C CA . THR B 1 169 ? -5.586 38.812 20.344 1 96.12 169 THR B CA 1
ATOM 3595 C C . THR B 1 169 ? -5.168 38.156 19.031 1 96.12 169 THR B C 1
ATOM 3597 O O . THR B 1 169 ? -5.645 37.062 18.703 1 96.12 169 THR B O 1
ATOM 3600 N N . PHE B 1 170 ? -4.316 38.844 18.297 1 97.31 170 PHE B N 1
ATOM 3601 C CA . PHE B 1 170 ? -3.795 38.281 17.047 1 97.31 170 PHE B CA 1
ATOM 3602 C C . PHE B 1 170 ? -3.066 36.969 17.312 1 97.31 170 PHE B C 1
ATOM 3604 O O . PHE B 1 170 ? -3.291 35.969 16.609 1 97.31 170 PHE B O 1
ATOM 3611 N N . ASN B 1 171 ? -2.17 36.969 18.312 1 96.94 171 ASN B N 1
ATOM 3612 C CA . ASN B 1 171 ? -1.406 35.75 18.641 1 96.94 171 ASN B CA 1
ATOM 3613 C C . ASN B 1 171 ? -2.322 34.594 19 1 96.94 171 ASN B C 1
ATOM 3615 O O . ASN B 1 171 ? -2.061 33.438 18.625 1 96.94 171 ASN B O 1
ATOM 3619 N N . ASN B 1 172 ? -3.361 34.906 19.734 1 95.38 172 ASN B N 1
ATOM 3620 C CA . ASN B 1 172 ? -4.324 33.875 20.109 1 95.38 172 ASN B CA 1
ATOM 3621 C C . ASN B 1 172 ? -5.027 33.312 18.891 1 95.38 172 ASN B C 1
ATOM 3623 O O . ASN B 1 172 ? -5.184 32.094 18.766 1 95.38 172 ASN B O 1
ATOM 3627 N N . ARG B 1 173 ? -5.438 34.188 18.016 1 96.38 173 ARG B N 1
ATOM 3628 C CA . ARG B 1 173 ? -6.125 33.75 16.797 1 96.38 173 ARG B CA 1
ATOM 3629 C C . ARG B 1 173 ? -5.199 32.906 15.906 1 96.38 173 ARG B C 1
ATOM 3631 O O . ARG B 1 173 ? -5.609 31.891 15.352 1 96.38 173 ARG B O 1
ATOM 3638 N N . LEU B 1 174 ? -4.02 33.406 15.742 1 97.44 174 LEU B N 1
ATOM 3639 C CA . LEU B 1 174 ? -3.029 32.688 14.945 1 97.44 174 LEU B CA 1
ATOM 3640 C C . LEU B 1 174 ? -2.748 31.297 15.547 1 97.44 174 LEU B C 1
ATOM 3642 O O . LEU B 1 174 ? -2.568 30.328 14.812 1 97.44 174 LEU B O 1
ATOM 3646 N N . SER B 1 175 ? -2.701 31.234 16.844 1 95.81 175 SER B N 1
ATOM 3647 C CA . SER B 1 175 ? -2.457 29.969 17.531 1 95.81 175 SER B CA 1
ATOM 3648 C C . SER B 1 175 ? -3.539 28.953 17.203 1 95.81 175 SER B C 1
ATOM 3650 O O . SER B 1 175 ? -3.252 27.766 17.047 1 95.81 175 SER B O 1
ATOM 3652 N N . ARG B 1 176 ? -4.727 29.359 17.094 1 96 176 ARG B N 1
ATOM 3653 C CA . ARG B 1 176 ? -5.824 28.469 16.719 1 96 176 ARG B CA 1
ATOM 3654 C C . ARG B 1 176 ? -5.586 27.844 15.344 1 96 176 ARG B C 1
ATOM 3656 O O . ARG B 1 176 ? -5.754 26.641 15.172 1 96 176 ARG B O 1
ATOM 3663 N N . ALA B 1 177 ? -5.199 28.703 14.43 1 97.12 177 ALA B N 1
ATOM 3664 C CA . ALA B 1 177 ? -4.914 28.234 13.078 1 97.12 177 ALA B CA 1
ATOM 3665 C C . ALA B 1 177 ? -3.715 27.281 13.078 1 97.12 177 ALA B C 1
ATOM 3667 O O . ALA B 1 177 ? -3.725 26.266 12.391 1 97.12 177 ALA B O 1
ATOM 3668 N N . ARG B 1 178 ? -2.744 27.594 13.836 1 96.31 178 ARG B N 1
ATOM 3669 C CA . ARG B 1 178 ? -1.512 26.812 13.883 1 96.31 178 ARG B CA 1
ATOM 3670 C C . ARG B 1 178 ? -1.757 25.438 14.508 1 96.31 178 ARG B C 1
ATOM 3672 O O . ARG B 1 178 ? -1.044 24.484 14.211 1 96.31 178 ARG B O 1
ATOM 3679 N N . ARG B 1 179 ? -2.711 25.328 15.352 1 96.25 179 ARG B N 1
ATOM 3680 C CA . ARG B 1 179 ? -2.998 24.078 16.031 1 96.25 179 ARG B CA 1
ATOM 3681 C C . ARG B 1 179 ? -3.367 22.984 15.031 1 96.25 179 ARG B C 1
ATOM 3683 O O . ARG B 1 179 ? -3.246 21.797 15.336 1 96.25 179 ARG B O 1
ATOM 3690 N N . THR B 1 180 ? -3.768 23.359 13.852 1 97.81 180 THR B N 1
ATOM 3691 C CA . THR B 1 180 ? -4.145 22.406 12.82 1 97.81 180 THR B CA 1
ATOM 3692 C C . THR B 1 180 ? -2.967 21.5 12.477 1 97.81 180 THR B C 1
ATOM 3694 O O . THR B 1 180 ? -3.117 20.266 12.406 1 97.81 180 THR B O 1
ATOM 3697 N N . ILE B 1 181 ? -1.784 22.094 12.289 1 98.19 181 ILE B N 1
ATOM 3698 C CA . ILE B 1 181 ? -0.62 21.312 11.898 1 98.19 181 ILE B CA 1
ATOM 3699 C C . ILE B 1 181 ? -0.159 20.453 13.07 1 98.19 181 ILE B C 1
ATOM 3701 O O . ILE B 1 181 ? 0.327 19.328 12.875 1 98.19 181 ILE B O 1
ATOM 3705 N N . GLU B 1 182 ? -0.304 20.922 14.281 1 96.5 182 GLU B N 1
ATOM 3706 C CA . GLU B 1 182 ? 0.027 20.125 15.461 1 96.5 182 GLU B CA 1
ATOM 3707 C C . GLU B 1 182 ? -0.855 18.891 15.555 1 96.5 182 GLU B C 1
ATOM 3709 O O . GLU B 1 182 ? -0.363 17.781 15.812 1 96.5 182 GLU B O 1
ATOM 3714 N N . ASN B 1 183 ? -2.119 19.141 15.367 1 97.81 183 ASN B N 1
ATOM 3715 C CA . ASN B 1 183 ? -3.053 18.016 15.359 1 97.81 183 ASN B CA 1
ATOM 3716 C C . ASN B 1 183 ? -2.771 17.062 14.203 1 97.81 183 ASN B C 1
ATOM 3718 O O . ASN B 1 183 ? -2.865 15.836 14.367 1 97.81 183 ASN B O 1
ATOM 3722 N N . ALA B 1 184 ? -2.469 17.594 13.023 1 98.31 184 ALA B N 1
ATOM 3723 C CA . ALA B 1 184 ? -2.164 16.75 11.875 1 98.31 184 ALA B CA 1
ATOM 3724 C C . ALA B 1 184 ? -1.007 15.805 12.18 1 98.31 184 ALA B C 1
ATOM 3726 O O . ALA B 1 184 ? -1.1 14.602 11.938 1 98.31 184 ALA B O 1
ATOM 3727 N N . PHE B 1 185 ? 0.085 16.344 12.758 1 98 185 PHE B N 1
ATOM 3728 C CA . PHE B 1 185 ? 1.227 15.516 13.133 1 98 185 PHE B CA 1
ATOM 3729 C C . PHE B 1 185 ? 0.845 14.531 14.219 1 98 185 PHE B C 1
ATOM 3731 O O . PHE B 1 185 ? 1.298 13.383 14.211 1 98 185 PHE B O 1
ATOM 3738 N N . GLY B 1 186 ? 0.075 15 15.18 1 97.38 186 GLY B N 1
ATOM 3739 C CA . GLY B 1 186 ? -0.378 14.117 16.25 1 97.38 186 GLY B CA 1
ATOM 3740 C C . GLY B 1 186 ? -1.156 12.914 15.742 1 97.38 186 GLY B C 1
ATOM 3741 O O . GLY B 1 186 ? -0.89 11.781 16.141 1 97.38 186 GLY B O 1
ATOM 3742 N N . ILE B 1 187 ? -2.113 13.172 14.859 1 97.44 187 ILE B N 1
ATOM 3743 C CA . ILE B 1 187 ? -2.912 12.102 14.258 1 97.44 187 ILE B CA 1
ATOM 3744 C C . ILE B 1 187 ? -2.002 11.141 13.492 1 97.44 187 ILE B C 1
ATOM 3746 O O . ILE B 1 187 ? -2.119 9.922 13.641 1 97.44 187 ILE B O 1
ATOM 3750 N N . LEU B 1 188 ? -1.116 11.711 12.695 1 97.94 188 LEU B N 1
ATOM 3751 C CA . LEU B 1 188 ? -0.194 10.93 11.875 1 97.94 188 LEU B CA 1
ATOM 3752 C C . LEU B 1 188 ? 0.562 9.914 12.727 1 97.94 188 LEU B C 1
ATOM 3754 O O . LEU B 1 188 ? 0.56 8.719 12.422 1 97.94 188 LEU B O 1
ATOM 3758 N N . VAL B 1 189 ? 1.134 10.383 13.812 1 96.69 189 VAL B N 1
ATOM 3759 C CA . VAL B 1 189 ? 1.968 9.523 14.648 1 96.69 189 VAL B CA 1
ATOM 3760 C C . VAL B 1 189 ? 1.09 8.531 15.414 1 96.69 189 VAL B C 1
ATOM 3762 O O . VAL B 1 189 ? 1.469 7.375 15.602 1 96.69 189 VAL B O 1
ATOM 3765 N N . ALA B 1 190 ? -0.045 8.961 15.844 1 95.75 190 ALA B N 1
ATOM 3766 C CA . ALA B 1 190 ? -0.941 8.109 16.625 1 95.75 190 ALA B CA 1
ATOM 3767 C C . ALA B 1 190 ? -1.461 6.945 15.773 1 95.75 190 ALA B C 1
ATOM 3769 O O . ALA B 1 190 ? -1.678 5.848 16.281 1 95.75 190 ALA B O 1
ATOM 3770 N N . ARG B 1 191 ? -1.716 7.238 14.516 1 95.62 191 ARG B N 1
ATOM 3771 C CA . ARG B 1 191 ? -2.285 6.219 13.641 1 95.62 191 ARG B CA 1
ATOM 3772 C C . ARG B 1 191 ? -1.194 5.34 13.039 1 95.62 191 ARG B C 1
ATOM 3774 O O . ARG B 1 191 ? -1.377 4.133 12.891 1 95.62 191 ARG B O 1
ATOM 3781 N N . TRP B 1 192 ? -0.091 5.91 12.688 1 95.38 192 TRP B N 1
ATOM 3782 C CA . TRP B 1 192 ? 1.032 5.184 12.109 1 95.38 192 TRP B CA 1
ATOM 3783 C C . TRP B 1 192 ? 2.176 5.062 13.109 1 95.38 192 TRP B C 1
ATOM 3785 O O . TRP B 1 192 ? 3.166 5.793 13.023 1 95.38 192 TRP B O 1
ATOM 3795 N N . ARG B 1 193 ? 2.172 4.082 13.867 1 90.94 193 ARG B N 1
ATOM 3796 C CA . ARG B 1 193 ? 2.92 3.959 15.117 1 90.94 193 ARG B CA 1
ATOM 3797 C C . ARG B 1 193 ? 4.395 3.688 14.844 1 90.94 193 ARG B C 1
ATOM 3799 O O . ARG B 1 193 ? 5.227 3.797 15.75 1 90.94 193 ARG B O 1
ATOM 3806 N N . ILE B 1 194 ? 4.684 3.344 13.602 1 90.62 194 ILE B N 1
ATOM 3807 C CA . ILE B 1 194 ? 6.09 3.189 13.242 1 90.62 194 ILE B CA 1
ATOM 3808 C C . ILE B 1 194 ? 6.832 4.5 13.484 1 90.62 194 ILE B C 1
ATOM 3810 O O . ILE B 1 194 ? 8.047 4.5 13.711 1 90.62 194 ILE B O 1
ATOM 3814 N N . LEU B 1 195 ? 6.094 5.574 13.531 1 93.56 195 LEU B N 1
ATOM 3815 C CA . LEU B 1 195 ? 6.699 6.891 13.688 1 93.56 195 LEU B CA 1
ATOM 3816 C C . LEU B 1 195 ? 6.895 7.234 15.156 1 93.56 195 LEU B C 1
ATOM 3818 O O . LEU B 1 195 ? 7.574 8.211 15.484 1 93.56 195 LEU B O 1
ATOM 3822 N N . LYS B 1 196 ? 6.27 6.438 15.961 1 89.12 196 LYS B N 1
ATOM 3823 C CA . LYS B 1 196 ? 6.395 6.645 17.406 1 89.12 196 LYS B CA 1
ATOM 3824 C C . LYS B 1 196 ? 7.812 6.359 17.875 1 89.12 196 LYS B C 1
ATOM 3826 O O . LYS B 1 196 ? 8.289 6.977 18.828 1 89.12 196 LYS B O 1
ATOM 3831 N N . ASN B 1 197 ? 8.469 5.422 17.219 1 87.56 197 ASN B N 1
ATOM 3832 C CA . ASN B 1 197 ? 9.773 4.941 17.656 1 87.56 197 ASN B CA 1
ATOM 3833 C C . ASN B 1 197 ? 10.875 5.305 16.672 1 87.56 197 ASN B C 1
ATOM 3835 O O . ASN B 1 197 ? 10.594 5.789 15.57 1 87.56 197 ASN B O 1
ATOM 3839 N N . THR B 1 198 ? 12.078 5.164 17.219 1 88.88 198 THR B N 1
ATOM 3840 C CA . THR B 1 198 ? 13.219 5.352 16.328 1 88.88 198 THR B CA 1
ATOM 3841 C C . THR B 1 198 ? 13.188 4.34 15.188 1 88.88 198 THR B C 1
ATOM 3843 O O . THR B 1 198 ? 13.016 3.143 15.414 1 88.88 198 THR B O 1
ATOM 3846 N N . LEU B 1 199 ? 13.281 4.906 14.008 1 89.56 199 LEU B N 1
ATOM 3847 C CA . LEU B 1 199 ? 13.359 4.039 12.836 1 89.56 199 LEU B CA 1
ATOM 3848 C C . LEU B 1 199 ? 14.766 3.488 12.656 1 89.56 199 LEU B C 1
ATOM 3850 O O . LEU B 1 199 ? 15.711 4.246 12.406 1 89.56 199 LEU B O 1
ATOM 3854 N N . ILE B 1 200 ? 14.898 2.178 12.773 1 88 200 ILE B N 1
ATOM 3855 C CA . ILE B 1 200 ? 16.203 1.554 12.609 1 88 200 ILE B CA 1
ATOM 3856 C C . ILE B 1 200 ? 16.453 1.234 11.133 1 88 200 ILE B C 1
ATOM 3858 O O . ILE B 1 200 ? 16.266 0.096 10.703 1 88 200 ILE B O 1
ATOM 3862 N N . MET B 1 201 ? 16.859 2.174 10.398 1 87.75 201 MET B N 1
ATOM 3863 C CA . MET B 1 201 ? 17.062 2.072 8.961 1 87.75 201 MET B CA 1
ATOM 3864 C C . MET B 1 201 ? 17.859 3.264 8.438 1 87.75 201 MET B C 1
ATOM 3866 O O . MET B 1 201 ? 18.094 4.23 9.164 1 87.75 201 MET B O 1
ATOM 3870 N N . PHE B 1 202 ? 18.312 3.207 7.242 1 85.5 202 PHE B N 1
ATOM 3871 C CA . PHE B 1 202 ? 19.047 4.297 6.602 1 85.5 202 PHE B CA 1
ATOM 3872 C C . PHE B 1 202 ? 18.109 5.449 6.262 1 85.5 202 PHE B C 1
ATOM 3874 O O . PHE B 1 202 ? 16.906 5.25 6.113 1 85.5 202 PHE B O 1
ATOM 3881 N N . PRO B 1 203 ? 18.656 6.664 6.145 1 87.81 203 PRO B N 1
ATOM 3882 C CA . PRO B 1 203 ? 17.844 7.855 5.891 1 87.81 203 PRO B CA 1
ATOM 3883 C C . PRO B 1 203 ? 16.953 7.715 4.656 1 87.81 203 PRO B C 1
ATOM 3885 O O . PRO B 1 203 ? 15.789 8.109 4.68 1 87.81 203 PRO B O 1
ATOM 3888 N N . SER B 1 204 ? 17.484 7.141 3.631 1 89.56 204 SER B N 1
ATOM 3889 C CA . SER B 1 204 ? 16.703 6.996 2.406 1 89.56 204 SER B CA 1
ATOM 3890 C C . SER B 1 204 ? 15.492 6.09 2.621 1 89.56 204 SER B C 1
ATOM 3892 O O . SER B 1 204 ? 14.406 6.363 2.111 1 89.56 204 SER B O 1
ATOM 3894 N N . SER B 1 205 ? 15.695 5.012 3.348 1 90.94 205 SER B N 1
ATOM 3895 C CA . SER B 1 205 ? 14.602 4.102 3.67 1 90.94 205 SER B CA 1
ATOM 3896 C C . SER B 1 205 ? 13.586 4.766 4.59 1 90.94 205 SER B C 1
ATOM 3898 O O . SER B 1 205 ? 12.375 4.566 4.434 1 90.94 205 SER B O 1
ATOM 3900 N N . ALA B 1 206 ? 14.148 5.504 5.473 1 92.44 206 ALA B N 1
ATOM 3901 C CA . ALA B 1 206 ? 13.273 6.219 6.398 1 92.44 206 ALA B CA 1
ATOM 3902 C C . ALA B 1 206 ? 12.391 7.219 5.66 1 92.44 206 ALA B C 1
ATOM 3904 O O . ALA B 1 206 ? 11.203 7.352 5.961 1 92.44 206 ALA B O 1
ATOM 3905 N N . GLU B 1 207 ? 13.023 7.91 4.758 1 94 207 GLU B N 1
ATOM 3906 C CA . GLU B 1 207 ? 12.266 8.859 3.949 1 94 207 GLU B CA 1
ATOM 3907 C C . GLU B 1 207 ? 11.094 8.18 3.25 1 94 207 GLU B C 1
ATOM 3909 O O . GLU B 1 207 ? 9.984 8.719 3.227 1 94 207 GLU B O 1
ATOM 3914 N N . THR B 1 208 ? 11.328 7.031 2.713 1 95.5 208 THR B N 1
ATOM 3915 C CA . THR B 1 208 ? 10.312 6.277 1.996 1 95.5 208 THR B CA 1
ATOM 3916 C C . THR B 1 208 ? 9.164 5.891 2.93 1 95.5 208 THR B C 1
ATOM 3918 O O . THR B 1 208 ? 7.992 6 2.564 1 95.5 208 THR B O 1
ATOM 3921 N N . ILE B 1 209 ? 9.492 5.488 4.094 1 96.31 209 ILE B N 1
ATOM 3922 C CA . ILE B 1 209 ? 8.5 5.078 5.082 1 96.31 209 ILE B CA 1
ATOM 3923 C C . ILE B 1 209 ? 7.652 6.277 5.492 1 96.31 209 ILE B C 1
ATOM 3925 O O . ILE B 1 209 ? 6.426 6.188 5.555 1 96.31 209 ILE B O 1
ATOM 3929 N N . VAL B 1 210 ? 8.281 7.379 5.734 1 96.88 210 VAL B N 1
ATOM 3930 C CA . VAL B 1 210 ? 7.586 8.578 6.184 1 96.88 210 VAL B CA 1
ATOM 3931 C C . VAL B 1 210 ? 6.652 9.078 5.082 1 96.88 210 VAL B C 1
ATOM 3933 O O . VAL B 1 210 ? 5.5 9.43 5.352 1 96.88 210 VAL B O 1
ATOM 3936 N N . LYS B 1 211 ? 7.156 9.078 3.889 1 97.38 211 LYS B N 1
ATOM 3937 C CA . LYS B 1 211 ? 6.332 9.461 2.746 1 97.38 211 LYS B CA 1
ATOM 3938 C C . LYS B 1 211 ? 5.066 8.609 2.67 1 97.38 211 LYS B C 1
ATOM 3940 O O . LYS B 1 211 ? 3.971 9.133 2.463 1 97.38 211 LYS B O 1
ATOM 3945 N N . ALA B 1 212 ? 5.242 7.344 2.787 1 97.31 212 ALA B N 1
ATOM 3946 C CA . ALA B 1 212 ? 4.102 6.434 2.727 1 97.31 212 ALA B CA 1
ATOM 3947 C C . ALA B 1 212 ? 3.105 6.73 3.844 1 97.31 212 ALA B C 1
ATOM 3949 O O . ALA B 1 212 ? 1.896 6.762 3.611 1 97.31 212 ALA B O 1
ATOM 3950 N N . CYS B 1 213 ? 3.588 6.992 5.062 1 97.56 213 CYS B N 1
ATOM 3951 C CA . CYS B 1 213 ? 2.715 7.289 6.191 1 97.56 213 CYS B CA 1
ATOM 3952 C C . CYS B 1 213 ? 1.903 8.555 5.934 1 97.56 213 CYS B C 1
ATOM 3954 O O . CYS B 1 213 ? 0.696 8.586 6.18 1 97.56 213 CYS B O 1
ATOM 3956 N N . VAL B 1 214 ? 2.57 9.5 5.414 1 98.44 214 VAL B N 1
ATOM 3957 C CA . VAL B 1 214 ? 1.933 10.797 5.199 1 98.44 214 VAL B CA 1
ATOM 3958 C C . VAL B 1 214 ? 0.839 10.664 4.141 1 98.44 214 VAL B C 1
ATOM 3960 O O . VAL B 1 214 ? -0.272 11.164 4.324 1 98.44 214 VAL B O 1
ATOM 3963 N N . ILE B 1 215 ? 1.164 9.977 3.039 1 98.25 215 ILE B N 1
ATOM 3964 C CA . ILE B 1 215 ? 0.197 9.891 1.95 1 98.25 215 ILE B CA 1
ATOM 3965 C C . ILE B 1 215 ? -0.972 9 2.367 1 98.25 215 ILE B C 1
ATOM 3967 O O . ILE B 1 215 ? -2.113 9.234 1.967 1 98.25 215 ILE B O 1
ATOM 3971 N N . LEU B 1 216 ? -0.667 7.969 3.162 1 97.38 216 LEU B N 1
ATOM 3972 C CA . LEU B 1 216 ? -1.725 7.094 3.66 1 97.38 216 LEU B CA 1
ATOM 3973 C C . LEU B 1 216 ? -2.604 7.828 4.668 1 97.38 216 LEU B C 1
ATOM 3975 O O . LEU B 1 216 ? -3.809 7.578 4.742 1 97.38 216 LEU B O 1
ATOM 3979 N N . HIS B 1 217 ? -2.029 8.711 5.445 1 98.12 217 HIS B N 1
ATOM 3980 C CA . HIS B 1 217 ? -2.814 9.602 6.297 1 98.12 217 HIS B CA 1
ATOM 3981 C C . HIS B 1 217 ? -3.863 10.352 5.488 1 98.12 217 HIS B C 1
ATOM 3983 O O . HIS B 1 217 ? -5.047 10.344 5.836 1 98.12 217 HIS B O 1
ATOM 3989 N N . ASN B 1 218 ? -3.408 11.039 4.434 1 98.12 218 ASN B N 1
ATOM 3990 C CA . ASN B 1 218 ? -4.336 11.773 3.578 1 98.12 218 ASN B CA 1
ATOM 3991 C C . ASN B 1 218 ? -5.395 10.859 2.977 1 98.12 218 ASN B C 1
ATOM 3993 O O . ASN B 1 218 ? -6.574 11.211 2.939 1 98.12 218 ASN B O 1
ATOM 3997 N N . PHE B 1 219 ? -4.965 9.742 2.506 1 97.12 219 PHE B N 1
ATOM 3998 C CA . PHE B 1 219 ? -5.84 8.789 1.834 1 97.12 219 PHE B CA 1
ATOM 3999 C C . PHE B 1 219 ? -6.934 8.297 2.777 1 97.12 219 PHE B C 1
ATOM 4001 O O . PHE B 1 219 ? -8.117 8.375 2.451 1 97.12 219 PHE B O 1
ATOM 4008 N N . VAL B 1 220 ? -6.559 7.816 3.975 1 96.31 220 VAL B N 1
ATOM 4009 C CA . VAL B 1 220 ? -7.52 7.234 4.906 1 96.31 220 VAL B CA 1
ATOM 4010 C C . VAL B 1 220 ? -8.438 8.328 5.453 1 96.31 220 VAL B C 1
ATOM 4012 O O . VAL B 1 220 ? -9.633 8.102 5.641 1 96.31 220 VAL B O 1
ATOM 4015 N N . LYS B 1 221 ? -7.867 9.453 5.719 1 95.94 221 LYS B N 1
ATOM 4016 C CA . LYS B 1 221 ? -8.68 10.57 6.207 1 95.94 221 LYS B CA 1
ATOM 4017 C C . LYS B 1 221 ? -9.789 10.914 5.215 1 95.94 221 LYS B C 1
ATOM 4019 O O . LYS B 1 221 ? -10.898 11.273 5.621 1 95.94 221 LYS B O 1
ATOM 4024 N N . ARG B 1 222 ? -9.492 10.867 3.986 1 94.25 222 ARG B N 1
ATOM 4025 C CA . ARG B 1 222 ? -10.461 11.211 2.951 1 94.25 222 ARG B CA 1
ATOM 4026 C C . ARG B 1 222 ? -11.547 10.141 2.844 1 94.25 222 ARG B C 1
ATOM 4028 O O . ARG B 1 222 ? -12.711 10.453 2.59 1 94.25 222 ARG B O 1
ATOM 4035 N N . HIS B 1 223 ? -11.242 8.922 3.018 1 92.5 223 HIS B N 1
ATOM 4036 C CA . HIS B 1 223 ? -12.164 7.828 2.736 1 92.5 223 HIS B CA 1
ATOM 4037 C C . HIS B 1 223 ? -12.852 7.352 4.008 1 92.5 223 HIS B C 1
ATOM 4039 O O . HIS B 1 223 ? -13.945 6.773 3.951 1 92.5 223 HIS B O 1
ATOM 4045 N N . SER B 1 224 ? -12.227 7.535 5.172 1 92.75 224 SER B N 1
ATOM 4046 C CA . SER B 1 224 ? -12.75 7.059 6.449 1 92.75 224 SER B CA 1
ATOM 4047 C C . SER B 1 224 ? -12.453 8.047 7.574 1 92.75 224 SER B C 1
ATOM 4049 O O . SER B 1 224 ? -11.906 7.664 8.609 1 92.75 224 SER B O 1
ATOM 4051 N N . SER B 1 225 ? -12.891 9.211 7.371 1 91.75 225 SER B N 1
ATOM 4052 C CA . SER B 1 225 ? -12.531 10.32 8.258 1 91.75 225 SER B CA 1
ATOM 4053 C C . SER B 1 225 ? -13.055 10.086 9.672 1 91.75 225 SER B C 1
ATOM 4055 O O . SER B 1 225 ? -12.336 10.297 10.648 1 91.75 225 SER B O 1
ATOM 4057 N N . THR B 1 226 ? -14.305 9.609 9.797 1 91.25 226 THR B N 1
ATOM 4058 C CA . THR B 1 226 ? -14.945 9.469 11.102 1 91.25 226 THR B CA 1
ATOM 4059 C C . THR B 1 226 ? -14.242 8.406 11.938 1 91.25 226 THR B C 1
ATOM 4061 O O . THR B 1 226 ? -14.031 8.594 13.141 1 91.25 226 THR B O 1
ATOM 4064 N N . GLU B 1 227 ? -13.906 7.328 11.281 1 91.12 227 GLU B N 1
ATOM 4065 C CA . GLU B 1 227 ? -13.227 6.25 11.992 1 91.12 227 GLU B CA 1
ATOM 4066 C C . GLU B 1 227 ? -11.758 6.594 12.242 1 91.12 227 GLU B C 1
ATOM 4068 O O . GLU B 1 227 ? -11.203 6.25 13.289 1 91.12 227 GLU B O 1
ATOM 4073 N N . TYR B 1 228 ? -11.211 7.281 11.328 1 95 228 TYR B N 1
ATOM 4074 C CA . TYR B 1 228 ? -9.789 7.613 11.375 1 95 228 TYR B CA 1
ATOM 4075 C C . TYR B 1 228 ? -9.516 8.703 12.398 1 95 228 TYR B C 1
ATOM 4077 O O . TYR B 1 228 ? -8.516 8.648 13.125 1 95 228 TYR B O 1
ATOM 4085 N N . CYS B 1 229 ? -10.359 9.664 12.406 1 94.56 229 CYS B N 1
ATOM 4086 C CA . CYS B 1 229 ? -10.25 10.805 13.305 1 94.56 229 CYS B CA 1
ATOM 4087 C C . CYS B 1 229 ? -11.602 11.125 13.945 1 94.56 229 CYS B C 1
ATOM 4089 O O . CYS B 1 229 ? -12.227 12.133 13.617 1 94.56 229 CYS B O 1
ATOM 4091 N N . PRO B 1 230 ? -12.016 10.289 14.844 1 93 230 PRO B N 1
ATOM 4092 C CA . PRO B 1 230 ? -13.305 10.531 15.492 1 93 230 PRO B CA 1
ATOM 4093 C C . PRO B 1 230 ? -13.312 11.805 16.344 1 93 230 PRO B C 1
ATOM 4095 O O . PRO B 1 230 ? -12.258 12.391 16.594 1 93 230 PRO B O 1
ATOM 4098 N N . ALA B 1 231 ? -14.594 12.109 16.766 1 91 231 ALA B N 1
ATOM 4099 C CA . ALA B 1 231 ? -14.734 13.266 17.641 1 91 231 ALA B CA 1
ATOM 4100 C C . ALA B 1 231 ? -13.922 13.086 18.922 1 91 231 ALA B C 1
ATOM 4102 O O . ALA B 1 231 ? -13.891 12 19.5 1 91 231 ALA B O 1
ATOM 4103 N N . GLY B 1 232 ? -13.25 14.07 19.266 1 94.19 232 GLY B N 1
ATOM 4104 C CA . GLY B 1 232 ? -12.453 14.031 20.484 1 94.19 232 GLY B CA 1
ATOM 4105 C C . GLY B 1 232 ? -11.031 13.57 20.25 1 94.19 232 GLY B C 1
ATOM 4106 O O . GLY B 1 232 ? -10.203 13.609 21.172 1 94.19 232 GLY B O 1
ATOM 4107 N N . PHE B 1 233 ? -10.766 13.148 19.016 1 95.75 233 PHE B N 1
ATOM 4108 C CA . PHE B 1 233 ? -9.43 12.648 18.719 1 95.75 233 PHE B CA 1
ATOM 4109 C C . PHE B 1 233 ? -8.422 13.789 18.656 1 95.75 233 PHE B C 1
ATOM 4111 O O . PHE B 1 233 ? -7.234 13.602 18.922 1 95.75 233 PHE B O 1
ATOM 4118 N N . VAL B 1 234 ? -8.898 14.953 18.297 1 96.75 234 VAL B N 1
ATOM 4119 C CA . VAL B 1 234 ? -8.047 16.125 18.156 1 96.75 234 VAL B CA 1
ATOM 4120 C C . VAL B 1 234 ? -8.359 17.125 19.266 1 96.75 234 VAL B C 1
ATOM 4122 O O . VAL B 1 234 ? -9.375 17 19.953 1 96.75 234 VAL B O 1
ATOM 4125 N N . ASP B 1 235 ? -7.484 18.094 19.438 1 96.25 235 ASP B N 1
ATOM 4126 C CA . ASP B 1 235 ? -7.641 19.109 20.484 1 96.25 235 ASP B CA 1
ATOM 4127 C C . ASP B 1 235 ? -8.883 19.953 20.234 1 96.25 235 ASP B C 1
ATOM 4129 O O . ASP B 1 235 ? -9.195 20.297 19.094 1 96.25 235 ASP B O 1
ATOM 4133 N N . ARG B 1 236 ? -9.586 20.188 21.312 1 94.88 236 ARG B N 1
ATOM 4134 C CA . ARG B 1 236 ? -10.625 21.219 21.281 1 94.88 236 ARG B CA 1
ATOM 4135 C C . ARG B 1 236 ? -10.109 22.531 21.859 1 94.88 236 ARG B C 1
ATOM 4137 O O . ARG B 1 236 ? -9.5 22.547 22.938 1 94.88 236 ARG B O 1
ATOM 4144 N N . LEU B 1 237 ? -10.352 23.578 21.141 1 92.69 237 LEU B N 1
ATOM 4145 C CA . LEU B 1 237 ? -9.789 24.859 21.516 1 92.69 237 LEU B CA 1
ATOM 4146 C C . LEU B 1 237 ? -10.883 25.828 21.969 1 92.69 237 LEU B C 1
ATOM 4148 O O . LEU B 1 237 ? -12.023 25.719 21.516 1 92.69 237 LEU B O 1
ATOM 4152 N N . ASP B 1 238 ? -10.5 26.719 22.859 1 91.5 238 ASP B N 1
ATOM 4153 C CA . ASP B 1 238 ? -11.367 27.859 23.141 1 91.5 238 ASP B CA 1
ATOM 4154 C C . ASP B 1 238 ? -11.078 29.016 22.188 1 91.5 238 ASP B C 1
ATOM 4156 O O . ASP B 1 238 ? -10.305 28.875 21.234 1 91.5 238 ASP B O 1
ATOM 4160 N N . ASN B 1 239 ? -11.742 30.109 22.375 1 85.94 239 ASN B N 1
ATOM 4161 C CA . ASN B 1 239 ? -11.633 31.234 21.453 1 85.94 239 ASN B CA 1
ATOM 4162 C C . ASN B 1 239 ? -10.25 31.891 21.516 1 85.94 239 ASN B C 1
ATOM 4164 O O . ASN B 1 239 ? -9.844 32.594 20.594 1 85.94 239 ASN B O 1
ATOM 4168 N N . ALA B 1 240 ? -9.562 31.609 22.609 1 84 240 ALA B N 1
ATOM 4169 C CA . ALA B 1 240 ? -8.227 32.188 22.781 1 84 240 ALA B CA 1
ATOM 4170 C C . ALA B 1 240 ? -7.156 31.25 22.203 1 84 240 ALA B C 1
ATOM 4172 O O . ALA B 1 240 ? -5.965 31.578 22.25 1 84 240 ALA B O 1
ATOM 4173 N N . GLY B 1 241 ? -7.555 30.141 21.672 1 86.5 241 GLY B N 1
ATOM 4174 C CA . GLY B 1 241 ? -6.605 29.203 21.078 1 86.5 241 GLY B CA 1
ATOM 4175 C C . GLY B 1 241 ? -6.012 28.234 22.094 1 86.5 241 GLY B C 1
ATOM 4176 O O . GLY B 1 241 ? -5.082 27.5 21.766 1 86.5 241 GLY B O 1
ATOM 4177 N N . ASN B 1 242 ? -6.543 28.312 23.266 1 89.94 242 ASN B N 1
ATOM 4178 C CA . ASN B 1 242 ? -6.082 27.375 24.281 1 89.94 242 ASN B CA 1
ATOM 4179 C C . ASN B 1 242 ? -6.785 26.031 24.172 1 89.94 242 ASN B C 1
ATOM 4181 O O . ASN B 1 242 ? -7.957 25.953 23.797 1 89.94 242 ASN B O 1
ATOM 4185 N N . ILE B 1 243 ? -6.023 25 24.5 1 93.12 243 ILE B N 1
ATOM 4186 C CA . ILE B 1 243 ? -6.609 23.656 24.484 1 93.12 243 ILE B CA 1
ATOM 4187 C C . ILE B 1 243 ? -7.508 23.484 25.719 1 93.12 243 ILE B C 1
ATOM 4189 O O . ILE B 1 243 ? -7.039 23.531 26.844 1 93.12 243 ILE B O 1
ATOM 4193 N N . VAL B 1 244 ? -8.766 23.312 25.578 1 94.44 244 VAL B N 1
ATOM 4194 C CA . VAL B 1 244 ? -9.711 23.094 26.672 1 94.44 244 VAL B CA 1
ATOM 4195 C C . VAL B 1 244 ? -9.898 21.594 26.906 1 94.44 244 VAL B C 1
ATOM 4197 O O . VAL B 1 244 ? -10.125 21.172 28.047 1 94.44 244 VAL B O 1
ATOM 4200 N N . GLU B 1 245 ? -9.852 20.828 25.828 1 95.69 245 GLU B N 1
ATOM 4201 C CA . GLU B 1 245 ? -9.891 19.375 25.875 1 95.69 245 GLU B CA 1
ATOM 4202 C C . GLU B 1 245 ? -8.812 18.766 24.984 1 95.69 245 GLU B C 1
ATOM 4204 O O . GLU B 1 245 ? -8.953 18.734 23.766 1 95.69 245 GLU B O 1
ATOM 4209 N N . PRO B 1 246 ? -7.824 18.266 25.625 1 95.56 246 PRO B N 1
ATOM 4210 C CA . PRO B 1 246 ? -6.781 17.625 24.812 1 95.56 246 PRO B CA 1
ATOM 4211 C C . PRO B 1 246 ? -7.309 16.469 23.969 1 95.56 246 PRO B C 1
ATOM 4213 O O . PRO B 1 246 ? -8.156 15.703 24.422 1 95.56 246 PRO B O 1
ATOM 4216 N N . GLY B 1 247 ? -6.863 16.406 22.734 1 96.12 247 GLY B N 1
ATOM 4217 C CA . GLY B 1 247 ? -7.27 15.32 21.859 1 96.12 247 GLY B CA 1
ATOM 4218 C C . GLY B 1 247 ? -6.793 13.961 22.344 1 96.12 247 GLY B C 1
ATOM 4219 O O . GLY B 1 247 ? -5.777 13.867 23.031 1 96.12 247 GLY B O 1
ATOM 4220 N N . GLU B 1 248 ? -7.457 12.945 21.953 1 95.81 248 GLU B N 1
ATOM 4221 C CA . GLU B 1 248 ? -7.113 11.57 22.312 1 95.81 248 GLU B CA 1
ATOM 4222 C C . GLU B 1 248 ? -5.719 11.203 21.812 1 95.81 248 GLU B C 1
ATOM 4224 O O . GLU B 1 248 ? -5.004 10.43 22.469 1 95.81 248 GLU B O 1
ATOM 4229 N N . TRP B 1 249 ? -5.312 11.844 20.688 1 95.06 249 TRP B N 1
ATOM 4230 C CA . TRP B 1 249 ? -4.012 11.484 20.141 1 95.06 249 TRP B CA 1
ATOM 4231 C C . TRP B 1 249 ? -2.895 11.789 21.125 1 95.06 249 TRP B C 1
ATOM 4233 O O . TRP B 1 249 ? -1.863 11.109 21.141 1 95.06 249 TRP B O 1
ATOM 4243 N N . ARG B 1 250 ? -3.094 12.75 21.984 1 94.94 250 ARG B N 1
ATOM 4244 C CA . ARG B 1 250 ? -2.064 13.141 22.953 1 94.94 250 ARG B CA 1
ATOM 4245 C C . ARG B 1 250 ? -1.85 12.062 24 1 94.94 250 ARG B C 1
ATOM 4247 O O . ARG B 1 250 ? -0.786 11.992 24.609 1 94.94 250 ARG B O 1
ATOM 4254 N N . THR B 1 251 ? -2.781 11.281 24.266 1 93.38 251 THR B N 1
ATOM 4255 C CA . THR B 1 251 ? -2.67 10.211 25.234 1 93.38 251 THR B CA 1
ATOM 4256 C C . THR B 1 251 ? -2.014 8.977 24.609 1 93.38 251 THR B C 1
ATOM 4258 O O . THR B 1 251 ? -1.438 8.148 25.328 1 93.38 251 THR B O 1
ATOM 4261 N N . LEU B 1 252 ? -2.09 8.906 23.359 1 90.56 252 LEU B N 1
ATOM 4262 C CA . LEU B 1 252 ? -1.615 7.723 22.656 1 90.56 252 LEU B CA 1
ATOM 4263 C C . LEU B 1 252 ? -0.136 7.855 22.312 1 90.56 252 LEU B C 1
ATOM 4265 O O . LEU B 1 252 ? 0.58 6.852 22.234 1 90.56 252 LEU B O 1
ATOM 4269 N N . VAL B 1 253 ? 0.246 9.07 22.031 1 91.12 253 VAL B N 1
ATOM 4270 C CA . VAL B 1 253 ? 1.615 9.219 21.547 1 91.12 253 VAL B CA 1
ATOM 4271 C C . VAL B 1 253 ? 2.209 10.523 22.078 1 91.12 253 VAL B C 1
ATOM 4273 O O . VAL B 1 253 ? 1.479 11.484 22.344 1 91.12 253 VAL B O 1
ATOM 4276 N N . GLU B 1 254 ? 3.506 10.492 22.203 1 89.38 254 GLU B N 1
ATOM 4277 C CA . GLU B 1 254 ? 4.238 11.742 22.391 1 89.38 254 GLU B CA 1
ATOM 4278 C C . GLU B 1 254 ? 4.441 12.469 21.062 1 89.38 254 GLU B C 1
ATOM 4280 O O . GLU B 1 254 ? 4.715 11.836 20.031 1 89.38 254 GLU B O 1
ATOM 4285 N N . PRO B 1 255 ? 4.277 13.742 21.109 1 87.94 255 PRO B N 1
ATOM 4286 C CA . PRO B 1 255 ? 4.516 14.484 19.875 1 87.94 255 PRO B CA 1
ATOM 4287 C C . PRO B 1 255 ? 5.941 14.328 19.359 1 87.94 255 PRO B C 1
ATOM 4289 O O . PRO B 1 255 ? 6.875 14.148 20.141 1 87.94 255 PRO B O 1
ATOM 4292 N N . LEU B 1 256 ? 6.062 14.383 18.047 1 89.62 256 LEU B N 1
ATOM 4293 C CA . LEU B 1 256 ? 7.395 14.422 17.453 1 89.62 256 LEU B CA 1
ATOM 4294 C C . LEU B 1 256 ? 8.164 15.648 17.938 1 89.62 256 LEU B C 1
ATOM 4296 O O . LEU B 1 256 ? 7.57 16.688 18.203 1 89.62 256 LEU B O 1
ATOM 4300 N N . SER B 1 257 ? 9.469 15.43 17.953 1 87.94 257 SER B N 1
ATOM 4301 C CA . SER B 1 257 ? 10.305 16.547 18.375 1 87.94 257 SER B CA 1
ATOM 4302 C C . SER B 1 257 ? 10.297 17.672 17.344 1 87.94 257 SER B C 1
ATOM 4304 O O . SER B 1 257 ? 10.352 17.406 16.141 1 87.94 257 SER B O 1
ATOM 4306 N N . SER B 1 258 ? 10.211 18.891 17.859 1 88.25 258 SER B N 1
ATOM 4307 C CA . SER B 1 258 ? 10.211 20.062 16.984 1 88.25 258 SER B CA 1
ATOM 4308 C C . SER B 1 258 ? 11.602 20.344 16.453 1 88.25 258 SER B C 1
ATOM 4310 O O . SER B 1 258 ? 12.602 20.109 17.141 1 88.25 258 SER B O 1
ATOM 4312 N N . ILE B 1 259 ? 11.594 20.875 15.305 1 81.94 259 ILE B N 1
ATOM 4313 C CA . ILE B 1 259 ? 12.844 21.391 14.758 1 81.94 259 ILE B CA 1
ATOM 4314 C C . ILE B 1 259 ? 13.203 22.703 15.445 1 81.94 259 ILE B C 1
ATOM 4316 O O . ILE B 1 259 ? 12.367 23.594 15.57 1 81.94 259 ILE B O 1
ATOM 4320 N N . PRO B 1 260 ? 14.43 22.781 15.883 1 79.69 260 PRO B N 1
ATOM 4321 C CA . PRO B 1 260 ? 14.82 24.031 16.531 1 79.69 260 PRO B CA 1
ATOM 4322 C C . PRO B 1 260 ? 14.727 25.234 15.602 1 79.69 260 PRO B C 1
ATOM 4324 O O . PRO B 1 260 ? 15.023 25.125 14.414 1 79.69 260 PRO B O 1
ATOM 4327 N N . ALA B 1 261 ? 14.438 26.391 16.188 1 79.44 261 ALA B N 1
ATOM 4328 C CA . ALA B 1 261 ? 14.25 27.625 15.43 1 79.44 261 ALA B CA 1
ATOM 4329 C C . ALA B 1 261 ? 15.492 27.969 14.625 1 79.44 261 ALA B C 1
ATOM 4331 O O . ALA B 1 261 ? 15.398 28.453 13.5 1 79.44 261 ALA B O 1
ATOM 4332 N N . SER B 1 262 ? 16.594 27.688 15.227 1 76.62 262 SER B N 1
ATOM 4333 C CA . SER B 1 262 ? 17.875 28.016 14.602 1 76.62 262 SER B CA 1
ATOM 4334 C C . SER B 1 262 ? 18.062 27.25 13.297 1 76.62 262 SER B C 1
ATOM 4336 O O . SER B 1 262 ? 18.812 27.688 12.414 1 76.62 262 SER B O 1
ATOM 4338 N N . SER B 1 263 ? 17.344 26.203 13.211 1 75.69 263 SER B N 1
ATOM 4339 C CA . SER B 1 263 ? 17.516 25.328 12.047 1 75.69 263 SER B CA 1
ATOM 4340 C C . SER B 1 263 ? 16.5 25.672 10.953 1 75.69 263 SER B C 1
ATOM 4342 O O . SER B 1 263 ? 16.641 25.219 9.82 1 75.69 263 SER B O 1
ATOM 4344 N N . ILE B 1 264 ? 15.508 26.406 11.297 1 75.38 264 ILE B N 1
ATOM 4345 C CA . ILE B 1 264 ? 14.469 26.734 10.32 1 75.38 264 ILE B CA 1
ATOM 4346 C C . ILE B 1 264 ? 14.93 27.891 9.445 1 75.38 264 ILE B C 1
ATOM 4348 O O . ILE B 1 264 ? 15.031 27.766 8.219 1 75.38 264 ILE B O 1
ATOM 4352 N N . GLN B 1 265 ? 15.078 29.031 9.883 1 69.81 265 GLN B N 1
ATOM 4353 C CA . GLN B 1 265 ? 15.539 30.156 9.078 1 69.81 265 GLN B CA 1
ATOM 4354 C C . GLN B 1 265 ? 16.531 31.031 9.859 1 69.81 265 GLN B C 1
ATOM 4356 O O . GLN B 1 265 ? 16.297 31.328 11.031 1 69.81 265 GLN B O 1
ATOM 4361 N N . LYS B 1 266 ? 17.797 31.219 9.234 1 61.5 266 LYS B N 1
ATOM 4362 C CA . LYS B 1 266 ? 18.797 32.125 9.781 1 61.5 266 LYS B CA 1
ATOM 4363 C C . LYS B 1 266 ? 18.609 33.531 9.25 1 61.5 266 LYS B C 1
ATOM 4365 O O . LYS B 1 266 ? 18.453 33.75 8.047 1 61.5 266 LYS B O 1
ATOM 4370 N N . GLY B 1 267 ? 18.484 34.531 10.109 1 55.84 267 GLY B N 1
ATOM 4371 C CA . GLY B 1 267 ? 18.781 35.938 9.812 1 55.84 267 GLY B CA 1
ATOM 4372 C C . GLY B 1 267 ? 17.656 36.625 9.055 1 55.84 267 GLY B C 1
ATOM 4373 O O . GLY B 1 267 ? 17.906 37.5 8.227 1 55.84 267 GLY B O 1
ATOM 4374 N N . ASN B 1 268 ? 16.312 36.25 9.102 1 61.09 268 ASN B N 1
ATOM 4375 C CA . ASN B 1 268 ? 15.555 36.938 8.062 1 61.09 268 ASN B CA 1
ATOM 4376 C C . ASN B 1 268 ? 14.758 38.094 8.633 1 61.09 268 ASN B C 1
ATOM 4378 O O . ASN B 1 268 ? 13.953 37.938 9.547 1 61.09 268 ASN B O 1
ATOM 4382 N N . ASN B 1 269 ? 15.211 39.312 8.352 1 73.81 269 ASN B N 1
ATOM 4383 C CA . ASN B 1 269 ? 14.484 40.531 8.664 1 73.81 269 ASN B CA 1
ATOM 4384 C C . ASN B 1 269 ? 13.188 40.656 7.863 1 73.81 269 ASN B C 1
ATOM 4386 O O . ASN B 1 269 ? 13.18 40.406 6.656 1 73.81 269 ASN B O 1
ATOM 4390 N N . ALA B 1 270 ? 12.078 40.938 8.562 1 84 270 ALA B N 1
ATOM 4391 C CA . ALA B 1 270 ? 10.773 41.094 7.926 1 84 270 ALA B CA 1
ATOM 4392 C C . ALA B 1 270 ? 10.719 42.406 7.141 1 84 270 ALA B C 1
ATOM 4394 O O . ALA B 1 270 ? 11.234 43.438 7.586 1 84 270 ALA B O 1
ATOM 4395 N N . GLY B 1 271 ? 10.227 42.344 5.977 1 87.81 271 GLY B N 1
ATOM 4396 C CA . GLY B 1 271 ? 9.977 43.562 5.223 1 87.81 271 GLY B CA 1
ATOM 4397 C C . GLY B 1 271 ? 8.891 44.438 5.832 1 87.81 271 GLY B C 1
ATOM 4398 O O . GLY B 1 271 ? 8.016 43.938 6.547 1 87.81 271 GLY B O 1
ATOM 4399 N N . ARG B 1 272 ? 8.938 45.719 5.551 1 92.88 272 ARG B N 1
ATOM 4400 C CA . ARG B 1 272 ? 7.965 46.688 6.07 1 92.88 272 ARG B CA 1
ATOM 4401 C C . ARG B 1 272 ? 6.543 46.281 5.695 1 92.88 272 ARG B C 1
ATOM 4403 O O . ARG B 1 272 ? 5.621 46.406 6.504 1 92.88 272 ARG B O 1
ATOM 4410 N N . SER B 1 273 ? 6.391 45.812 4.512 1 94.44 273 SER B N 1
ATOM 4411 C CA . SER B 1 273 ? 5.066 45.406 4.027 1 94.44 273 SER B CA 1
ATOM 4412 C C . SER B 1 273 ? 4.492 44.25 4.84 1 94.44 273 SER B C 1
ATOM 4414 O O . SER B 1 273 ? 3.301 44.25 5.156 1 94.44 273 SER B O 1
ATOM 4416 N N . ALA B 1 274 ? 5.293 43.312 5.191 1 95.94 274 ALA B N 1
ATOM 4417 C CA . ALA B 1 274 ? 4.848 42.156 5.977 1 95.94 274 ALA B CA 1
ATOM 4418 C C . ALA B 1 274 ? 4.418 42.594 7.375 1 95.94 274 ALA B C 1
ATOM 4420 O O . ALA B 1 274 ? 3.42 42.094 7.906 1 95.94 274 ALA B O 1
ATOM 4421 N N . ILE B 1 275 ? 5.121 43.469 7.949 1 96.62 275 ILE B N 1
ATOM 4422 C CA . ILE B 1 275 ? 4.809 44 9.273 1 96.62 275 ILE B CA 1
ATOM 4423 C C . ILE B 1 275 ? 3.461 44.719 9.234 1 96.62 275 ILE B C 1
ATOM 4425 O O . ILE B 1 275 ? 2.607 44.5 10.102 1 96.62 275 ILE B O 1
ATOM 4429 N N . GLN B 1 276 ? 3.332 45.5 8.258 1 97 276 GLN B N 1
ATOM 4430 C CA . GLN B 1 276 ? 2.094 46.25 8.102 1 97 276 GLN B CA 1
ATOM 4431 C C . GLN B 1 276 ? 0.902 45.344 7.895 1 97 276 GLN B C 1
ATOM 4433 O O . GLN B 1 276 ? -0.17 45.562 8.461 1 97 276 GLN B O 1
ATOM 4438 N N . ASN B 1 277 ? 1.094 44.375 7.016 1 97.5 277 ASN B N 1
ATOM 4439 C CA . ASN B 1 277 ? 0.021 43.438 6.754 1 97.5 277 ASN B CA 1
ATOM 4440 C C . ASN B 1 277 ? -0.393 42.688 8.023 1 97.5 277 ASN B C 1
ATOM 4442 O O . ASN B 1 277 ? -1.583 42.469 8.266 1 97.5 277 ASN B O 1
ATOM 4446 N N . ARG B 1 278 ? 0.569 42.25 8.805 1 97.88 278 ARG B N 1
ATOM 4447 C CA . ARG B 1 278 ? 0.25 41.562 10.062 1 97.88 278 ARG B CA 1
ATOM 4448 C C . ARG B 1 278 ? -0.516 42.5 10.992 1 97.88 278 ARG B C 1
ATOM 4450 O O . ARG B 1 278 ? -1.445 42.062 11.68 1 97.88 278 ARG B O 1
ATOM 4457 N N . ASP B 1 279 ? -0.138 43.781 11.047 1 97.88 279 ASP B N 1
ATOM 4458 C CA . ASP B 1 279 ? -0.805 44.75 11.891 1 97.88 279 ASP B CA 1
ATOM 4459 C C . ASP B 1 279 ? -2.254 44.969 11.461 1 97.88 279 ASP B C 1
ATOM 4461 O O . ASP B 1 279 ? -3.143 45.125 12.305 1 97.88 279 ASP B O 1
ATOM 4465 N N . VAL B 1 280 ? -2.4 45.031 10.164 1 97.81 280 VAL B N 1
ATOM 4466 C CA . VAL B 1 280 ? -3.746 45.188 9.625 1 97.81 280 VAL B CA 1
ATOM 4467 C C . VAL B 1 280 ? -4.613 44.031 10.047 1 97.81 280 VAL B C 1
ATOM 4469 O O . VAL B 1 280 ? -5.758 44.188 10.477 1 97.81 280 VAL B O 1
ATOM 4472 N N . LEU B 1 281 ? -4.074 42.875 9.906 1 98.25 281 LEU B N 1
ATOM 4473 C CA . LEU B 1 281 ? -4.824 41.688 10.297 1 98.25 281 LEU B CA 1
ATOM 4474 C C . LEU B 1 281 ? -5.082 41.656 11.797 1 98.25 281 LEU B C 1
ATOM 4476 O O . LEU B 1 281 ? -6.148 41.219 12.242 1 98.25 281 LEU B O 1
ATOM 4480 N N . ALA B 1 282 ? -4.102 42.062 12.594 1 98.25 282 ALA B N 1
ATOM 4481 C CA . ALA B 1 282 ? -4.262 42.125 14.047 1 98.25 282 ALA B CA 1
ATOM 4482 C C . ALA B 1 282 ? -5.41 43.062 14.422 1 98.25 282 ALA B C 1
ATOM 4484 O O . ALA B 1 282 ? -6.199 42.75 15.32 1 98.25 282 ALA B O 1
ATOM 4485 N N . LYS B 1 283 ? -5.422 44.188 13.789 1 97.75 283 LYS B N 1
ATOM 4486 C CA . LYS B 1 283 ? -6.523 45.125 14.016 1 97.75 283 LYS B CA 1
ATOM 4487 C C . LYS B 1 283 ? -7.863 44.5 13.648 1 97.75 283 LYS B C 1
ATOM 4489 O O . LYS B 1 283 ? -8.836 44.625 14.391 1 97.75 283 LYS B O 1
ATOM 4494 N N . TYR B 1 284 ? -7.883 43.875 12.539 1 97.75 284 TYR B N 1
ATOM 4495 C CA . TYR B 1 284 ? -9.102 43.219 12.055 1 97.75 284 TYR B CA 1
ATOM 4496 C C . TYR B 1 284 ? -9.609 42.219 13.07 1 97.75 284 TYR B C 1
ATOM 4498 O O . TYR B 1 284 ? -10.797 42.188 13.391 1 97.75 284 TYR B O 1
ATOM 4506 N N . VAL B 1 285 ? -8.75 41.312 13.539 1 96.62 285 VAL B N 1
ATOM 4507 C CA . VAL B 1 285 ? -9.164 40.219 14.43 1 96.62 285 VAL B CA 1
ATOM 4508 C C . VAL B 1 285 ? -9.656 40.812 15.75 1 96.62 285 VAL B C 1
ATOM 4510 O O . VAL B 1 285 ? -10.555 40.25 16.391 1 96.62 285 VAL B O 1
ATOM 4513 N N . MET B 1 286 ? -9.047 41.906 16.188 1 96 286 MET B N 1
ATOM 4514 C CA . MET B 1 286 ? -9.5 42.562 17.406 1 96 286 MET B CA 1
ATOM 4515 C C . MET B 1 286 ? -10.914 43.094 17.219 1 96 286 MET B C 1
ATOM 4517 O O . MET B 1 286 ? -11.734 43.031 18.141 1 96 286 MET B O 1
ATOM 4521 N N . GLU B 1 287 ? -11.188 43.625 16.078 1 96.38 287 GLU B N 1
ATOM 4522 C CA . GLU B 1 287 ? -12.484 44.219 15.773 1 96.38 287 GLU B CA 1
ATOM 4523 C C . GLU B 1 287 ? -13.539 43.156 15.469 1 96.38 287 GLU B C 1
ATOM 4525 O O . GLU B 1 287 ? -14.734 43.469 15.453 1 96.38 287 GLU B O 1
ATOM 4530 N N . HIS B 1 288 ? -13.156 41.969 15.234 1 95 288 HIS B N 1
ATOM 4531 C CA . HIS B 1 288 ? -14.062 40.875 14.922 1 95 288 HIS B CA 1
ATOM 4532 C C . HIS B 1 288 ? -13.844 39.688 15.859 1 95 288 HIS B C 1
ATOM 4534 O O . HIS B 1 288 ? -13.375 38.625 15.438 1 95 288 HIS B O 1
ATOM 4540 N N . PRO B 1 289 ? -14.273 39.812 17.094 1 92.56 289 PRO B N 1
ATOM 4541 C CA . PRO B 1 289 ? -14.078 38.719 18.062 1 92.56 289 PRO B CA 1
ATOM 4542 C C . PRO B 1 289 ? -14.898 37.469 17.75 1 92.56 289 PRO B C 1
ATOM 4544 O O . PRO B 1 289 ? -15.906 37.562 17.047 1 92.56 289 PRO B O 1
ATOM 4547 N N . ILE B 1 290 ? -14.469 36.312 18.219 1 89.88 290 ILE B N 1
ATOM 4548 C CA . ILE B 1 290 ? -15.148 35.031 17.984 1 89.88 290 ILE B CA 1
ATOM 4549 C C . ILE B 1 290 ? -15.789 34.531 19.266 1 89.88 290 ILE B C 1
ATOM 4551 O O . ILE B 1 290 ? -15.312 34.844 20.359 1 89.88 290 ILE B O 1
#

pLDDT: mean 89.39, std 13.12, range [39.5, 98.62]

Secondary structure (DSSP, 8-state):
--HHHHHHHHHHHHHHHHHHHHHHHSPPPPHHHHHHHHHHHHHHH--TTEEEEEEEEEEEEEPPTT--STTSS--S-EEEEEEEEE-TTS-EEEEEEE--SS--TTHHHHHSHHHHHHHTT-S-PPPPEEPTTSS-EE--EEE--TTSPPBTTEE-PPPSSS--HHHHHHHHHHHHHHHHHHHHHHHHHHHSGGGGS-EES-HHHHHHHHHHHHHHHHHHHHHSHHHHS-TTSS-EE-TTS-EEE--THHHH-PPPEEPPHHHH-SS-PPPHHHHHHHHHHHHHHHHS--/--HHHHHHHHHHHHHHHHHHHHHHHSPPPPHHHHHHHHHHHHHHH--TTEEEEEEEEEEEE-PPTT--STTSS--S-EEEEEEEEE-TTS-EEEEEEE--SS--TTHHHHHSHHHHHHHTT-S-PPPPEEPTTSS-EE--EEE--TTSPPBTTEE-PPPSSS--HHHHHHHHHHHHHHHHHHHHHHHHHHHSGGGGS-B-S-HHHHHHHHHHHHHHHHHHHHHSHHHHS-TTSS-EE-TTS-EEE--THHHH-PPPEEPPHHHH-SS-PPPHHHHHHHHHHHHHHHHS--

Radius of gyration: 30.66 Å; Cα contacts (8 Å, |Δi|>4): 1041; chains: 2; bounding box: 55×96×65 Å

Organism: Aedes albopictus (NCBI:txid7160)

Nearest PDB structures (foldseek):
  7yl6-assembly1_A  TM=2.429E-01  e=9.201E-01  Lactococcus lactis subsp. lactis
  6dbv-assembly1_C  TM=1.959E-01  e=2.417E+00  Escherichia coli K-12
  2dmf-assembly1_A  TM=2.730E-01  e=4.780E+00  Homo sapiens
  7yl6-assembly1_A  TM=2.423E-01  e=9.002E-01  Lactococcus lactis subsp. lactis
  6dbv-assembly1_C  TM=2.205E-01  e=3.799E+00  Escherichia coli K-12

Solvent-accessible surface area (backbone atoms only — not comparable to full-atom values): 30790 Å² total; per-residue (Å²): 127,59,67,66,45,53,51,48,52,52,50,53,51,27,46,49,51,31,69,67,41,36,68,75,52,43,34,86,73,44,42,70,52,36,50,51,25,11,51,41,20,26,73,74,47,68,37,71,45,28,40,31,13,42,52,47,28,42,45,47,28,38,60,49,88,82,56,77,41,93,62,54,76,56,84,55,83,39,42,34,34,41,32,40,28,16,31,67,79,43,35,56,57,45,73,44,71,41,67,74,61,92,65,61,86,62,13,58,37,54,69,27,71,66,36,38,26,54,75,64,71,60,62,56,65,49,74,60,42,62,44,87,98,47,89,52,71,44,56,37,24,32,34,36,53,74,43,45,57,46,36,66,51,24,42,41,53,74,83,82,77,88,60,56,70,45,53,44,48,31,35,21,42,49,40,41,47,41,44,30,36,55,42,29,52,34,48,48,34,48,72,44,53,71,65,71,44,69,36,74,37,47,70,70,57,46,41,39,50,51,49,24,51,54,49,47,46,32,46,44,44,74,77,36,35,62,69,70,58,35,92,59,35,47,64,37,61,49,80,61,34,43,74,76,41,76,17,50,29,63,79,71,36,78,74,68,48,68,56,55,41,77,45,33,44,68,82,67,78,56,49,70,66,22,54,50,52,50,49,53,50,18,51,48,47,57,76,53,74,121,128,60,69,67,46,54,51,48,50,51,50,54,52,26,46,50,50,32,70,66,41,35,67,76,55,43,36,86,71,45,41,70,52,38,50,50,26,12,50,42,20,25,74,73,48,68,36,71,44,29,36,33,11,44,52,46,28,42,43,48,28,36,58,50,89,80,55,76,42,93,63,52,74,56,83,56,82,39,43,34,34,40,33,40,28,15,31,69,79,42,35,58,57,45,74,44,70,40,68,72,62,90,64,60,87,60,13,58,37,56,71,27,69,67,35,39,25,54,75,64,72,60,63,55,66,49,75,63,41,63,44,86,100,49,88,52,69,42,57,37,25,32,34,34,52,74,44,44,56,48,37,67,51,24,43,42,54,72,83,82,77,89,60,56,69,44,52,45,48,30,36,20,42,52,41,41,47,42,44,30,36,54,41,30,53,32,48,45,34,49,72,43,55,72,64,69,43,69,36,72,36,48,70,71,58,47,42,38,50,51,47,24,51,53,48,47,46,33,47,44,43,72,76,38,34,63,68,70,56,35,91,58,34,48,63,37,62,49,80,61,36,45,72,77,40,76,17,49,29,63,80,70,34,79,75,68,48,68,56,54,42,76,45,34,44,66,85,66,77,57,48,72,65,24,54,50,50,52,49,52,50,17,51,49,47,57,75,54,74,121

InterPro domains:
  IPR027806 Harbinger transposase-derived nuclease domain [PF13359] (54-218)
  IPR045249 Putative nuclease HARBI1-like [PTHR22930] (2-235)

Sequence (580 aa):
MGVSTVRMIVQEVCDVLWRTLVTEYMPEVSENDWKKYSQEFNDVWNFPNCCGSIDGKHVAIQCPPNSGSLFYNYKQFHSINLMGVCDASYNFIAVDIGGYGGNSDGGILASSEFGRRLLNNQLNLPAPCQLPNSNEILPHFIVGDAAYPLKNNLFRPYPGSNLPAQQETFNNRLSRARRTIENAFGILVARWRILKNTLIMFPSSAETIVKACVILHNFVKRHSSTEYCPAGFVDRLDNAGNIVEPGEWRTLVEPLSSIPASSIQKGNNAGRSAIQNRDVLAKYVMEHPIMGVSTVRMIVQEVCDVLWRTLVTEYMPEVSENDWKKYSQEFNDVWNFPNCCGSIDGKHVAIQCPPNSGSLFYNYKQFHSINLMGVCDASYNFIAVDIGGYGGNSDGGILASSEFGRRLLNNQLNLPAPCQLPNSNEILPHFIVGDAAYPLKNNLFRPYPGSNLPAQQETFNNRLSRARRTIENAFGILVARWRILKNTLIMFPSSAETIVKACVILHNFVKRHSSTEYCPAGFVDRLDNAGNIVEPGEWRTLVEPLSSIPASSIQKGNNAGRSAIQNRDVLAKYVMEHPI

Foldseek 3Di:
DDPVVVLVVVLVVLQVLLVVQCCPLQNQAAQVLQVVLQVLCCVPLVQHLERKEKFKFWFWAAEDAPPPDPRHPDPDTWTKMWIFIAGQLLATNDIDTGDTDLDDPFFPLCVGPVSVCQVVVNSNHDAWDADPPGPDTAHRAYEYEPLDDQESRYDYADDDDPDPPLSQLLNQSSLSRNLSNQQSQLLLCLQVVCRQDHHHHDRVSVRSVSSSSNSVSSVCCVVPVCVSQNPQQQFDADQSNDGPRHHPSVVRGPGGHGDDSCRHGPDDDYDPVRVVSSSVSSVVCVVPGD/DDPVVVLVVVLVVLQCLLVPQCCPLQNQAAQVLQVVLQVLCCVPLVQHLERKEKFKFWFWAAEDAPPPDPSHPDPDTWTWMWIFIAGQLLATNDIDTGDTDLDDPFFPLCVGPVSVCQVVVNSNHDAWDADPPGPDTAHRAYEYEPLDDQESRYDYADDDDPDPPLSQLLNQSSLSRNLSNVQSQLLLCLQVVCRQDHHHHDRVSVRSVSSSSNSVSSVCCVVPVCVSQNPQQQFDADQSNDGPRHHPSVVRGPGGHGDDSCRHGPDDDYDPVSVVSSSVSSVVCVVPGD